Protein AF-A0A2W4Z3E8-F1 (afdb_monomer_lite)

Structure (mmCIF, N/CA/C/O backbone):
data_AF-A0A2W4Z3E8-F1
#
_entry.id   AF-A0A2W4Z3E8-F1
#
loop_
_atom_site.group_PDB
_atom_site.id
_atom_site.type_symbol
_atom_site.label_atom_id
_atom_site.label_alt_id
_atom_site.label_comp_id
_atom_site.label_asym_id
_atom_site.label_entity_id
_atom_site.label_seq_id
_atom_site.pdbx_PDB_ins_code
_atom_site.Cartn_x
_atom_site.Cartn_y
_atom_site.Cartn_z
_atom_site.occupancy
_atom_site.B_iso_or_equiv
_atom_site.auth_seq_id
_atom_site.auth_comp_id
_atom_site.auth_asym_id
_atom_site.auth_atom_id
_atom_site.pdbx_PDB_model_num
ATOM 1 N N . MET A 1 1 ? -18.892 -19.397 -29.619 1.00 31.55 1 MET A N 1
ATOM 2 C CA . MET A 1 1 ? -18.617 -19.716 -28.203 1.00 31.55 1 MET A CA 1
ATOM 3 C C . MET A 1 1 ? -17.484 -20.725 -28.151 1.00 31.55 1 MET A C 1
ATOM 5 O O . MET A 1 1 ? -17.698 -21.831 -28.634 1.00 31.55 1 MET A O 1
ATOM 9 N N . PRO A 1 2 ? -16.292 -20.379 -27.647 1.00 26.22 2 PRO A N 1
ATOM 10 C CA . PRO A 1 2 ? -15.281 -21.369 -27.320 1.00 26.22 2 PRO A CA 1
ATOM 11 C C . PRO A 1 2 ? -15.280 -21.660 -25.816 1.00 26.22 2 PRO A C 1
ATOM 13 O O . PRO A 1 2 ? -15.388 -20.763 -24.984 1.00 26.22 2 PRO A O 1
ATOM 16 N N . ALA A 1 3 ? -15.210 -22.950 -25.513 1.00 26.81 3 ALA A N 1
ATOM 17 C CA . ALA A 1 3 ? -15.246 -23.542 -24.189 1.00 26.81 3 ALA A CA 1
ATOM 18 C C . ALA A 1 3 ? -13.944 -23.281 -23.412 1.00 26.81 3 ALA A C 1
ATOM 20 O O . ALA A 1 3 ? -12.849 -23.462 -23.943 1.00 26.81 3 ALA A O 1
ATOM 21 N N . HIS A 1 4 ? -14.076 -22.896 -22.142 1.00 27.38 4 HIS A N 1
ATOM 22 C CA . HIS A 1 4 ? -12.972 -22.847 -21.187 1.00 27.38 4 HIS A CA 1
ATOM 23 C C . HIS A 1 4 ? -12.456 -24.271 -20.891 1.00 27.38 4 HIS A C 1
ATOM 25 O O . HIS A 1 4 ? -13.270 -25.180 -20.703 1.00 27.38 4 HIS A O 1
ATOM 31 N N . PRO A 1 5 ? -11.133 -24.504 -20.821 1.00 26.98 5 PRO A N 1
ATOM 32 C CA . PRO A 1 5 ? -10.596 -25.795 -20.410 1.00 26.98 5 PRO A CA 1
ATOM 33 C C . PRO A 1 5 ? -10.787 -25.982 -18.897 1.00 26.98 5 PRO A C 1
ATOM 35 O O . PRO A 1 5 ? -10.251 -25.230 -18.086 1.00 26.98 5 PRO A O 1
ATOM 38 N N . HIS A 1 6 ? -11.559 -26.999 -18.515 1.00 26.78 6 HIS A N 1
ATOM 39 C CA . HIS A 1 6 ? -11.711 -27.427 -17.126 1.00 26.78 6 HIS A CA 1
ATOM 40 C C . HIS A 1 6 ? -10.483 -28.234 -16.681 1.00 26.78 6 HIS A C 1
ATOM 42 O O . HIS A 1 6 ? -10.186 -29.285 -17.249 1.00 26.78 6 HIS A O 1
ATOM 48 N N . VAL A 1 7 ? -9.796 -27.768 -15.636 1.00 24.89 7 VAL A N 1
ATOM 49 C CA . VAL A 1 7 ? -8.769 -28.539 -14.920 1.00 24.89 7 VAL A CA 1
ATOM 50 C C . VAL A 1 7 ? -9.472 -29.526 -13.971 1.00 24.89 7 VAL A C 1
ATOM 52 O O . VAL A 1 7 ? -10.264 -29.092 -13.131 1.00 24.89 7 VAL A O 1
ATOM 55 N N . PRO A 1 8 ? -9.238 -30.847 -14.075 1.00 26.66 8 PRO A N 1
ATOM 56 C CA . PRO A 1 8 ? -9.883 -31.831 -13.211 1.00 26.66 8 PRO A CA 1
ATOM 57 C C . PRO A 1 8 ? -9.259 -31.842 -11.805 1.00 26.66 8 PRO A C 1
ATOM 59 O O . PRO A 1 8 ? -8.091 -32.188 -11.628 1.00 26.66 8 PRO A O 1
ATOM 62 N N . LEU A 1 9 ? -10.061 -31.511 -10.789 1.00 25.95 9 LEU A N 1
ATOM 63 C CA . LEU A 1 9 ? -9.700 -31.647 -9.375 1.00 25.95 9 LEU A CA 1
ATOM 64 C C . LEU A 1 9 ? -9.720 -33.131 -8.965 1.00 25.95 9 LEU A C 1
ATOM 66 O O . LEU A 1 9 ? -10.736 -33.818 -9.084 1.00 25.95 9 LEU A O 1
ATOM 70 N N . ARG A 1 10 ? -8.581 -33.632 -8.475 1.00 26.84 10 ARG A N 1
ATOM 71 C CA . ARG A 1 10 ? -8.433 -34.983 -7.901 1.00 26.84 10 ARG A CA 1
ATOM 72 C C . ARG A 1 10 ? -9.223 -35.103 -6.580 1.00 26.84 10 ARG A C 1
ATOM 74 O O . ARG A 1 10 ? -9.276 -34.128 -5.832 1.00 26.84 10 ARG A O 1
ATOM 81 N N . PRO A 1 11 ? -9.779 -36.282 -6.232 1.00 27.80 11 PRO A N 1
ATOM 82 C CA . PRO A 1 11 ? -10.479 -36.466 -4.962 1.00 27.80 11 PRO A CA 1
ATOM 83 C C . PRO A 1 11 ? -9.515 -36.438 -3.755 1.00 27.80 11 PRO A C 1
ATOM 85 O O . PRO A 1 11 ? -8.334 -36.779 -3.898 1.00 27.80 11 PRO A O 1
ATOM 88 N N . PRO A 1 12 ? -10.007 -36.050 -2.562 1.00 25.91 12 PRO A N 1
ATOM 89 C CA . PRO A 1 12 ? -9.186 -35.864 -1.369 1.00 25.91 12 PRO A CA 1
ATOM 90 C C . PRO A 1 12 ? -8.614 -37.193 -0.859 1.00 25.91 12 PRO A C 1
ATOM 92 O O . PRO A 1 12 ? -9.321 -38.195 -0.754 1.00 25.91 12 PRO A O 1
ATOM 95 N N . ARG A 1 13 ? -7.320 -37.193 -0.516 1.00 24.81 13 ARG A N 1
ATOM 96 C CA . ARG A 1 13 ? -6.661 -38.292 0.209 1.00 24.81 13 ARG A CA 1
ATOM 97 C C . ARG A 1 13 ? -6.786 -38.112 1.731 1.00 24.81 13 ARG A C 1
ATOM 99 O O . ARG A 1 13 ? -6.972 -36.981 2.183 1.00 24.81 13 ARG A O 1
ATOM 106 N N . PRO A 1 14 ? -6.674 -39.203 2.515 1.00 25.00 14 PRO A N 1
ATOM 107 C CA . PRO A 1 14 ? -6.881 -39.188 3.962 1.00 25.00 14 PRO A CA 1
ATOM 108 C C . PRO A 1 14 ? -5.835 -38.335 4.686 1.00 25.00 14 PRO A C 1
ATOM 110 O O . PRO A 1 14 ? -4.690 -38.236 4.244 1.00 25.00 14 PRO A O 1
ATOM 113 N N . ALA A 1 15 ? -6.253 -37.728 5.797 1.00 26.83 15 ALA A N 1
ATOM 114 C CA . ALA A 1 15 ? -5.436 -36.860 6.634 1.00 26.83 15 ALA A CA 1
ATOM 115 C C . ALA A 1 15 ? -4.171 -37.579 7.132 1.00 26.83 15 ALA A C 1
ATOM 117 O O . ALA A 1 15 ? -4.258 -38.638 7.746 1.00 26.83 15 ALA A O 1
ATOM 118 N N . ALA A 1 16 ? -3.008 -36.980 6.873 1.00 26.94 16 ALA A N 1
ATOM 119 C CA . ALA A 1 16 ? -1.761 -37.344 7.530 1.00 26.94 16 ALA A CA 1
ATOM 120 C C . ALA A 1 16 ? -1.741 -36.753 8.949 1.00 26.94 16 ALA A C 1
ATOM 122 O O . ALA A 1 16 ? -2.126 -35.595 9.148 1.00 26.94 16 ALA A O 1
ATOM 123 N N . ASP A 1 17 ? -1.302 -37.565 9.909 1.00 25.33 17 ASP A N 1
ATOM 124 C CA . ASP A 1 17 ? -1.194 -37.232 11.327 1.00 25.33 17 ASP A CA 1
ATOM 125 C C . ASP A 1 17 ? -0.385 -35.950 11.563 1.00 25.33 17 ASP A C 1
ATOM 127 O O . ASP A 1 17 ? 0.763 -35.807 11.139 1.00 25.33 17 ASP A O 1
ATOM 131 N N . ARG A 1 18 ? -1.001 -34.999 12.273 1.00 29.00 18 ARG A N 1
ATOM 132 C CA . ARG A 1 18 ? -0.339 -33.791 12.772 1.00 29.00 18 ARG A CA 1
ATOM 133 C C . ARG A 1 18 ? 0.492 -34.169 13.996 1.00 29.00 18 ARG A C 1
ATOM 135 O O . ARG A 1 18 ? -0.078 -34.483 15.039 1.00 29.00 18 ARG A O 1
ATOM 142 N N . MET A 1 19 ? 1.820 -34.094 13.894 1.00 26.73 19 MET A N 1
ATOM 143 C CA . MET A 1 19 ? 2.683 -34.130 15.077 1.00 26.73 19 MET A CA 1
ATOM 144 C C . MET A 1 19 ? 2.352 -32.939 15.986 1.00 26.73 19 MET A C 1
ATOM 146 O O . MET A 1 19 ? 2.397 -31.780 15.574 1.00 26.73 19 MET A O 1
ATOM 150 N N . ALA A 1 20 ? 1.976 -33.257 17.221 1.00 28.52 20 ALA A N 1
ATOM 151 C CA . ALA A 1 20 ? 1.752 -32.320 18.307 1.00 28.52 20 ALA A CA 1
ATOM 152 C C . ALA A 1 20 ? 3.097 -31.821 18.860 1.00 28.52 20 ALA A C 1
ATOM 154 O O . ALA A 1 20 ? 3.977 -32.637 19.124 1.00 28.52 20 ALA A O 1
ATOM 155 N N . GLY A 1 21 ? 3.247 -30.509 19.081 1.00 30.92 21 GLY A N 1
ATOM 156 C CA . GLY A 1 21 ? 4.399 -29.993 19.832 1.00 30.92 21 GLY A CA 1
ATOM 157 C C . GLY A 1 21 ? 4.857 -28.572 19.514 1.00 30.92 21 GLY A C 1
ATOM 158 O O . GLY A 1 21 ? 6.009 -28.390 19.156 1.00 30.92 21 GLY A O 1
ATOM 159 N N . ALA A 1 22 ? 3.974 -27.584 19.659 1.00 30.19 22 ALA A N 1
ATOM 160 C CA . ALA A 1 22 ? 4.292 -26.205 20.058 1.00 30.19 22 ALA A CA 1
ATOM 161 C C . ALA A 1 22 ? 2.942 -25.535 20.341 1.00 30.19 22 ALA A C 1
ATOM 163 O O . ALA A 1 22 ? 2.167 -25.252 19.425 1.00 30.19 22 ALA A O 1
ATOM 164 N N . GLY A 1 23 ? 2.573 -25.429 21.619 1.00 32.12 23 GLY A N 1
ATOM 165 C CA . GLY A 1 23 ? 1.295 -24.841 22.003 1.00 32.12 23 GLY A CA 1
ATOM 166 C C . GLY A 1 23 ? 1.270 -23.378 21.583 1.00 32.12 23 GLY A C 1
ATOM 167 O O . GLY A 1 23 ? 2.134 -22.618 22.005 1.00 32.12 23 GLY A O 1
ATOM 168 N N . ARG A 1 24 ? 0.279 -22.979 20.777 1.00 39.41 24 ARG A N 1
ATOM 169 C CA . ARG A 1 24 ? -0.061 -21.557 20.655 1.00 39.41 24 ARG A CA 1
ATOM 170 C C . ARG A 1 24 ? -0.242 -21.003 22.076 1.00 39.41 24 ARG A C 1
ATOM 172 O O . ARG A 1 24 ? -0.893 -21.698 22.870 1.00 39.41 24 ARG A O 1
ATOM 179 N N . PRO A 1 25 ? 0.309 -19.822 22.408 1.00 52.97 25 PRO A N 1
ATOM 180 C CA . PRO A 1 25 ? 0.061 -19.203 23.703 1.00 52.97 25 PRO A CA 1
ATOM 181 C C . PRO A 1 25 ? -1.449 -19.181 23.958 1.00 52.97 25 PRO A C 1
ATOM 183 O O . PRO A 1 25 ? -2.249 -18.921 23.051 1.00 52.97 25 PRO A O 1
ATOM 186 N N . ARG A 1 26 ? -1.859 -19.591 25.164 1.00 59.88 26 ARG A N 1
ATOM 187 C CA . ARG A 1 26 ? -3.280 -19.583 25.517 1.00 59.88 26 ARG A CA 1
ATOM 188 C C . ARG A 1 26 ? -3.729 -18.123 25.536 1.00 59.88 26 ARG A C 1
ATOM 190 O O . ARG A 1 26 ? -3.054 -17.325 26.176 1.00 59.88 26 ARG A O 1
ATOM 197 N N . PRO A 1 27 ? -4.844 -17.777 24.873 1.00 68.81 27 PRO A N 1
ATOM 198 C CA . PRO A 1 27 ? -5.337 -16.411 24.914 1.00 68.81 27 PRO A CA 1
ATOM 199 C C . PRO A 1 27 ? -5.655 -16.022 26.364 1.00 68.81 27 PRO A C 1
ATOM 201 O O . PRO A 1 27 ? -6.062 -16.903 27.140 1.00 68.81 27 PRO A O 1
ATOM 204 N N . PRO A 1 28 ? -5.543 -14.730 26.719 1.00 79.12 28 PRO A N 1
ATOM 205 C CA . PRO A 1 28 ? -5.908 -14.251 28.040 1.00 79.12 28 PRO A CA 1
ATOM 206 C C . PRO A 1 28 ? -7.319 -14.685 28.458 1.00 79.12 28 PRO A C 1
ATOM 208 O O . PRO A 1 28 ? -8.223 -14.907 27.632 1.00 79.12 28 PRO A O 1
ATOM 211 N N . ALA A 1 29 ? -7.505 -14.828 29.772 1.00 83.19 29 ALA A N 1
ATOM 212 C CA . ALA A 1 29 ? -8.779 -15.245 30.340 1.00 83.19 29 ALA A CA 1
ATOM 213 C C . ALA A 1 29 ? -9.884 -14.220 30.011 1.00 83.19 29 ALA A C 1
ATOM 215 O O . ALA A 1 29 ? -9.674 -13.014 30.179 1.00 83.19 29 ALA A O 1
ATOM 216 N N . PRO A 1 30 ? -11.080 -14.667 29.581 1.00 84.12 30 PRO A N 1
ATOM 217 C CA . PRO A 1 30 ? -12.195 -13.759 29.332 1.00 84.12 30 PRO A CA 1
ATOM 218 C C . PRO A 1 30 ? -12.629 -13.062 30.624 1.00 84.12 30 PRO A C 1
ATOM 220 O O . PRO A 1 30 ? -12.484 -13.616 31.715 1.00 84.12 30 PRO A O 1
ATOM 223 N N . PHE A 1 31 ? -13.204 -11.873 30.500 1.00 86.06 31 PHE A N 1
ATOM 224 C CA . PHE A 1 31 ? -13.900 -11.173 31.573 1.00 86.06 31 PHE A CA 1
ATOM 225 C C . PHE A 1 31 ? -15.184 -11.906 31.972 1.00 86.06 31 PHE A C 1
ATOM 227 O O . PHE A 1 31 ? -15.900 -12.478 31.142 1.00 86.06 31 PHE A O 1
ATOM 234 N N . THR A 1 32 ? -15.469 -11.911 33.269 1.00 84.75 32 THR A N 1
ATOM 235 C CA . THR A 1 32 ? -16.721 -12.429 33.812 1.00 84.75 32 THR A CA 1
ATOM 236 C C . THR A 1 32 ? -17.875 -11.491 33.443 1.00 84.75 32 THR A C 1
ATOM 238 O O . THR A 1 32 ? -17.666 -10.289 33.249 1.00 84.75 32 THR A O 1
ATOM 241 N N . PRO A 1 33 ? -19.117 -12.001 33.354 1.00 81.44 33 PRO A N 1
ATOM 242 C CA . PRO A 1 33 ? -20.276 -11.155 33.085 1.00 81.44 33 PRO A CA 1
ATOM 243 C C . PRO A 1 33 ? -20.436 -10.002 34.083 1.00 81.44 33 PRO A C 1
ATOM 245 O O . PRO A 1 33 ? -20.835 -8.915 33.681 1.00 81.44 33 PRO A O 1
ATOM 248 N N . ASP A 1 34 ? -20.108 -10.212 35.361 1.00 83.06 34 ASP A N 1
ATOM 249 C CA . ASP A 1 34 ? -20.258 -9.183 36.396 1.00 83.06 34 ASP A CA 1
ATOM 250 C C . ASP A 1 34 ? -19.179 -8.093 36.299 1.00 83.06 34 ASP A C 1
ATOM 252 O O . ASP A 1 34 ? -19.514 -6.913 36.400 1.00 83.06 34 ASP A O 1
ATOM 256 N N . GLU A 1 35 ? -17.924 -8.454 35.990 1.00 83.12 35 GLU A N 1
ATOM 257 C CA . GLU A 1 35 ? -16.867 -7.479 35.658 1.00 83.12 35 GLU A CA 1
ATOM 258 C C . GLU A 1 35 ? -17.305 -6.589 34.484 1.00 83.12 35 GLU A C 1
ATOM 260 O O . GLU A 1 35 ? -17.225 -5.363 34.547 1.00 83.12 35 GLU A O 1
ATOM 265 N N . GLN A 1 36 ? -17.830 -7.194 33.421 1.00 83.31 36 GLN A N 1
ATOM 266 C CA . GLN A 1 36 ? -18.236 -6.453 32.228 1.00 83.31 36 GLN A CA 1
ATOM 267 C C . GLN A 1 36 ? -19.486 -5.602 32.422 1.00 83.31 36 GLN A C 1
ATOM 269 O O . GLN A 1 36 ? -19.560 -4.507 31.874 1.00 83.31 36 GLN A O 1
ATOM 274 N N . LYS A 1 37 ? -20.456 -6.053 33.227 1.00 79.00 37 LYS A N 1
ATOM 275 C CA . LYS A 1 37 ? -21.628 -5.242 33.598 1.00 79.00 37 LYS A CA 1
ATOM 276 C C . LYS A 1 37 ? -21.228 -3.918 34.245 1.00 79.00 37 LYS A C 1
ATOM 278 O O . LYS A 1 37 ? -21.928 -2.927 34.048 1.00 79.00 37 LYS A O 1
ATOM 283 N N . ALA A 1 38 ? -20.130 -3.911 35.002 1.00 76.94 38 ALA A N 1
ATOM 284 C CA . ALA A 1 38 ? -19.586 -2.710 35.622 1.00 76.94 38 ALA A CA 1
ATOM 285 C C . ALA A 1 38 ? -18.769 -1.847 34.639 1.00 76.94 38 ALA A C 1
ATOM 287 O O . ALA A 1 38 ? -18.812 -0.622 34.733 1.00 76.94 38 ALA A O 1
ATOM 288 N N . ARG A 1 39 ? -18.049 -2.464 33.689 1.00 74.44 39 ARG A N 1
ATOM 289 C CA . ARG A 1 39 ? -17.132 -1.777 32.754 1.00 74.44 39 ARG A CA 1
ATOM 290 C C . ARG A 1 39 ? -17.812 -1.229 31.500 1.00 74.44 39 ARG A C 1
ATOM 292 O O . ARG A 1 39 ? -17.575 -0.091 31.107 1.00 74.44 39 ARG A O 1
ATOM 299 N N . LEU A 1 40 ? -18.682 -2.013 30.870 1.00 72.88 40 LEU A N 1
ATOM 300 C CA . LEU A 1 40 ? -19.266 -1.725 29.555 1.00 72.88 40 LEU A CA 1
ATOM 301 C C . LEU A 1 40 ? -20.514 -0.836 29.645 1.00 72.88 40 LEU A C 1
ATOM 303 O O . LEU A 1 40 ? -21.526 -1.066 28.980 1.00 72.88 40 LEU A O 1
ATOM 307 N N . THR A 1 41 ? -20.461 0.207 30.467 1.00 68.25 41 THR A N 1
ATOM 308 C CA . THR A 1 41 ? -21.536 1.209 30.568 1.00 68.25 41 THR A CA 1
ATOM 309 C C . THR A 1 41 ? -21.623 2.073 29.303 1.00 68.25 41 THR A C 1
ATOM 311 O O . THR A 1 41 ? -22.705 2.521 28.926 1.00 68.25 41 THR A O 1
ATOM 314 N N . ARG A 1 42 ? -20.503 2.231 28.582 1.00 66.94 42 ARG A N 1
ATOM 315 C CA . ARG A 1 42 ? -20.401 2.992 27.323 1.00 66.94 42 ARG A CA 1
ATOM 316 C C . ARG A 1 42 ? -21.188 2.384 26.158 1.00 66.94 42 ARG A C 1
ATOM 318 O O . ARG A 1 42 ? -21.673 3.126 25.311 1.00 66.94 42 ARG A O 1
ATOM 325 N N . LEU A 1 43 ? -21.386 1.062 26.136 1.00 70.56 43 LEU A N 1
ATOM 326 C CA . LEU A 1 43 ? -22.164 0.378 25.091 1.00 70.56 43 LEU A CA 1
ATOM 327 C C . LEU A 1 43 ? -23.630 0.829 25.072 1.00 70.56 43 LEU A C 1
ATOM 329 O O . LEU A 1 43 ? -24.220 0.972 24.008 1.00 70.56 43 LEU A O 1
ATOM 333 N N . GLU A 1 44 ? -24.211 1.096 26.241 1.00 68.81 44 GLU A N 1
ATOM 334 C CA . GLU A 1 44 ? -25.564 1.652 26.362 1.00 68.81 44 GLU A CA 1
ATOM 335 C C . GLU A 1 44 ? -25.582 3.170 26.112 1.00 68.81 44 GLU A C 1
ATOM 337 O O . GLU A 1 44 ? -26.605 3.703 25.689 1.00 68.81 44 GLU A O 1
ATOM 342 N N . ALA A 1 45 ? -24.453 3.865 26.293 1.00 67.19 45 ALA A N 1
ATOM 343 C CA . ALA A 1 45 ? -24.316 5.285 25.961 1.00 67.19 45 ALA A CA 1
ATOM 344 C C . ALA A 1 45 ? -24.318 5.556 24.441 1.00 67.19 45 ALA A C 1
ATOM 346 O O . ALA A 1 45 ? -24.653 6.667 24.029 1.00 67.19 45 ALA A O 1
ATOM 347 N N . LEU A 1 46 ? -24.045 4.548 23.598 1.00 67.25 46 LEU A N 1
ATOM 348 C CA . LEU A 1 46 ? -24.234 4.653 22.144 1.00 67.25 46 LEU A CA 1
ATOM 349 C C . LEU A 1 46 ? -25.696 4.953 21.762 1.00 67.25 46 LEU A C 1
ATOM 351 O O . LEU A 1 46 ? -25.921 5.716 20.826 1.00 67.25 46 LEU A O 1
ATOM 355 N N . ASP A 1 47 ? -26.687 4.443 22.510 1.00 64.19 47 ASP A N 1
ATOM 356 C CA . ASP A 1 47 ? -28.105 4.797 22.300 1.00 64.19 47 ASP A CA 1
ATOM 357 C C . ASP A 1 47 ? -28.355 6.294 22.560 1.00 64.19 47 ASP A C 1
ATOM 359 O O . ASP A 1 47 ? -29.142 6.928 21.855 1.00 64.19 47 ASP A O 1
ATOM 363 N N . ALA A 1 48 ? -27.674 6.879 23.552 1.00 63.59 48 ALA A N 1
ATOM 364 C CA . ALA A 1 48 ? -27.787 8.302 23.862 1.00 63.59 48 ALA A CA 1
ATOM 365 C C . ALA A 1 48 ? -27.097 9.177 22.802 1.00 63.59 48 ALA A C 1
ATOM 367 O O . ALA A 1 48 ? -27.632 10.225 22.446 1.00 63.59 48 ALA A O 1
ATOM 368 N N . ALA A 1 49 ? -25.966 8.727 22.245 1.00 61.38 49 ALA A N 1
ATOM 369 C CA . ALA A 1 49 ? -25.298 9.395 21.127 1.00 61.38 49 ALA A CA 1
ATOM 370 C C . ALA A 1 49 ? -26.171 9.400 19.855 1.00 61.38 49 ALA A C 1
ATOM 372 O O . ALA A 1 49 ? -26.293 10.436 19.202 1.00 61.38 49 ALA A O 1
ATOM 373 N N . ILE A 1 50 ? -26.864 8.290 19.555 1.00 58.44 50 ILE A N 1
ATOM 374 C CA . ILE A 1 50 ? -27.894 8.241 18.500 1.00 58.44 50 ILE A CA 1
ATOM 375 C C . ILE A 1 50 ? -29.000 9.269 18.781 1.00 58.44 50 ILE A C 1
ATOM 377 O O . ILE A 1 50 ? -29.349 10.068 17.911 1.00 58.44 50 ILE A O 1
ATOM 381 N N . ALA A 1 51 ? -29.557 9.253 19.997 1.00 56.38 51 ALA A N 1
ATOM 382 C CA . ALA A 1 51 ? -30.702 10.083 20.369 1.00 56.38 51 ALA A CA 1
ATOM 383 C C . ALA A 1 51 ? -30.381 11.588 20.410 1.00 56.38 51 ALA A C 1
ATOM 385 O O . ALA A 1 51 ? -31.261 12.408 20.155 1.00 56.38 51 ALA A O 1
ATOM 386 N N . ALA A 1 52 ? -29.127 11.955 20.689 1.00 56.03 52 ALA A N 1
ATOM 387 C CA . ALA A 1 52 ? -28.640 13.333 20.707 1.00 56.03 52 ALA A CA 1
ATOM 388 C C . ALA A 1 52 ? -28.476 13.956 19.307 1.00 56.03 52 ALA A C 1
ATOM 390 O O . ALA A 1 52 ? -28.073 15.111 19.196 1.00 56.03 52 ALA A O 1
ATOM 391 N N . GLY A 1 53 ? -28.764 13.218 18.229 1.00 48.22 53 GLY A N 1
ATOM 392 C CA . GLY A 1 53 ? -28.618 13.728 16.865 1.00 48.22 53 GLY A CA 1
ATOM 393 C C . GLY A 1 53 ? -27.167 13.841 16.395 1.00 48.22 53 GLY A C 1
ATOM 394 O O . GLY A 1 53 ? -26.939 14.314 15.286 1.00 48.22 53 GLY A O 1
ATOM 395 N N . LEU A 1 54 ? -26.202 13.335 17.175 1.00 50.62 54 LEU A N 1
ATOM 396 C CA . LEU A 1 54 ? -24.824 13.122 16.715 1.00 50.62 54 LEU A CA 1
ATOM 397 C C . LEU A 1 54 ? -24.773 12.112 15.556 1.00 50.62 54 LEU A C 1
ATOM 399 O O . LEU A 1 54 ? -23.786 12.061 14.849 1.00 50.62 54 LEU A O 1
ATOM 403 N N . MET A 1 55 ? -25.865 11.369 15.322 1.00 49.50 55 MET A N 1
ATOM 404 C CA . MET A 1 55 ? -26.077 10.484 14.174 1.00 49.50 55 MET A CA 1
ATOM 405 C C . MET A 1 55 ? -27.155 11.006 13.203 1.00 49.50 55 MET A C 1
ATOM 407 O O . MET A 1 55 ? -27.988 10.231 12.727 1.00 49.50 55 MET A O 1
ATOM 411 N N . GLN A 1 56 ? -27.213 12.312 12.913 1.00 43.31 56 GLN A N 1
ATOM 412 C CA . GLN A 1 56 ? -28.151 12.815 11.899 1.00 43.31 56 GLN A CA 1
ATOM 413 C C . GLN A 1 56 ? -27.851 12.266 10.491 1.00 43.31 56 GLN A C 1
ATOM 415 O O . GLN A 1 56 ? -26.744 11.829 10.166 1.00 43.31 56 GLN A O 1
ATOM 420 N N . ALA A 1 57 ? -28.908 12.205 9.679 1.00 41.00 57 ALA A N 1
ATOM 421 C CA . ALA A 1 57 ? -28.986 11.473 8.423 1.00 41.00 57 ALA A CA 1
ATOM 422 C C . ALA A 1 57 ? -28.076 12.056 7.329 1.00 41.00 57 ALA A C 1
ATOM 424 O O . ALA A 1 57 ? -28.510 12.857 6.509 1.00 41.00 57 ALA A O 1
ATOM 425 N N . ASP A 1 58 ? -26.826 11.602 7.287 1.00 46.03 58 ASP A N 1
ATOM 426 C CA . ASP A 1 58 ? -26.046 11.579 6.051 1.00 46.03 58 ASP A CA 1
ATOM 427 C C . ASP A 1 58 ? -26.712 10.579 5.075 1.00 46.03 58 ASP A C 1
ATOM 429 O O . ASP A 1 58 ? -26.793 9.387 5.416 1.00 46.03 58 ASP A O 1
ATOM 433 N N . PRO A 1 59 ? -27.221 11.023 3.906 1.00 43.19 59 PRO A N 1
ATOM 434 C CA . PRO A 1 59 ? -27.850 10.155 2.909 1.00 43.19 59 PRO A CA 1
ATOM 435 C C . PRO A 1 59 ? -26.927 9.040 2.403 1.00 43.19 59 PRO A C 1
ATOM 437 O O . PRO A 1 59 ? -27.423 8.009 1.951 1.00 43.19 59 PRO A O 1
ATOM 440 N N . GLU A 1 60 ? -25.605 9.224 2.502 1.00 48.69 60 GLU A N 1
ATOM 441 C CA . GLU A 1 60 ? -24.604 8.243 2.065 1.00 48.69 60 GLU A CA 1
ATOM 442 C C . GLU A 1 60 ? -24.216 7.246 3.173 1.00 48.69 60 GLU A C 1
ATOM 444 O O . GLU A 1 60 ? -23.588 6.228 2.902 1.00 48.69 60 GLU A O 1
ATOM 449 N N . GLY A 1 61 ? -24.642 7.458 4.426 1.00 44.91 61 GLY A N 1
ATOM 450 C CA . GLY A 1 61 ? -24.526 6.441 5.478 1.00 44.91 61 GLY A 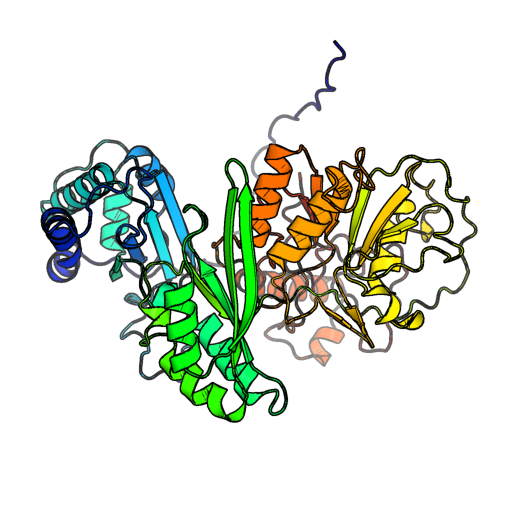CA 1
ATOM 451 C C . GLY A 1 61 ? -23.150 6.301 6.155 1.00 44.91 61 GLY A C 1
ATOM 452 O O . GLY A 1 61 ? -23.055 5.570 7.142 1.00 44.91 61 GLY A O 1
ATOM 453 N N . LEU A 1 62 ? -22.118 7.009 5.688 1.00 51.09 62 LEU A N 1
ATOM 454 C CA . LEU A 1 62 ? -20.698 6.708 5.934 1.00 51.09 62 LEU A CA 1
ATOM 455 C C . LEU A 1 62 ? -20.003 7.777 6.791 1.00 51.09 62 LEU A C 1
ATOM 457 O O . LEU A 1 62 ? -18.961 8.312 6.417 1.00 51.09 62 LEU A O 1
ATOM 461 N N . ALA A 1 63 ? -20.611 8.128 7.926 1.00 50.59 63 ALA A N 1
ATOM 462 C CA . ALA A 1 63 ? -20.095 9.167 8.810 1.00 50.59 63 ALA A CA 1
ATOM 463 C C . ALA A 1 63 ? -19.061 8.621 9.836 1.00 50.59 63 ALA A C 1
ATOM 465 O O . ALA A 1 63 ? -19.309 7.562 10.413 1.00 50.59 63 ALA A O 1
ATOM 466 N N . PRO A 1 64 ? -17.892 9.267 10.036 1.00 50.75 64 PRO A N 1
ATOM 467 C CA . PRO A 1 64 ? -16.783 8.796 10.889 1.00 50.75 64 PRO A CA 1
ATOM 468 C C . PRO A 1 64 ? -17.159 8.601 12.363 1.00 50.75 64 PRO A C 1
ATOM 470 O O . PRO A 1 64 ? -16.691 7.671 13.015 1.00 50.75 64 PRO A O 1
ATOM 473 N N . ASP A 1 65 ? -18.078 9.430 12.851 1.00 50.69 65 ASP A N 1
ATOM 474 C CA . ASP A 1 65 ? -18.785 9.363 14.135 1.00 50.69 65 ASP A CA 1
ATOM 475 C C . ASP A 1 65 ? -19.605 8.073 14.328 1.00 50.69 65 ASP A C 1
ATOM 477 O O . ASP A 1 65 ? -20.058 7.779 15.435 1.00 50.69 65 ASP A O 1
ATOM 481 N N . ARG A 1 66 ? -19.783 7.266 13.274 1.00 59.59 66 ARG A N 1
ATOM 482 C CA . ARG A 1 66 ? -20.503 5.986 13.329 1.00 59.59 66 ARG A CA 1
ATOM 483 C C . ARG A 1 66 ? -19.586 4.792 13.506 1.00 59.59 66 ARG A C 1
ATOM 485 O O . ARG A 1 66 ? -20.091 3.703 13.762 1.00 59.59 66 ARG A O 1
ATOM 492 N N . ILE A 1 67 ? -18.274 4.950 13.346 1.00 70.44 67 ILE A N 1
ATOM 493 C CA . ILE A 1 67 ? -17.356 3.817 13.408 1.00 70.44 67 ILE A CA 1
ATOM 494 C C . ILE A 1 67 ? -17.119 3.444 14.860 1.00 70.44 67 ILE A C 1
ATOM 496 O O . ILE A 1 67 ? -16.597 4.235 15.642 1.00 70.44 67 ILE A O 1
ATOM 500 N N . VAL A 1 68 ? -17.504 2.218 15.201 1.00 74.75 68 VAL A N 1
ATOM 501 C CA . VAL A 1 68 ? -17.334 1.669 16.544 1.00 74.75 68 VAL A CA 1
ATOM 502 C C . VAL A 1 68 ? -16.124 0.754 16.544 1.00 74.75 68 VAL A C 1
ATOM 504 O O . VAL A 1 68 ? -16.067 -0.205 15.768 1.00 74.75 68 VAL A O 1
ATOM 507 N N . VAL A 1 69 ? -15.189 1.057 17.436 1.00 79.50 69 VAL A N 1
ATOM 508 C CA . VAL A 1 69 ? -14.002 0.260 17.722 1.00 79.50 69 VAL A CA 1
ATOM 509 C C . VAL A 1 69 ? -14.280 -0.576 18.968 1.00 79.50 69 VAL A C 1
ATOM 511 O O . VAL A 1 69 ? -14.655 -0.046 20.016 1.00 79.50 69 VAL A O 1
ATOM 514 N N . PHE A 1 70 ? -14.121 -1.890 18.840 1.00 83.88 70 PHE A N 1
ATOM 515 C CA . PHE A 1 70 ? -14.179 -2.846 19.942 1.00 83.88 70 PHE A CA 1
ATOM 516 C C . PHE A 1 70 ? -12.767 -3.334 20.229 1.00 83.88 70 PHE A C 1
ATOM 518 O O . PHE A 1 70 ? -12.191 -4.061 19.419 1.00 83.88 70 PHE A O 1
ATOM 525 N N . GLU A 1 71 ? -12.226 -2.969 21.381 1.00 85.56 71 GLU A N 1
ATOM 526 C CA . GLU A 1 71 ? -10.900 -3.415 21.799 1.00 85.56 71 GLU A CA 1
ATOM 527 C C . GLU A 1 71 ? -11.041 -4.724 22.559 1.00 85.56 71 GLU A C 1
ATOM 529 O O . GLU A 1 71 ? -11.824 -4.807 23.503 1.00 85.56 71 GLU A O 1
ATOM 534 N N . THR A 1 72 ? -10.334 -5.774 22.150 1.00 84.69 72 THR A N 1
ATOM 535 C CA . THR A 1 72 ? -10.477 -7.099 22.762 1.00 84.69 72 THR A CA 1
ATOM 536 C C . THR A 1 72 ? -9.141 -7.684 23.171 1.00 84.69 72 THR A C 1
ATOM 538 O O . THR A 1 72 ? -8.133 -7.492 22.497 1.00 84.69 72 THR A O 1
ATOM 541 N N . ASN A 1 73 ? -9.153 -8.455 24.258 1.00 83.12 73 ASN A N 1
ATOM 542 C CA . ASN A 1 73 ? -7.956 -9.135 24.748 1.00 83.12 73 ASN A CA 1
ATOM 543 C C . ASN A 1 73 ? -7.603 -10.419 23.982 1.00 83.12 73 ASN A C 1
ATOM 545 O O . ASN A 1 73 ? -6.562 -11.022 24.240 1.00 83.12 73 ASN A O 1
ATOM 549 N N . ALA A 1 74 ? -8.463 -10.856 23.056 1.00 80.69 74 ALA A N 1
ATOM 550 C CA . ALA A 1 74 ? -8.179 -11.903 22.078 1.00 80.69 74 ALA A CA 1
ATOM 551 C C . ALA A 1 74 ? -9.200 -11.880 20.936 1.00 80.69 74 ALA A C 1
ATOM 553 O O . ALA A 1 74 ? -10.375 -11.566 21.152 1.00 80.69 74 ALA A O 1
ATOM 554 N N . SER A 1 75 ? -8.787 -12.373 19.767 1.00 81.31 75 SER A N 1
ATOM 555 C CA . SER A 1 75 ? -9.673 -12.605 18.627 1.00 81.31 75 SER A CA 1
ATOM 556 C C . SER A 1 75 ? -10.879 -13.495 18.974 1.00 81.31 75 SER A C 1
ATOM 558 O O . SER A 1 75 ? -10.790 -14.499 19.693 1.00 81.31 75 SER A O 1
ATOM 560 N N . VAL A 1 76 ? -12.032 -13.167 18.393 1.00 82.19 76 VAL A N 1
ATOM 561 C CA . VAL A 1 76 ? -13.320 -13.835 18.592 1.00 82.19 76 VAL A CA 1
ATOM 562 C C . VAL A 1 76 ? -13.665 -14.677 17.368 1.00 82.19 76 VAL A C 1
ATOM 564 O O . VAL A 1 76 ? -13.883 -14.192 16.257 1.00 82.19 76 VAL A O 1
ATOM 567 N N . THR A 1 77 ? -13.789 -15.986 17.566 1.00 83.25 77 THR A N 1
ATOM 568 C CA . THR A 1 77 ? -14.099 -16.904 16.464 1.00 83.25 77 THR A CA 1
ATOM 569 C C . THR A 1 77 ? -15.503 -16.649 15.896 1.00 83.25 77 THR A C 1
ATOM 571 O O . THR A 1 77 ? -16.478 -16.540 16.632 1.00 83.25 77 THR A O 1
ATOM 574 N N . ASN A 1 78 ? -15.626 -16.631 14.564 1.00 83.31 78 ASN A N 1
ATOM 575 C CA . ASN A 1 78 ? -16.880 -16.430 13.816 1.00 83.31 78 ASN A CA 1
ATOM 576 C C . ASN A 1 78 ? -17.577 -15.066 14.004 1.00 83.31 78 ASN A C 1
ATOM 578 O O . ASN A 1 78 ? -18.686 -14.902 13.484 1.00 83.31 78 ASN A O 1
ATOM 582 N N . ILE A 1 79 ? -16.957 -14.078 14.660 1.00 86.69 79 ILE A N 1
ATOM 583 C CA . ILE A 1 79 ? -17.597 -12.772 14.879 1.00 86.69 79 ILE A CA 1
ATOM 584 C C . ILE A 1 79 ? -17.900 -12.036 13.570 1.00 86.69 79 ILE A C 1
ATOM 586 O O . ILE A 1 79 ? -19.011 -11.545 13.409 1.00 86.69 79 ILE A O 1
ATOM 590 N N . LEU A 1 80 ? -17.000 -12.072 12.580 1.00 82.69 80 LEU A N 1
ATOM 591 C CA . LEU A 1 80 ? -17.216 -11.423 11.276 1.00 82.69 80 LEU A CA 1
ATOM 592 C C . LEU A 1 80 ? -18.474 -11.961 10.566 1.00 82.69 80 LEU A C 1
ATOM 594 O O . LEU A 1 80 ? -19.275 -11.212 10.007 1.00 82.69 80 LEU A O 1
ATOM 598 N N . LYS A 1 81 ? -18.702 -13.282 10.642 1.00 83.75 81 LYS A N 1
ATOM 599 C CA . LYS A 1 81 ? -19.908 -13.924 10.089 1.00 83.75 81 LYS A CA 1
ATOM 600 C C . LYS A 1 81 ? -21.164 -13.501 10.851 1.00 83.75 81 LYS A C 1
ATOM 602 O O . LYS A 1 81 ? -22.200 -13.275 10.227 1.00 83.75 81 LYS A O 1
ATOM 607 N N . ALA A 1 82 ? -21.083 -13.402 12.178 1.00 84.81 82 ALA A N 1
ATOM 608 C CA . ALA A 1 82 ? -22.192 -12.950 13.013 1.00 84.81 82 ALA A CA 1
ATOM 609 C C . ALA A 1 82 ? -22.530 -11.472 12.760 1.00 84.81 82 ALA A C 1
ATOM 611 O O . ALA A 1 82 ? -23.705 -11.141 12.623 1.00 84.81 82 ALA A O 1
ATOM 612 N N . ALA A 1 83 ? -21.525 -10.608 12.605 1.00 82.56 83 ALA A N 1
ATOM 613 C CA . ALA A 1 83 ? -21.701 -9.199 12.268 1.00 82.56 83 ALA A CA 1
ATOM 614 C C . ALA A 1 83 ? -22.381 -9.023 10.901 1.00 82.56 83 ALA A C 1
ATOM 616 O O . ALA A 1 83 ? -23.376 -8.303 10.793 1.00 82.56 83 ALA A O 1
ATOM 617 N N . LYS A 1 84 ? -21.956 -9.779 9.879 1.00 81.88 84 LYS A N 1
ATOM 618 C CA . LYS A 1 84 ? -22.633 -9.786 8.571 1.00 81.88 84 LYS A CA 1
ATOM 619 C C . LYS A 1 84 ? -24.108 -10.195 8.682 1.00 81.88 84 LYS A C 1
ATOM 621 O O . LYS A 1 84 ? -24.969 -9.558 8.084 1.00 81.88 84 LYS A O 1
ATOM 626 N N . LEU A 1 85 ? -24.425 -11.222 9.478 1.00 84.31 85 LEU A N 1
ATOM 627 C CA . LEU A 1 85 ? -25.813 -11.649 9.728 1.00 84.31 85 LEU A CA 1
ATOM 628 C C . LEU A 1 85 ? -26.628 -10.614 10.518 1.00 84.31 85 LEU A C 1
ATOM 630 O O . LEU A 1 85 ? -27.830 -10.479 10.297 1.00 84.31 85 LEU A O 1
ATOM 634 N N . ALA A 1 86 ? -25.986 -9.878 11.424 1.00 77.38 86 ALA A N 1
ATOM 635 C CA . ALA A 1 86 ? -26.605 -8.789 12.170 1.00 77.38 86 ALA A CA 1
ATOM 636 C C . ALA A 1 86 ? -26.872 -7.542 11.299 1.00 77.38 86 ALA A C 1
ATOM 638 O O . ALA A 1 86 ? -27.672 -6.685 11.686 1.00 77.38 86 ALA A O 1
ATOM 639 N N . GLY A 1 87 ? -26.303 -7.481 10.091 1.00 74.94 87 GLY A N 1
ATOM 640 C CA . GLY A 1 87 ? -26.497 -6.389 9.137 1.00 74.94 87 GLY A CA 1
ATOM 641 C C . GLY A 1 87 ? -25.464 -5.270 9.260 1.00 74.94 87 GLY A C 1
ATOM 642 O O . GLY A 1 87 ? -25.733 -4.160 8.806 1.00 74.94 87 GLY A O 1
ATOM 643 N N . PHE A 1 88 ? -24.303 -5.544 9.863 1.00 73.00 88 PHE A N 1
ATOM 644 C CA . PHE A 1 88 ? -23.147 -4.655 9.753 1.00 73.00 88 PHE A CA 1
ATOM 645 C C . PHE A 1 88 ? -22.658 -4.683 8.303 1.00 73.00 88 PHE A C 1
ATOM 647 O O . PHE A 1 88 ? -22.358 -5.757 7.777 1.00 73.00 88 PHE A O 1
ATOM 654 N N . GLN A 1 89 ? -22.619 -3.517 7.652 1.00 64.00 89 GLN A N 1
ATOM 655 C CA . GLN A 1 89 ? -22.194 -3.412 6.251 1.00 64.00 89 GLN A CA 1
ATOM 656 C C . GLN A 1 89 ? -20.693 -3.666 6.113 1.00 64.00 89 GLN A C 1
ATOM 658 O O . GLN A 1 89 ? -20.275 -4.373 5.201 1.00 64.00 89 GLN A O 1
ATOM 663 N N . HIS A 1 90 ? -19.912 -3.166 7.073 1.00 68.12 90 HIS A N 1
ATOM 664 C CA . HIS A 1 90 ? -18.493 -3.463 7.207 1.00 68.12 90 HIS A CA 1
ATOM 665 C C . HIS A 1 90 ? -18.205 -3.834 8.658 1.00 68.12 90 HIS A C 1
ATOM 667 O O . HIS A 1 90 ? -18.669 -3.163 9.584 1.00 68.12 90 HIS A O 1
ATOM 673 N N . PHE A 1 91 ? -17.479 -4.932 8.838 1.00 71.12 91 PHE A N 1
ATOM 674 C CA . PHE A 1 91 ? -16.983 -5.379 10.129 1.00 71.12 91 PHE A CA 1
ATOM 675 C C . PHE A 1 91 ? -15.663 -6.114 9.897 1.00 71.12 91 PHE A C 1
ATOM 677 O O . PHE A 1 91 ? -15.659 -7.149 9.226 1.00 71.12 91 PHE A O 1
ATOM 684 N N . GLN A 1 92 ? -14.563 -5.563 10.398 1.00 73.44 92 GLN A N 1
ATOM 685 C CA . GLN A 1 92 ? -13.209 -6.061 10.157 1.00 73.44 92 GLN A CA 1
ATOM 686 C C . GLN A 1 92 ? -12.464 -6.232 11.477 1.00 73.44 92 GLN A C 1
ATOM 688 O O . GLN A 1 92 ? -12.701 -5.487 12.421 1.00 73.44 92 GLN A O 1
ATOM 693 N N . GLU A 1 93 ? -11.589 -7.232 11.533 1.00 78.38 93 GLU A N 1
ATOM 694 C CA . GLU A 1 93 ? -10.613 -7.407 12.608 1.00 78.38 93 GLU A CA 1
ATOM 695 C C . GLU A 1 93 ? -9.310 -6.734 12.179 1.00 78.38 93 GLU A C 1
ATOM 697 O O . GLU A 1 93 ? -8.819 -7.042 11.096 1.00 78.38 93 GLU A O 1
ATOM 702 N N . LEU A 1 94 ? -8.779 -5.832 12.998 1.00 70.25 94 LEU A N 1
ATOM 703 C CA . LEU A 1 94 ? -7.420 -5.315 12.907 1.00 70.25 94 LEU A CA 1
ATOM 704 C C . LEU A 1 94 ? -6.552 -5.943 14.003 1.00 70.25 94 LEU A C 1
ATOM 706 O O . LEU A 1 94 ? -7.066 -6.346 15.053 1.00 70.25 94 LEU A O 1
ATOM 710 N N . ALA A 1 95 ? -5.241 -6.006 13.765 1.00 66.06 95 ALA A N 1
ATOM 711 C CA . ALA A 1 95 ? -4.303 -6.217 14.863 1.00 66.06 95 ALA A CA 1
ATOM 712 C C . ALA A 1 95 ? -4.347 -4.995 15.799 1.00 66.06 95 ALA A C 1
ATOM 714 O O . ALA A 1 95 ? -4.595 -3.881 15.337 1.00 66.06 95 ALA A O 1
ATOM 715 N N . ALA A 1 96 ? -4.178 -5.217 17.101 1.00 60.56 96 ALA A N 1
ATOM 716 C CA . ALA A 1 96 ? -3.875 -4.127 18.023 1.00 60.56 96 ALA A CA 1
ATOM 717 C C . ALA A 1 96 ? -2.358 -3.895 18.031 1.00 60.56 96 ALA A C 1
ATOM 719 O O . ALA A 1 96 ? -1.615 -4.859 17.836 1.00 60.56 96 ALA A O 1
ATOM 720 N N . ASP A 1 97 ? -1.932 -2.655 18.262 1.00 57.06 97 ASP A N 1
ATOM 721 C CA . ASP A 1 97 ? -0.516 -2.303 18.405 1.00 57.06 97 ASP A CA 1
ATOM 722 C C . ASP A 1 97 ? 0.089 -3.119 19.572 1.00 57.06 97 ASP A C 1
ATOM 724 O O . ASP A 1 97 ? -0.504 -3.212 20.656 1.00 57.06 97 ASP A O 1
ATOM 728 N N . GLU A 1 98 ? 1.235 -3.771 19.344 1.00 50.88 98 GLU A N 1
ATOM 729 C CA . GLU A 1 98 ? 1.991 -4.444 20.407 1.00 50.88 98 GLU A CA 1
ATOM 730 C C . GLU A 1 98 ? 2.722 -3.355 21.202 1.00 50.88 98 GLU A C 1
ATOM 732 O O . GLU A 1 98 ? 3.733 -2.837 20.747 1.00 50.88 98 GLU A O 1
ATOM 737 N N . ALA A 1 99 ? 2.204 -2.970 22.372 1.00 42.00 99 ALA A N 1
ATOM 738 C CA . ALA A 1 99 ? 2.964 -2.114 23.281 1.00 42.00 99 ALA A CA 1
ATOM 739 C C . ALA A 1 99 ? 4.224 -2.874 23.730 1.00 42.00 99 ALA A C 1
ATOM 741 O O . ALA A 1 99 ? 4.105 -3.946 24.335 1.00 42.00 99 ALA A O 1
ATOM 742 N N . ASP A 1 100 ? 5.407 -2.345 23.409 1.00 38.97 100 ASP A N 1
ATOM 743 C CA . ASP A 1 100 ? 6.676 -2.918 23.852 1.00 38.97 100 ASP A CA 1
ATOM 744 C C . ASP A 1 100 ? 6.780 -2.797 25.381 1.00 38.97 100 ASP A C 1
ATOM 746 O O . ASP A 1 100 ? 6.671 -1.723 25.971 1.00 38.97 100 ASP A O 1
ATOM 750 N N . ASP A 1 101 ? 6.981 -3.940 26.033 1.00 42.38 101 ASP A N 1
ATOM 751 C CA . ASP A 1 101 ? 6.893 -4.103 27.489 1.00 42.38 101 ASP A CA 1
ATOM 752 C C . ASP A 1 101 ? 8.030 -3.473 28.288 1.00 42.38 101 ASP A C 1
ATOM 754 O O . ASP A 1 101 ? 8.019 -3.536 29.520 1.00 42.38 101 ASP A O 1
ATOM 758 N N . GLU A 1 102 ? 9.050 -2.951 27.614 1.00 41.34 102 GLU A N 1
ATOM 759 C CA . GLU A 1 102 ? 10.332 -2.747 28.274 1.00 41.34 102 GLU A CA 1
ATOM 760 C C . GLU A 1 102 ? 10.480 -1.382 28.957 1.00 41.34 102 GLU A C 1
ATOM 762 O O . GLU A 1 102 ? 11.283 -1.325 29.879 1.00 41.34 102 GLU A O 1
ATOM 767 N N . ASP A 1 103 ? 9.686 -0.342 28.642 1.00 41.50 103 ASP A N 1
ATOM 768 C CA . ASP A 1 103 ? 9.884 0.997 29.249 1.00 41.50 103 ASP A CA 1
ATOM 769 C C . ASP A 1 103 ? 8.656 1.957 29.258 1.00 41.50 103 ASP A C 1
ATOM 771 O O . ASP A 1 103 ? 8.837 3.169 29.393 1.00 41.50 103 ASP A O 1
ATOM 775 N N . ASP A 1 104 ? 7.406 1.479 29.137 1.00 42.41 104 ASP A N 1
ATOM 776 C CA . ASP A 1 104 ? 6.232 2.377 29.056 1.00 42.41 104 ASP A CA 1
ATOM 777 C C . ASP A 1 104 ? 5.507 2.602 30.406 1.00 42.41 104 ASP A C 1
ATOM 779 O O . ASP A 1 104 ? 5.049 1.657 31.056 1.00 42.41 104 ASP A O 1
ATOM 783 N N . ASP A 1 105 ? 5.348 3.869 30.813 1.00 46.59 105 ASP A N 1
ATOM 784 C CA . ASP A 1 105 ? 4.583 4.282 32.008 1.00 46.59 105 ASP A CA 1
ATOM 785 C C . ASP A 1 105 ? 3.060 4.050 31.834 1.00 46.59 105 ASP A C 1
ATOM 787 O O . ASP A 1 105 ? 2.321 4.026 32.824 1.00 46.59 105 ASP A O 1
ATOM 791 N N . ASP A 1 106 ? 2.596 3.830 30.595 1.00 47.81 106 ASP A N 1
ATOM 792 C CA . ASP A 1 106 ? 1.208 3.493 30.234 1.00 47.81 106 ASP A CA 1
ATOM 793 C C . ASP A 1 106 ? 0.975 1.980 30.000 1.00 47.81 106 ASP A C 1
ATOM 795 O O . ASP A 1 106 ? -0.095 1.570 29.529 1.00 47.81 106 ASP A O 1
ATOM 799 N N . ALA A 1 107 ? 1.935 1.119 30.372 1.00 47.97 107 ALA A N 1
ATOM 800 C CA . ALA A 1 107 ? 1.792 -0.328 30.232 1.00 47.97 107 ALA A CA 1
ATOM 801 C C . ALA A 1 107 ? 0.494 -0.839 30.906 1.00 47.97 107 ALA A C 1
ATOM 803 O O . ALA A 1 107 ? 0.206 -0.518 32.067 1.00 47.97 107 ALA A O 1
ATOM 804 N N . PRO A 1 108 ? -0.314 -1.670 30.219 1.00 52.50 108 PRO A N 1
ATOM 805 C CA . PRO A 1 108 ? -1.589 -2.131 30.752 1.00 52.50 108 PRO A CA 1
ATOM 806 C C . PRO A 1 108 ? -1.390 -2.880 32.069 1.00 52.50 108 PRO A C 1
ATOM 808 O O . PRO A 1 108 ? -0.541 -3.767 32.179 1.00 52.50 108 PRO A O 1
ATOM 811 N N . ALA A 1 109 ? -2.240 -2.566 33.053 1.00 54.03 109 ALA A N 1
ATOM 812 C CA . ALA A 1 109 ? -2.132 -3.032 34.439 1.00 54.03 109 ALA A CA 1
ATOM 813 C C . ALA A 1 109 ? -2.084 -4.567 34.596 1.00 54.03 109 ALA A C 1
ATOM 815 O O . ALA A 1 109 ? -1.713 -5.077 35.655 1.00 54.03 109 ALA A O 1
ATOM 816 N N . SER A 1 110 ? -2.475 -5.322 33.561 1.00 67.88 110 SER A N 1
ATOM 817 C CA . SER A 1 110 ? -2.253 -6.764 33.472 1.00 67.88 110 SER A CA 1
ATOM 818 C C . SER A 1 110 ? -2.262 -7.267 32.024 1.00 67.88 110 SER A C 1
ATOM 820 O O . SER A 1 110 ? -2.924 -6.698 31.157 1.00 67.88 110 SER A O 1
ATOM 822 N N . GLU A 1 111 ? -1.643 -8.429 31.790 1.00 66.31 111 GLU A N 1
ATOM 823 C CA . GLU A 1 111 ? -1.682 -9.180 30.519 1.00 66.31 111 GLU A CA 1
ATOM 824 C C . GLU A 1 111 ? -3.122 -9.455 30.020 1.00 66.31 111 GLU A C 1
ATOM 826 O O . GLU A 1 111 ? -3.365 -9.626 28.829 1.00 66.31 111 GLU A O 1
ATOM 831 N N . ARG A 1 112 ? -4.118 -9.452 30.923 1.00 75.94 112 ARG A N 1
ATOM 832 C CA . ARG A 1 112 ? -5.544 -9.657 30.602 1.00 75.94 112 ARG A CA 1
ATOM 833 C C . ARG A 1 112 ? -6.213 -8.434 29.972 1.00 75.94 112 ARG A C 1
ATOM 835 O O . ARG A 1 112 ? -7.242 -8.597 29.313 1.00 75.94 112 ARG A O 1
ATOM 842 N N . GLU A 1 113 ? -5.661 -7.245 30.194 1.00 71.69 113 GLU A N 1
ATOM 843 C CA . GLU A 1 113 ? -6.173 -5.963 29.690 1.00 71.69 113 GLU A CA 1
ATOM 844 C C . GLU A 1 113 ? -5.392 -5.444 28.482 1.00 71.69 113 GLU A C 1
ATOM 846 O O . GLU A 1 113 ? -5.670 -4.351 28.002 1.00 71.69 113 GLU A O 1
ATOM 851 N N . ARG A 1 114 ? -4.459 -6.243 27.957 1.00 72.12 114 ARG A N 1
ATOM 852 C CA . ARG A 1 114 ? -3.763 -5.946 26.708 1.00 72.12 114 ARG A CA 1
ATOM 853 C C . ARG A 1 114 ? -4.691 -6.133 25.516 1.00 72.12 114 ARG A C 1
ATOM 855 O O . ARG A 1 114 ? -5.195 -7.249 25.333 1.00 72.12 114 ARG A O 1
ATOM 862 N N . PRO A 1 115 ? -4.932 -5.092 24.706 1.00 72.12 115 PRO A N 1
ATOM 863 C CA . PRO A 1 115 ? -5.631 -5.266 23.449 1.00 72.12 115 PRO A CA 1
ATOM 864 C C . PRO A 1 115 ? -4.755 -6.098 22.512 1.00 72.12 115 PRO A C 1
ATOM 866 O O . PRO A 1 115 ? -3.570 -5.842 22.356 1.00 72.12 115 PRO A O 1
ATOM 869 N N . THR A 1 116 ? -5.339 -7.129 21.912 1.00 68.00 116 THR A N 1
ATOM 870 C CA . THR A 1 116 ? -4.662 -7.978 20.914 1.00 68.00 116 THR A CA 1
ATOM 871 C C . THR A 1 116 ? -5.427 -8.036 19.595 1.00 68.00 116 THR A C 1
ATOM 873 O O . THR A 1 116 ? -4.875 -8.431 18.572 1.00 68.00 116 THR A O 1
ATOM 876 N N . ALA A 1 117 ? -6.698 -7.624 19.596 1.00 65.50 117 ALA A N 1
ATOM 877 C CA . ALA A 1 117 ? -7.497 -7.465 18.390 1.00 65.50 117 ALA A CA 1
ATOM 878 C C . ALA A 1 117 ? -8.457 -6.282 18.531 1.00 65.50 117 ALA A C 1
ATOM 880 O O . ALA A 1 117 ? -9.135 -6.132 19.556 1.00 65.50 117 ALA A O 1
ATOM 881 N N . LEU A 1 118 ? -8.552 -5.485 17.469 1.00 74.44 118 LEU A N 1
ATOM 882 C CA . LEU A 1 118 ? -9.516 -4.399 17.331 1.00 74.44 118 LEU A CA 1
ATOM 883 C C . LEU A 1 118 ? -10.581 -4.823 16.323 1.00 74.44 118 LEU A C 1
ATOM 885 O O . LEU A 1 118 ? -10.252 -5.238 15.217 1.00 74.44 118 LEU A O 1
ATOM 889 N N . TYR A 1 119 ? -11.862 -4.704 16.654 1.00 72.44 119 TYR A N 1
ATOM 890 C CA . TYR A 1 119 ? -12.920 -4.848 15.653 1.00 72.44 119 TYR A CA 1
ATOM 891 C C . TYR A 1 119 ? -13.473 -3.488 15.272 1.00 72.44 119 TYR A C 1
ATOM 893 O O . TYR A 1 119 ? -13.866 -2.717 16.141 1.00 72.44 119 TYR A O 1
ATOM 901 N N . ILE A 1 120 ? -13.553 -3.219 13.974 1.00 68.88 120 ILE A N 1
ATOM 902 C CA . ILE A 1 120 ? -14.109 -1.981 13.433 1.00 68.88 120 ILE A CA 1
ATOM 903 C C . ILE A 1 120 ? -15.419 -2.312 12.750 1.00 68.88 120 ILE A C 1
ATOM 905 O O . ILE A 1 120 ? -15.439 -3.067 11.777 1.00 68.88 120 ILE A O 1
ATOM 909 N N . GLY A 1 121 ? -16.511 -1.734 13.240 1.00 66.94 121 GLY A N 1
ATOM 910 C CA . GLY A 1 121 ? -17.807 -1.781 12.577 1.00 66.94 121 GLY A CA 1
ATOM 911 C C . GLY A 1 121 ? -18.177 -0.431 11.974 1.00 66.94 121 GLY A C 1
ATOM 912 O O . GLY A 1 121 ? -18.043 0.584 12.649 1.00 66.94 121 GLY A O 1
ATOM 913 N N . LEU A 1 122 ? -18.739 -0.436 10.759 1.00 62.94 122 LEU A N 1
ATOM 914 C CA . LEU A 1 122 ? -19.571 0.653 10.221 1.00 62.94 122 LEU A CA 1
ATOM 915 C C . LEU A 1 122 ? -21.050 0.279 10.416 1.00 62.94 122 LEU A C 1
ATOM 917 O O . LEU A 1 122 ? -21.685 -0.272 9.505 1.00 62.94 122 LEU A O 1
ATOM 921 N N . PRO A 1 123 ? -21.614 0.460 11.618 1.00 60.09 123 PRO A N 1
ATOM 922 C CA . PRO A 1 123 ? -23.026 0.251 11.831 1.00 60.09 123 PRO A CA 1
ATOM 923 C C . PRO A 1 123 ? -23.837 1.402 11.217 1.00 60.09 123 PRO A C 1
ATOM 925 O O . PRO A 1 123 ? -23.563 2.579 11.426 1.00 60.09 123 PRO A O 1
ATOM 928 N N . ASN A 1 124 ? -24.903 1.059 10.495 1.00 61.66 124 ASN A N 1
ATOM 929 C CA . ASN A 1 124 ? -26.021 1.988 10.338 1.00 61.66 124 ASN A CA 1
ATOM 930 C C . ASN A 1 124 ? -26.828 2.046 11.652 1.00 61.66 124 ASN A C 1
ATOM 932 O O . ASN A 1 124 ? -26.632 1.221 12.548 1.00 61.66 124 ASN A O 1
ATOM 936 N N . GLU A 1 125 ? -27.778 2.977 11.763 1.00 65.31 125 GLU A N 1
ATOM 937 C CA . GLU A 1 125 ? -28.604 3.139 12.972 1.00 65.31 125 GLU A CA 1
ATOM 938 C C . GLU A 1 125 ? -29.266 1.815 13.418 1.00 65.31 125 GLU A C 1
ATOM 940 O O . GLU A 1 125 ? -29.336 1.499 14.607 1.00 65.31 125 GLU A O 1
ATOM 945 N N . ALA A 1 126 ? -29.697 0.983 12.463 1.00 71.75 126 ALA A N 1
ATOM 946 C CA . ALA A 1 126 ? -30.285 -0.323 12.749 1.00 71.75 126 ALA A CA 1
ATOM 947 C C . ALA A 1 126 ? -29.267 -1.329 13.321 1.00 71.75 126 ALA A C 1
ATOM 949 O O . ALA A 1 126 ? -29.623 -2.133 14.184 1.00 71.75 126 ALA A O 1
ATOM 950 N N . ALA A 1 127 ? -28.015 -1.303 12.862 1.00 72.88 127 ALA A N 1
ATOM 951 C CA . ALA A 1 127 ? -26.942 -2.158 13.358 1.00 72.88 127 ALA A CA 1
ATOM 952 C C . ALA A 1 127 ? -26.490 -1.751 14.769 1.00 72.88 127 ALA A C 1
ATOM 954 O O . ALA A 1 127 ? -26.290 -2.637 15.599 1.00 72.88 127 ALA A O 1
ATOM 955 N N . VAL A 1 128 ? -26.428 -0.448 15.086 1.00 72.12 128 VAL A N 1
ATOM 956 C CA . VAL A 1 128 ? -26.153 0.012 16.462 1.00 72.12 128 VAL A CA 1
ATOM 957 C C . VAL A 1 128 ? -27.276 -0.419 17.408 1.00 72.12 128 VAL A C 1
ATOM 959 O O . VAL A 1 128 ? -27.004 -1.047 18.427 1.00 72.12 128 VAL A O 1
ATOM 962 N N . LYS A 1 129 ? -28.550 -0.194 17.049 1.00 75.44 129 LYS A N 1
ATOM 963 C CA . LYS A 1 129 ? -2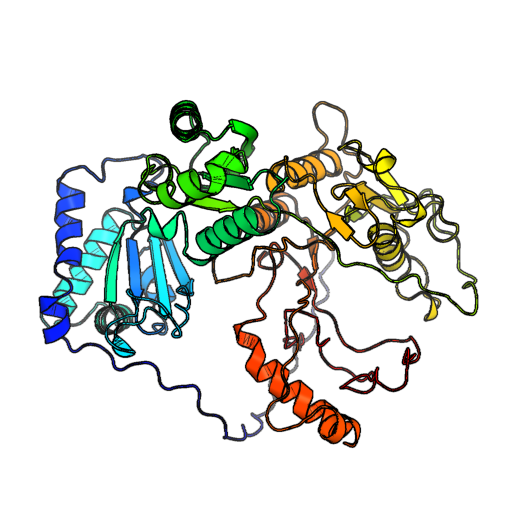9.693 -0.632 17.877 1.00 75.44 129 LYS A CA 1
ATOM 964 C C . LYS A 1 129 ? -29.661 -2.137 18.156 1.00 75.44 129 LYS A C 1
ATOM 966 O O . LYS A 1 129 ? -29.924 -2.573 19.276 1.00 75.44 129 LYS A O 1
ATOM 971 N N . LYS A 1 130 ? -29.307 -2.942 17.149 1.00 81.31 130 LYS A N 1
ATOM 972 C CA . LYS A 1 130 ? -29.117 -4.391 17.303 1.00 81.31 130 LYS A CA 1
ATOM 973 C C . LYS A 1 130 ? -27.940 -4.727 18.214 1.00 81.31 130 LYS A C 1
ATOM 975 O O . LYS A 1 130 ? -28.090 -5.594 19.064 1.00 81.31 130 LYS A O 1
ATOM 980 N N . LEU A 1 131 ? -26.803 -4.046 18.076 1.00 81.25 131 LEU A N 1
ATOM 981 C CA . LEU A 1 131 ? -25.643 -4.231 18.950 1.00 81.25 131 LEU A CA 1
ATOM 982 C C . LEU A 1 131 ? -26.005 -3.983 20.417 1.00 81.25 131 LEU A C 1
ATOM 984 O O . LEU A 1 131 ? -25.716 -4.825 21.266 1.00 81.25 131 LEU A O 1
ATOM 988 N N . VAL A 1 132 ? -26.688 -2.870 20.699 1.00 80.31 132 VAL A N 1
ATOM 989 C CA . VAL A 1 132 ? -27.147 -2.540 22.053 1.00 80.31 132 VAL A CA 1
ATOM 990 C C . VAL A 1 132 ? -28.154 -3.578 22.548 1.00 80.31 132 VAL A C 1
ATOM 992 O O . VAL A 1 132 ? -28.077 -4.017 23.694 1.00 80.31 132 VAL A O 1
ATOM 995 N N . GLN A 1 133 ? -29.061 -4.049 21.687 1.00 85.06 133 GLN A N 1
ATOM 996 C CA . GLN A 1 133 ? -29.970 -5.145 22.026 1.00 85.06 133 GLN A CA 1
ATOM 997 C C . GLN A 1 133 ? -29.214 -6.435 22.377 1.00 85.06 133 GLN A C 1
ATOM 999 O O . GLN A 1 133 ? -29.553 -7.083 23.367 1.00 85.06 133 GLN A O 1
ATOM 1004 N N . TYR A 1 134 ? -28.193 -6.813 21.603 1.00 87.94 134 TYR A N 1
ATOM 1005 C CA . TYR A 1 134 ? -27.374 -7.991 21.889 1.00 87.94 134 TYR A CA 1
ATOM 1006 C C . TYR A 1 134 ? -26.633 -7.830 23.210 1.00 87.94 134 TYR A C 1
ATOM 1008 O O . TYR A 1 134 ? -26.635 -8.759 24.016 1.00 87.94 134 TYR A O 1
ATOM 1016 N N . TYR A 1 135 ? -26.076 -6.650 23.474 1.00 86.25 135 TYR A N 1
ATOM 1017 C CA . TYR A 1 135 ? -25.431 -6.361 24.745 1.00 86.25 135 TYR A CA 1
ATOM 1018 C C . TYR A 1 135 ? -26.414 -6.473 25.921 1.00 86.25 135 TYR A C 1
ATOM 1020 O O . TYR A 1 135 ? -26.123 -7.178 26.884 1.00 86.25 135 TYR A O 1
ATOM 1028 N N . ARG A 1 136 ? -27.625 -5.904 25.815 1.00 86.00 136 ARG A N 1
ATOM 1029 C CA . ARG A 1 136 ? -28.684 -6.045 26.837 1.00 86.00 136 ARG A CA 1
ATOM 1030 C C . ARG A 1 136 ? -29.099 -7.497 27.052 1.00 86.00 136 ARG A C 1
ATOM 1032 O O . ARG A 1 136 ? -29.209 -7.939 28.187 1.00 86.00 136 ARG A O 1
ATOM 1039 N N . ASN A 1 137 ? -29.303 -8.266 25.982 1.00 88.56 137 ASN A N 1
ATOM 1040 C CA . ASN A 1 137 ? -29.632 -9.689 26.099 1.00 88.56 137 ASN A CA 1
ATOM 1041 C C . ASN A 1 137 ? -28.555 -10.442 26.876 1.00 88.56 137 ASN A C 1
ATOM 1043 O O . ASN A 1 137 ? -28.871 -11.172 27.808 1.00 88.56 137 ASN A O 1
ATOM 1047 N N . TRP A 1 138 ? -27.292 -10.205 26.536 1.00 89.38 138 TRP A N 1
ATOM 1048 C CA . TRP A 1 138 ? -26.164 -10.810 27.224 1.00 89.38 138 TRP A CA 1
ATOM 1049 C C . TRP A 1 138 ? -26.076 -10.382 28.699 1.00 89.38 138 TRP A C 1
ATOM 1051 O O . TRP A 1 138 ? -25.913 -11.233 29.574 1.00 89.38 138 TRP A O 1
ATOM 1061 N N . LYS A 1 139 ? -26.271 -9.087 28.983 1.00 85.12 139 LYS A N 1
ATOM 1062 C CA . LYS A 1 139 ? -26.307 -8.503 30.335 1.00 85.12 139 LYS A CA 1
ATOM 1063 C C . LYS A 1 139 ? -27.391 -9.150 31.206 1.00 85.12 139 LYS A C 1
ATOM 1065 O O . LYS A 1 139 ? -27.136 -9.487 32.362 1.00 85.12 139 LYS A O 1
ATOM 1070 N N . ASP A 1 140 ? -28.566 -9.382 30.629 1.00 87.94 140 ASP A N 1
ATOM 1071 C CA . ASP A 1 140 ? -29.732 -9.966 31.302 1.00 87.94 140 ASP A CA 1
ATOM 1072 C C . ASP A 1 140 ? -29.695 -11.506 31.362 1.00 87.94 140 ASP A C 1
ATOM 1074 O O . ASP A 1 140 ? -30.623 -12.124 31.881 1.00 87.94 140 ASP A O 1
ATOM 1078 N N . GLY A 1 141 ? -28.665 -12.152 30.800 1.00 85.88 141 GLY A N 1
ATOM 1079 C CA . GLY A 1 141 ? -28.582 -13.615 30.712 1.00 85.88 141 GLY A CA 1
ATOM 1080 C C . GLY A 1 141 ? -29.591 -14.245 29.743 1.00 85.88 141 GLY A C 1
ATOM 1081 O O . GLY A 1 141 ? -29.910 -15.425 29.869 1.00 85.88 141 GLY A O 1
ATOM 1082 N N . ARG A 1 142 ? -30.112 -13.469 28.786 1.00 88.69 142 ARG A N 1
ATOM 1083 C CA . ARG A 1 142 ? -31.025 -13.928 27.732 1.00 88.69 142 ARG A CA 1
ATOM 1084 C C . ARG A 1 142 ? -30.256 -14.492 26.541 1.00 88.69 142 ARG A C 1
ATOM 1086 O O . ARG A 1 142 ? -29.163 -14.035 26.201 1.00 88.69 142 ARG A O 1
ATOM 1093 N N . ASP A 1 143 ? -30.876 -15.449 25.859 1.00 87.31 143 ASP A N 1
ATOM 1094 C CA . ASP A 1 143 ? -30.315 -16.039 24.648 1.00 87.31 143 ASP A CA 1
ATOM 1095 C C . ASP A 1 143 ? -30.234 -15.028 23.498 1.00 87.31 143 ASP A C 1
ATOM 1097 O O . ASP A 1 143 ? -31.113 -14.183 23.301 1.00 87.31 143 ASP A O 1
ATOM 1101 N N . GLN A 1 144 ? -29.177 -15.152 22.692 1.00 89.44 144 GLN A N 1
ATOM 1102 C CA . GLN A 1 144 ? -29.065 -14.398 21.448 1.00 89.44 144 GLN A CA 1
ATOM 1103 C C . GLN A 1 144 ? -29.906 -15.032 20.339 1.00 89.44 144 GLN A C 1
ATOM 1105 O O . GLN A 1 144 ? -30.114 -16.251 20.330 1.00 89.44 144 GLN A O 1
ATOM 1110 N N . PRO A 1 145 ? -30.313 -14.247 19.325 1.00 86.94 145 PRO A N 1
ATOM 1111 C CA . PRO A 1 145 ? -30.868 -14.812 18.107 1.00 86.94 145 PRO A CA 1
ATOM 1112 C C . PRO A 1 145 ? -29.923 -15.846 17.477 1.00 86.94 145 PRO A C 1
ATOM 1114 O O . PRO A 1 145 ? -28.696 -15.806 17.632 1.00 86.94 145 PRO A O 1
ATOM 1117 N N . ARG A 1 146 ? -30.501 -16.795 16.736 1.00 84.56 146 ARG A N 1
ATOM 1118 C CA . ARG A 1 146 ? -29.766 -17.925 16.155 1.00 84.56 146 ARG A CA 1
ATOM 1119 C C . ARG A 1 146 ? -28.541 -17.444 15.359 1.00 84.56 146 ARG A C 1
ATOM 1121 O O . ARG A 1 146 ? -28.663 -16.575 14.504 1.00 84.56 146 ARG A O 1
ATOM 1128 N N . LYS A 1 147 ? -27.383 -18.078 15.594 1.00 85.56 147 LYS A N 1
ATOM 1129 C CA . LYS A 1 147 ? -26.062 -17.761 14.997 1.00 85.56 147 LYS A CA 1
ATOM 1130 C C . LYS A 1 147 ? -25.418 -16.438 15.451 1.00 85.56 147 LYS A C 1
ATOM 1132 O O . LYS A 1 147 ? -24.347 -16.116 14.949 1.00 85.56 147 LYS A O 1
ATOM 1137 N N . LEU A 1 148 ? -25.998 -15.723 16.418 1.00 86.81 148 LEU A N 1
ATOM 1138 C CA . LEU A 1 148 ? -25.415 -14.497 16.986 1.00 86.81 148 LEU A CA 1
ATOM 1139 C C . LEU A 1 148 ? -24.732 -14.708 18.346 1.00 86.81 148 LEU A C 1
ATOM 1141 O O . LEU A 1 148 ? -24.261 -13.755 18.955 1.00 86.81 148 LEU A O 1
ATOM 1145 N N . GLY A 1 149 ? -24.592 -15.965 18.783 1.00 86.94 149 GLY A N 1
ATOM 1146 C CA . GLY A 1 149 ? -23.791 -16.344 19.951 1.00 86.94 149 GLY A CA 1
ATOM 1147 C C . GLY A 1 149 ? -22.360 -15.772 19.987 1.00 86.94 149 GLY A C 1
ATOM 1148 O O . GLY A 1 149 ? -21.936 -15.412 21.081 1.00 86.94 149 GLY A O 1
ATOM 1149 N N . PRO A 1 150 ? -21.640 -15.590 18.853 1.00 91.06 150 PRO A N 1
ATOM 1150 C CA . PRO A 1 150 ? -20.312 -14.969 18.869 1.00 91.06 150 PRO A CA 1
ATOM 1151 C C . PRO A 1 150 ? -20.254 -13.566 19.494 1.00 91.06 150 PRO A C 1
ATOM 1153 O O . PRO A 1 150 ? -19.219 -13.205 20.042 1.00 91.06 150 PRO A O 1
ATOM 1156 N N . PHE A 1 151 ? -21.347 -12.790 19.491 1.00 88.62 151 PHE A N 1
ATOM 1157 C CA . PHE A 1 151 ? -21.380 -11.498 20.192 1.00 88.62 151 PHE A CA 1
ATOM 1158 C C . PHE A 1 151 ? -21.239 -11.655 21.712 1.00 88.62 151 PHE A C 1
ATOM 1160 O O . PHE A 1 151 ? -20.600 -10.827 22.349 1.00 88.62 151 PHE A O 1
ATOM 1167 N N . ASN A 1 152 ? -21.749 -12.742 22.299 1.00 90.19 152 ASN A N 1
ATOM 1168 C CA . ASN A 1 152 ? -21.549 -13.015 23.724 1.00 90.19 152 ASN A CA 1
ATOM 1169 C C . ASN A 1 152 ? -20.069 -13.235 24.049 1.00 90.19 152 ASN A C 1
ATOM 1171 O O . ASN A 1 152 ? -19.609 -12.839 25.116 1.00 90.19 152 ASN A O 1
ATOM 1175 N N . ASP A 1 153 ? -19.332 -13.881 23.147 1.00 88.19 153 ASP A N 1
ATOM 1176 C CA . ASP A 1 153 ? -17.899 -14.109 23.321 1.00 88.19 153 ASP A CA 1
ATOM 1177 C C . ASP A 1 153 ? -17.091 -12.833 23.060 1.00 88.19 153 ASP A C 1
ATOM 1179 O O . ASP A 1 153 ? -16.118 -12.597 23.770 1.00 88.19 153 ASP A O 1
ATOM 1183 N N . LEU A 1 154 ? -17.543 -11.970 22.140 1.00 88.50 154 LEU A N 1
ATOM 1184 C CA . LEU A 1 154 ? -17.018 -10.611 21.985 1.00 88.50 154 LEU A CA 1
ATOM 1185 C C . LEU A 1 154 ? -17.157 -9.816 23.287 1.00 88.50 154 LEU A C 1
ATOM 1187 O O . LEU A 1 154 ? -16.156 -9.335 23.805 1.00 88.50 154 LEU A O 1
ATOM 1191 N N . PHE A 1 155 ? -18.359 -9.747 23.869 1.00 89.06 155 PHE A N 1
ATOM 1192 C CA . PHE A 1 155 ? -18.589 -9.006 25.115 1.00 89.06 155 PHE A CA 1
ATOM 1193 C C . PHE A 1 155 ? -17.762 -9.545 26.285 1.00 89.06 155 PHE A C 1
ATOM 1195 O O . PHE A 1 155 ? -17.287 -8.773 27.105 1.00 89.06 155 PHE A O 1
ATOM 1202 N N . LYS A 1 156 ? -17.513 -10.857 26.350 1.00 89.31 156 LYS A N 1
ATOM 1203 C CA . LYS A 1 156 ? -16.620 -11.445 27.361 1.00 89.31 156 LYS A CA 1
ATOM 1204 C C . LYS A 1 156 ? -15.148 -11.076 27.169 1.00 89.31 156 LYS A C 1
ATOM 1206 O O . LYS A 1 156 ? -14.390 -11.188 28.121 1.00 89.31 156 LYS A O 1
ATOM 1211 N N . ARG A 1 157 ? -14.713 -10.685 25.973 1.00 88.94 157 ARG A N 1
ATOM 1212 C CA . ARG A 1 157 ? -13.306 -10.349 25.673 1.00 88.94 157 ARG A CA 1
ATOM 1213 C C . ARG A 1 157 ? -13.042 -8.852 25.567 1.00 88.94 157 ARG A C 1
ATOM 1215 O O . ARG A 1 157 ? -11.898 -8.454 25.381 1.00 88.94 157 ARG A O 1
ATOM 1222 N N . LEU A 1 158 ? -14.093 -8.051 25.677 1.00 87.31 158 LEU A N 1
ATOM 1223 C CA . LEU A 1 158 ? -14.081 -6.622 25.419 1.00 87.31 158 LEU A CA 1
ATOM 1224 C C . LEU A 1 158 ? -13.355 -5.855 26.526 1.00 87.31 158 LEU A C 1
ATOM 1226 O O . LEU A 1 158 ? -13.722 -5.951 27.691 1.00 87.31 158 LEU A O 1
ATOM 1230 N N . ILE A 1 159 ? -12.330 -5.102 26.167 1.00 85.31 159 ILE A N 1
ATOM 1231 C CA . ILE A 1 159 ? -11.603 -4.201 27.059 1.00 85.31 159 ILE A CA 1
ATOM 1232 C C . ILE A 1 159 ? -12.303 -2.840 27.070 1.00 85.31 159 ILE A C 1
ATOM 1234 O O . ILE A 1 159 ? -12.644 -2.346 28.146 1.00 85.31 159 ILE A O 1
ATOM 1238 N N . ASP A 1 160 ? -12.578 -2.289 25.882 1.00 80.44 160 ASP A N 1
ATOM 1239 C CA . ASP A 1 160 ? -13.262 -1.007 25.689 1.00 80.44 160 ASP A CA 1
ATOM 1240 C C . ASP A 1 160 ? -14.136 -1.011 24.420 1.00 80.44 160 ASP A C 1
ATOM 1242 O O . ASP A 1 160 ? -13.972 -1.832 23.510 1.00 80.44 160 ASP A O 1
ATOM 1246 N N . VAL A 1 161 ? -15.086 -0.073 24.376 1.00 79.00 161 VAL A N 1
ATOM 1247 C CA . VAL A 1 161 ? -15.875 0.276 23.190 1.00 79.00 161 VAL A CA 1
ATOM 1248 C C . VAL A 1 161 ? -15.900 1.784 23.048 1.00 79.00 161 VAL A C 1
ATOM 1250 O O . VAL A 1 161 ? -16.381 2.491 23.938 1.00 79.00 161 VAL A O 1
ATOM 1253 N N . ARG A 1 162 ? -15.448 2.270 21.894 1.00 77.44 162 ARG A N 1
ATOM 1254 C CA . ARG A 1 162 ? -15.344 3.702 21.611 1.00 77.44 162 ARG A CA 1
ATOM 1255 C C . ARG A 1 162 ? -15.600 4.011 20.143 1.00 77.44 162 ARG A C 1
ATOM 1257 O O . ARG A 1 162 ? -15.687 3.112 19.309 1.00 77.44 162 ARG A O 1
ATOM 1264 N N . LEU A 1 163 ? -15.753 5.295 19.848 1.00 75.56 163 LEU A N 1
ATOM 1265 C CA . LEU A 1 163 ? -15.805 5.781 18.474 1.00 75.56 163 LEU A CA 1
ATOM 1266 C C . LEU A 1 163 ? -14.391 5.913 17.903 1.00 75.56 163 LEU A C 1
ATOM 1268 O O . LEU A 1 163 ? -13.428 6.078 18.659 1.00 75.56 163 LEU A O 1
ATOM 1272 N N . TRP A 1 164 ? -14.292 5.857 16.575 1.00 77.31 164 TRP A N 1
ATOM 1273 C CA . TRP A 1 164 ? -13.057 6.157 15.854 1.00 77.31 164 TRP A CA 1
ATOM 1274 C C . TRP A 1 164 ? -12.571 7.570 16.184 1.00 77.31 164 TRP A C 1
ATOM 1276 O O . TRP A 1 164 ? -13.281 8.562 15.987 1.00 77.31 164 TRP A O 1
ATOM 1286 N N . GLY A 1 165 ? -11.354 7.660 16.698 1.00 81.94 165 GLY A N 1
ATOM 1287 C CA . GLY A 1 165 ? -10.815 8.860 17.311 1.00 81.94 165 GLY A CA 1
ATOM 1288 C C . GLY A 1 165 ? -9.342 9.090 16.984 1.00 81.94 165 GLY A C 1
ATOM 1289 O O . GLY A 1 165 ? -8.767 8.415 16.130 1.00 81.94 165 GLY A O 1
ATOM 1290 N N . PRO A 1 166 ? -8.707 10.043 17.684 1.00 86.50 166 PRO A N 1
ATOM 1291 C CA . PRO A 1 166 ? -7.311 10.401 17.459 1.00 86.50 166 PRO A CA 1
ATOM 1292 C C . PRO A 1 166 ? -6.325 9.228 17.465 1.00 86.50 166 PRO A C 1
ATOM 1294 O O . PRO A 1 166 ? -5.448 9.174 16.609 1.00 86.50 166 PRO A O 1
ATOM 1297 N N . ARG A 1 167 ? -6.499 8.272 18.389 1.00 84.38 167 ARG A N 1
ATOM 1298 C CA . ARG A 1 167 ? -5.632 7.086 18.523 1.00 84.38 167 ARG A CA 1
ATOM 1299 C C . ARG A 1 167 ? -5.703 6.144 17.319 1.00 84.38 167 ARG A C 1
ATOM 1301 O O . ARG A 1 167 ? -4.726 5.485 17.013 1.00 84.38 167 ARG A O 1
ATOM 1308 N N . ASP A 1 168 ? -6.836 6.095 16.619 1.00 82.44 168 ASP A N 1
ATOM 1309 C CA . ASP A 1 168 ? -6.975 5.244 15.428 1.00 82.44 168 ASP A CA 1
ATOM 1310 C C . ASP A 1 168 ? -6.546 5.955 14.139 1.00 82.44 168 ASP A C 1
ATOM 1312 O O . ASP A 1 168 ? -6.157 5.321 13.153 1.00 82.44 168 ASP A O 1
ATOM 1316 N N . ARG A 1 169 ? -6.663 7.291 14.128 1.00 87.69 169 ARG A N 1
ATOM 1317 C CA . ARG A 1 169 ? -6.183 8.129 13.026 1.00 87.69 169 ARG A CA 1
ATOM 1318 C C . ARG A 1 169 ? -4.662 8.161 13.002 1.00 87.69 169 ARG A C 1
ATOM 1320 O O . ARG A 1 169 ? -4.108 8.081 11.918 1.00 87.69 169 ARG A O 1
ATOM 1327 N N . LEU A 1 170 ? -4.023 8.269 14.165 1.00 90.25 170 LEU A N 1
ATOM 1328 C CA . LEU A 1 170 ? -2.573 8.259 14.339 1.00 90.25 170 LEU A CA 1
ATOM 1329 C C . LEU A 1 170 ? -2.207 7.179 15.362 1.00 90.25 170 LEU A C 1
ATOM 1331 O O . LEU A 1 170 ? -2.282 7.436 16.570 1.00 90.25 170 LEU A O 1
ATOM 1335 N N . THR A 1 171 ? -1.846 5.995 14.863 1.00 86.19 171 THR A N 1
ATOM 1336 C CA . THR A 1 171 ? -1.438 4.837 15.679 1.00 86.19 171 THR A CA 1
ATOM 1337 C C . THR A 1 171 ? -0.131 5.117 16.420 1.00 86.19 171 THR A C 1
ATOM 1339 O O . THR A 1 171 ? 0.527 6.129 16.147 1.00 86.19 171 THR A O 1
ATOM 1342 N N . GLU A 1 172 ? 0.242 4.266 17.379 1.00 85.00 172 GLU A N 1
ATOM 1343 C CA . GLU A 1 172 ? 1.535 4.425 18.057 1.00 85.00 172 GLU A CA 1
ATOM 1344 C C . GLU A 1 172 ? 2.698 4.172 17.099 1.00 85.00 172 GLU A C 1
ATOM 1346 O O . GLU A 1 172 ? 3.574 5.026 16.995 1.00 85.00 172 GLU A O 1
ATOM 1351 N N . ASP A 1 173 ? 2.635 3.114 16.288 1.00 84.31 173 ASP A N 1
ATOM 1352 C CA . ASP A 1 173 ? 3.657 2.800 15.279 1.00 84.31 173 ASP A CA 1
ATOM 1353 C C . ASP A 1 173 ? 3.939 3.980 14.328 1.00 84.31 173 ASP A C 1
ATOM 1355 O O . ASP A 1 173 ? 5.091 4.332 14.051 1.00 84.31 173 ASP A O 1
ATOM 1359 N N . ASP A 1 174 ? 2.883 4.633 13.823 1.00 90.38 174 ASP A N 1
ATOM 1360 C CA . ASP A 1 174 ? 3.025 5.783 12.925 1.00 90.38 174 ASP A CA 1
ATOM 1361 C C . ASP A 1 174 ? 3.616 6.994 13.672 1.00 90.38 174 ASP A C 1
ATOM 1363 O O . ASP A 1 174 ? 4.443 7.723 13.114 1.00 90.38 174 ASP A O 1
ATOM 1367 N N . LEU A 1 175 ? 3.240 7.201 14.938 1.00 91.31 175 LEU A N 1
ATOM 1368 C CA . LEU A 1 175 ? 3.775 8.273 15.777 1.00 91.31 175 LEU A CA 1
ATOM 1369 C C . LEU A 1 175 ? 5.259 8.051 16.111 1.00 91.31 175 LEU A C 1
ATOM 1371 O O . LEU A 1 175 ? 6.063 8.981 16.006 1.00 91.31 175 LEU A O 1
ATOM 1375 N N . GLU A 1 176 ? 5.648 6.830 16.464 1.00 90.88 176 GLU A N 1
ATOM 1376 C CA . GLU A 1 176 ? 7.036 6.440 16.707 1.00 90.88 176 GLU A CA 1
ATOM 1377 C C . GLU A 1 176 ? 7.899 6.594 15.463 1.00 90.88 176 GLU A C 1
ATOM 1379 O O . GLU A 1 176 ? 9.005 7.135 15.534 1.00 90.88 176 GLU A O 1
ATOM 1384 N N . MET A 1 177 ? 7.377 6.213 14.299 1.00 89.69 177 MET A N 1
ATOM 1385 C CA . MET A 1 177 ? 8.072 6.409 13.037 1.00 89.69 177 MET A CA 1
ATOM 1386 C C . MET A 1 177 ? 8.277 7.897 12.719 1.00 89.69 177 MET A C 1
ATOM 1388 O O . MET A 1 177 ? 9.375 8.281 12.308 1.00 89.69 177 MET A O 1
ATOM 1392 N N . LEU A 1 178 ? 7.277 8.757 12.955 1.00 92.44 178 LEU A N 1
ATOM 1393 C CA . LEU A 1 178 ? 7.438 10.214 12.833 1.00 92.44 178 LEU A CA 1
ATOM 1394 C C . LEU A 1 178 ? 8.515 10.738 13.798 1.00 92.44 178 LEU A C 1
ATOM 1396 O O . LEU A 1 178 ? 9.392 11.506 13.393 1.00 92.44 178 LEU A O 1
ATOM 1400 N N . ARG A 1 179 ? 8.491 10.297 15.064 1.00 92.56 179 ARG A N 1
ATOM 1401 C CA . ARG A 1 179 ? 9.500 10.656 16.078 1.00 92.56 179 ARG A CA 1
ATOM 1402 C C . ARG A 1 179 ? 10.901 10.210 15.657 1.00 92.56 179 ARG A C 1
ATOM 1404 O O . ARG A 1 179 ? 11.860 10.967 15.817 1.00 92.56 179 ARG A O 1
ATOM 1411 N N . ALA A 1 180 ? 11.034 9.005 15.110 1.00 90.81 180 ALA A N 1
ATOM 1412 C CA . ALA A 1 180 ? 12.298 8.466 14.622 1.00 90.81 180 ALA A CA 1
ATOM 1413 C C . ALA A 1 180 ? 12.827 9.265 13.423 1.00 90.81 180 ALA A C 1
ATOM 1415 O O . ALA A 1 180 ? 14.010 9.601 13.395 1.00 90.81 180 ALA A O 1
ATOM 1416 N N . GLN A 1 181 ? 11.961 9.643 12.476 1.00 89.31 181 GLN A N 1
ATOM 1417 C CA . GLN A 1 181 ? 12.326 10.498 11.341 1.00 89.31 181 GLN A CA 1
ATOM 1418 C C . GLN A 1 181 ? 12.825 11.872 11.801 1.00 89.31 181 GLN A C 1
ATOM 1420 O O . GLN A 1 181 ? 13.891 12.310 11.367 1.00 89.31 181 GLN A O 1
ATOM 1425 N N . ALA A 1 182 ? 12.119 12.505 12.744 1.00 89.31 182 ALA A N 1
ATOM 1426 C CA . ALA A 1 182 ? 12.513 13.797 13.304 1.00 89.31 182 ALA A CA 1
ATOM 1427 C C . ALA A 1 182 ? 13.874 13.759 14.028 1.00 89.31 182 ALA A C 1
ATOM 1429 O O . ALA A 1 182 ? 14.578 14.765 14.079 1.00 89.31 182 ALA A O 1
ATOM 1430 N N . LYS A 1 183 ? 14.265 12.610 14.595 1.00 88.56 183 LYS A N 1
ATOM 1431 C CA . LYS A 1 183 ? 15.561 12.433 15.276 1.00 88.56 183 LYS A CA 1
ATOM 1432 C C . LYS A 1 183 ? 16.685 12.005 14.327 1.00 88.56 183 LYS A C 1
ATOM 1434 O O . LYS A 1 183 ? 17.833 12.394 14.524 1.00 88.56 183 LYS A O 1
ATOM 1439 N N . GLY A 1 184 ? 16.374 11.163 13.342 1.00 81.31 184 GLY A N 1
ATOM 1440 C CA . GLY A 1 184 ? 17.362 10.445 12.533 1.00 81.31 184 GLY A CA 1
ATOM 1441 C C . GLY A 1 184 ? 17.957 11.242 11.371 1.00 81.31 184 GLY A C 1
ATOM 1442 O O . GLY A 1 184 ? 19.073 10.940 10.949 1.00 81.31 184 GLY A O 1
ATOM 1443 N N . ALA A 1 185 ? 17.250 12.255 10.864 1.00 76.69 185 ALA A N 1
ATOM 1444 C CA . ALA A 1 185 ? 17.673 13.044 9.707 1.00 76.69 185 ALA A CA 1
ATOM 1445 C C . ALA A 1 185 ? 17.553 14.555 9.991 1.00 76.69 185 ALA A C 1
ATOM 1447 O O . ALA A 1 185 ? 16.621 15.203 9.523 1.00 76.69 185 ALA A O 1
ATOM 1448 N N . PRO A 1 186 ? 18.500 15.156 10.737 1.00 69.75 186 PRO A N 1
ATOM 1449 C CA . PRO A 1 186 ? 18.372 16.520 11.264 1.00 69.75 186 PRO A CA 1
ATOM 1450 C C . PRO A 1 186 ? 18.348 17.632 10.202 1.00 69.75 186 PRO A C 1
ATOM 1452 O O . PRO A 1 186 ? 18.148 18.787 10.553 1.00 69.75 186 PRO A O 1
ATOM 1455 N N . ASN A 1 187 ? 18.563 17.311 8.924 1.00 78.88 187 ASN A N 1
ATOM 1456 C CA . ASN A 1 187 ? 18.487 18.269 7.817 1.00 78.88 187 ASN A CA 1
ATOM 1457 C C . ASN A 1 187 ? 17.290 18.022 6.889 1.00 78.88 187 ASN A C 1
ATOM 1459 O O . ASN A 1 187 ? 17.020 18.859 6.026 1.00 78.88 187 ASN A O 1
ATOM 1463 N N . ASP A 1 188 ? 16.588 16.899 7.051 1.00 85.31 188 ASP A N 1
ATOM 1464 C CA . ASP A 1 188 ? 15.474 16.534 6.187 1.00 85.31 188 ASP A CA 1
ATOM 1465 C C . ASP A 1 188 ? 14.156 16.884 6.886 1.00 85.31 188 ASP A C 1
ATOM 1467 O O . ASP A 1 188 ? 13.994 16.628 8.081 1.00 85.31 188 ASP A O 1
ATOM 1471 N N . PRO A 1 189 ? 13.193 17.492 6.179 1.00 90.94 189 PRO A N 1
ATOM 1472 C CA . PRO A 1 189 ? 11.887 17.740 6.760 1.00 90.94 189 PRO A CA 1
ATOM 1473 C C . PRO A 1 189 ? 11.123 16.430 6.986 1.00 90.94 189 PRO A C 1
ATOM 1475 O O . PRO A 1 189 ? 11.279 15.460 6.242 1.00 90.94 189 PRO A O 1
ATOM 1478 N N . VAL A 1 190 ? 10.217 16.439 7.963 1.00 93.81 190 VAL A N 1
ATOM 1479 C CA . VAL A 1 190 ? 9.282 15.331 8.185 1.00 93.81 190 VAL A CA 1
ATOM 1480 C C . VAL A 1 190 ? 8.077 15.513 7.268 1.00 93.81 190 VAL A C 1
ATOM 1482 O O . VAL A 1 190 ? 7.483 16.593 7.219 1.00 93.81 190 VAL A O 1
ATOM 1485 N N . LEU A 1 191 ? 7.711 14.459 6.539 1.00 95.25 191 LEU A N 1
ATOM 1486 C CA . LEU A 1 191 ? 6.561 14.467 5.642 1.00 95.25 191 LEU A CA 1
ATOM 1487 C C . LEU A 1 191 ? 5.407 13.676 6.250 1.00 95.25 191 LEU A C 1
ATOM 1489 O O . LEU A 1 191 ? 5.544 12.499 6.583 1.00 95.25 191 LEU A O 1
ATOM 1493 N N . LEU A 1 192 ? 4.267 14.346 6.367 1.00 95.56 192 LEU A N 1
ATOM 1494 C CA . LEU A 1 192 ? 3.054 13.846 6.990 1.00 95.56 192 LEU A CA 1
ATOM 1495 C C . LEU A 1 192 ? 1.966 13.688 5.930 1.00 95.56 192 LEU A C 1
ATOM 1497 O O . LEU A 1 192 ? 1.521 14.667 5.332 1.00 95.56 192 LEU A O 1
ATOM 1501 N N . GLU A 1 193 ? 1.520 12.462 5.714 1.00 96.56 193 GLU A N 1
ATOM 1502 C CA . GLU A 1 193 ? 0.385 12.143 4.860 1.00 96.56 193 GLU A CA 1
ATOM 1503 C C . GLU A 1 193 ? -0.892 12.077 5.704 1.00 96.56 193 GLU A C 1
ATOM 1505 O O . GLU A 1 193 ? -0.947 11.400 6.733 1.00 96.56 193 GLU A O 1
ATOM 1510 N N . VAL A 1 194 ? -1.912 12.811 5.265 1.00 96.50 194 VAL A N 1
ATOM 1511 C CA . VAL A 1 194 ? -3.243 12.865 5.869 1.00 96.50 194 VAL A CA 1
ATOM 1512 C C . VAL A 1 194 ? -4.247 12.355 4.847 1.00 96.50 194 VAL A C 1
ATOM 1514 O O . VAL A 1 194 ? -4.563 13.043 3.875 1.00 96.50 194 VAL A O 1
ATOM 1517 N N . GLU A 1 195 ? -4.752 11.149 5.074 1.00 94.38 195 GLU A N 1
ATOM 1518 C CA . GLU A 1 195 ? -5.755 10.500 4.236 1.00 94.38 195 GLU A CA 1
ATOM 1519 C C . GLU A 1 195 ? -7.159 10.779 4.787 1.00 94.38 195 GLU A C 1
ATOM 1521 O O . GLU A 1 195 ? -7.429 10.586 5.977 1.00 94.38 195 GLU A O 1
ATOM 1526 N N . LEU A 1 196 ? -8.071 11.223 3.921 1.00 91.62 196 LEU A N 1
ATOM 1527 C CA . LEU A 1 196 ? -9.484 11.407 4.248 1.00 91.62 196 LEU A CA 1
ATOM 1528 C C . LEU A 1 196 ? -10.278 10.126 3.957 1.00 91.62 196 LEU A C 1
ATOM 1530 O O . LEU A 1 196 ? -9.804 9.205 3.295 1.00 91.62 196 LEU A O 1
ATOM 1534 N N . TRP A 1 197 ? -11.511 10.055 4.458 1.00 84.31 197 TRP A N 1
ATOM 1535 C CA . TRP A 1 197 ? -12.338 8.854 4.322 1.00 84.31 197 TRP A CA 1
ATOM 1536 C C . TRP A 1 197 ? -12.553 8.410 2.863 1.00 84.31 197 TRP A C 1
ATOM 1538 O O . TRP A 1 197 ? -13.174 9.140 2.092 1.00 84.31 197 TRP A O 1
ATOM 1548 N N . PRO A 1 198 ? -12.156 7.175 2.496 1.00 76.50 198 PRO A N 1
ATOM 1549 C CA . PRO A 1 198 ? -12.217 6.669 1.116 1.00 76.50 198 PRO A CA 1
ATOM 1550 C C . PRO A 1 198 ? -13.641 6.374 0.629 1.00 76.50 198 PRO A C 1
ATOM 1552 O O . PRO A 1 198 ? -13.900 6.242 -0.560 1.00 76.50 198 PRO A O 1
ATOM 1555 N N . MET A 1 199 ? -14.582 6.240 1.563 1.00 70.69 199 MET A N 1
ATOM 1556 C CA . MET A 1 199 ? -15.989 5.964 1.276 1.00 70.69 199 MET A CA 1
ATOM 1557 C C . MET A 1 199 ? -16.818 7.250 1.163 1.00 70.69 199 MET A C 1
ATOM 1559 O O . MET A 1 199 ? -18.031 7.188 1.002 1.00 70.69 199 MET A O 1
ATOM 1563 N N . ARG A 1 200 ? -16.184 8.420 1.277 1.00 73.50 200 ARG A N 1
ATOM 1564 C CA . ARG A 1 200 ? -16.842 9.714 1.132 1.00 73.50 200 ARG A CA 1
ATOM 1565 C C . ARG A 1 200 ? -16.355 10.389 -0.131 1.00 73.50 200 ARG A C 1
ATOM 1567 O O . ARG A 1 200 ? -15.169 10.349 -0.454 1.00 73.50 200 ARG A O 1
ATOM 1574 N N . ARG A 1 201 ? -17.273 11.072 -0.815 1.00 77.75 201 ARG A N 1
ATOM 1575 C CA . ARG A 1 201 ? -16.882 11.965 -1.904 1.00 77.75 201 ARG A CA 1
ATOM 1576 C C . ARG A 1 201 ? -15.896 13.021 -1.393 1.00 77.75 201 ARG A C 1
ATOM 1578 O O . ARG A 1 201 ? -16.061 13.498 -0.265 1.00 77.75 201 ARG A O 1
ATOM 1585 N N . PRO A 1 202 ? -14.927 13.441 -2.222 1.00 79.81 202 PRO A N 1
ATOM 1586 C CA . PRO A 1 202 ? -13.982 14.476 -1.836 1.00 79.81 202 PRO A CA 1
ATOM 1587 C C . PRO A 1 202 ? -14.680 15.774 -1.413 1.00 79.81 202 PRO A C 1
ATOM 1589 O O . PRO A 1 202 ? -15.624 16.228 -2.069 1.00 79.81 202 PRO A O 1
ATOM 1592 N N . ARG A 1 203 ? -14.199 16.388 -0.331 1.00 84.12 203 ARG A N 1
ATOM 1593 C CA . ARG A 1 203 ? -14.764 17.604 0.275 1.00 84.12 203 ARG A CA 1
ATOM 1594 C C . ARG A 1 203 ? -13.757 18.751 0.274 1.00 84.12 203 ARG A C 1
ATOM 1596 O O . ARG A 1 203 ? -12.640 18.618 -0.224 1.00 84.12 203 ARG A O 1
ATOM 1603 N N . ASP A 1 204 ? -14.174 19.899 0.796 1.00 89.69 204 ASP A N 1
ATOM 1604 C CA . ASP A 1 204 ? -13.274 21.032 0.999 1.00 89.69 204 ASP A CA 1
ATOM 1605 C C . ASP A 1 204 ? -12.244 20.716 2.095 1.00 89.69 204 ASP A C 1
ATOM 1607 O O . ASP A 1 204 ? -12.599 20.361 3.218 1.00 89.69 204 ASP A O 1
ATOM 1611 N N . THR A 1 205 ? -10.964 20.842 1.753 1.00 94.44 205 THR A N 1
ATOM 1612 C CA . THR A 1 205 ? -9.825 20.589 2.643 1.00 94.44 205 THR A CA 1
ATOM 1613 C C . THR A 1 205 ? -9.269 21.858 3.275 1.00 94.44 205 THR A C 1
ATOM 1615 O O . THR A 1 205 ? -8.371 21.761 4.112 1.00 94.44 205 THR A O 1
ATOM 1618 N N . ALA A 1 206 ? -9.794 23.042 2.935 1.00 94.69 206 ALA A N 1
ATOM 1619 C CA . ALA A 1 206 ? -9.308 24.312 3.469 1.00 94.69 206 ALA A CA 1
ATOM 1620 C C . ALA A 1 206 ? -9.230 24.347 5.011 1.00 94.69 206 ALA A C 1
ATOM 1622 O O . ALA A 1 206 ? -8.190 24.774 5.520 1.00 94.69 206 ALA A O 1
ATOM 1623 N N . PRO A 1 207 ? -10.219 23.832 5.779 1.00 93.75 207 PRO A N 1
ATOM 1624 C CA . PRO A 1 207 ? -10.124 23.804 7.240 1.00 93.75 207 PRO A CA 1
ATOM 1625 C C . PRO A 1 207 ? -8.946 22.965 7.754 1.00 93.75 207 PRO A C 1
ATOM 1627 O O . PRO A 1 207 ? -8.258 23.380 8.686 1.00 93.75 207 PRO A O 1
ATOM 1630 N N . LEU A 1 208 ? -8.675 21.815 7.123 1.00 94.44 208 LEU A N 1
ATOM 1631 C CA . LEU A 1 208 ? -7.556 20.937 7.486 1.00 94.44 208 LEU A CA 1
ATOM 1632 C C . LEU A 1 208 ? -6.213 21.583 7.147 1.00 94.44 208 LEU A C 1
ATOM 1634 O O . LEU A 1 208 ? -5.274 21.512 7.934 1.00 94.44 208 LEU A O 1
ATOM 1638 N N . VAL A 1 209 ? -6.130 22.259 5.999 1.00 96.69 209 VAL A N 1
ATOM 1639 C CA . VAL A 1 209 ? -4.926 22.994 5.597 1.00 96.69 209 VAL A CA 1
ATOM 1640 C C . VAL A 1 209 ? -4.643 24.137 6.571 1.00 96.69 209 VAL A C 1
ATOM 1642 O O . VAL A 1 209 ? -3.508 24.276 7.019 1.00 96.69 209 VAL A O 1
ATOM 1645 N N . THR A 1 210 ? -5.654 24.921 6.957 1.00 95.69 210 THR A N 1
ATOM 1646 C CA . THR A 1 210 ? -5.496 25.989 7.958 1.00 95.69 210 THR A CA 1
ATOM 1647 C C . THR A 1 210 ? -5.079 25.432 9.319 1.00 95.69 210 THR A C 1
ATOM 1649 O O . THR A 1 210 ? -4.182 25.983 9.956 1.00 95.69 210 THR A O 1
ATOM 1652 N N . ALA A 1 211 ? -5.679 24.322 9.753 1.00 93.38 211 ALA A N 1
ATOM 1653 C CA . ALA A 1 211 ? -5.308 23.641 10.988 1.00 93.38 211 ALA A CA 1
ATOM 1654 C C . ALA A 1 211 ? -3.845 23.164 10.971 1.00 93.38 211 ALA A C 1
ATOM 1656 O O . ALA A 1 211 ? -3.101 23.426 11.913 1.00 93.38 211 ALA A O 1
ATOM 1657 N N . ALA A 1 212 ? -3.412 22.523 9.884 1.00 93.19 212 ALA A N 1
ATOM 1658 C CA . ALA A 1 212 ? -2.036 22.065 9.716 1.00 93.19 212 ALA A CA 1
ATOM 1659 C C . ALA A 1 212 ? -1.035 23.236 9.686 1.00 93.19 212 ALA A C 1
ATOM 1661 O O . ALA A 1 212 ? 0.010 23.177 10.331 1.00 93.19 212 ALA A O 1
ATOM 1662 N N . GLN A 1 213 ? -1.380 24.337 9.012 1.00 92.31 213 GLN A N 1
ATOM 1663 C CA . GLN A 1 213 ? -0.564 25.555 8.974 1.00 92.31 213 GLN A CA 1
ATOM 1664 C C . GLN A 1 213 ? -0.413 26.210 10.347 1.00 92.31 213 GLN A C 1
ATOM 1666 O O . GLN A 1 213 ? 0.672 26.690 10.673 1.00 92.31 213 GLN A O 1
ATOM 1671 N N . ALA A 1 214 ? -1.464 26.201 11.171 1.00 90.69 214 ALA A N 1
ATOM 1672 C CA . ALA A 1 214 ? -1.395 26.691 12.547 1.00 90.69 214 ALA A CA 1
ATOM 1673 C C . ALA A 1 214 ? -0.456 25.844 13.425 1.00 90.69 214 ALA A C 1
ATOM 1675 O O . ALA A 1 214 ? 0.124 26.364 14.376 1.00 90.69 214 ALA A O 1
ATOM 1676 N N . LEU A 1 215 ? -0.263 24.569 13.072 1.00 88.06 215 LEU A N 1
ATOM 1677 C CA . LEU A 1 215 ? 0.735 23.681 13.668 1.00 88.06 215 LEU A CA 1
ATOM 1678 C C . LEU A 1 215 ? 2.122 23.823 13.017 1.00 88.06 215 LEU A C 1
ATOM 1680 O O . LEU A 1 215 ? 3.013 23.051 13.327 1.00 88.06 215 LEU A O 1
ATOM 1684 N N . GLY A 1 216 ? 2.345 24.772 12.104 1.00 88.69 216 GLY A N 1
ATOM 1685 C CA . GLY A 1 216 ? 3.643 24.952 11.444 1.00 88.69 216 GLY A CA 1
ATOM 1686 C C . GLY A 1 216 ? 3.938 23.954 10.319 1.00 88.69 216 GLY A C 1
ATOM 1687 O O . GLY A 1 216 ? 5.067 23.908 9.831 1.00 88.69 216 GLY A O 1
ATOM 1688 N N . ALA A 1 217 ? 2.941 23.183 9.877 1.00 93.38 217 ALA A N 1
ATOM 1689 C CA . ALA A 1 217 ? 3.060 22.288 8.734 1.00 93.38 217 ALA A CA 1
ATOM 1690 C C . ALA A 1 217 ? 2.668 23.001 7.425 1.00 93.38 217 ALA A C 1
ATOM 1692 O O . ALA A 1 217 ? 1.686 23.743 7.352 1.00 93.38 217 ALA A O 1
ATOM 1693 N N . LYS A 1 218 ? 3.421 22.764 6.353 1.00 94.88 218 LYS A N 1
ATOM 1694 C CA . LYS A 1 218 ? 3.203 23.357 5.030 1.00 94.88 218 LYS A CA 1
ATOM 1695 C C . LYS A 1 218 ? 2.632 22.319 4.075 1.00 94.88 218 LYS A C 1
ATOM 1697 O O . LYS A 1 218 ? 3.230 21.271 3.887 1.00 94.88 218 LYS A O 1
ATOM 1702 N N . LEU A 1 219 ? 1.522 22.623 3.408 1.00 97.44 219 LEU A N 1
ATOM 1703 C CA . LEU A 1 219 ? 1.002 21.761 2.343 1.00 97.44 219 LEU A CA 1
ATOM 1704 C C . LEU A 1 219 ? 1.996 21.715 1.168 1.00 97.44 219 LEU A C 1
ATOM 1706 O O . LEU A 1 219 ? 2.397 22.765 0.657 1.00 97.44 219 LEU A O 1
ATOM 1710 N N . VAL A 1 220 ? 2.385 20.512 0.743 1.00 97.50 220 VAL A N 1
ATOM 1711 C CA . VAL A 1 220 ? 3.320 20.291 -0.375 1.00 97.50 220 VAL A CA 1
ATOM 1712 C C . VAL A 1 220 ? 2.692 19.556 -1.550 1.00 97.50 220 VAL A C 1
ATOM 1714 O O . VAL A 1 220 ? 3.106 19.786 -2.685 1.00 97.50 220 VAL A O 1
ATOM 1717 N N . ASP A 1 221 ? 1.686 18.723 -1.298 1.00 98.12 221 ASP A N 1
ATOM 1718 C CA . ASP A 1 221 ? 0.927 18.032 -2.336 1.00 98.12 221 ASP A CA 1
ATOM 1719 C C . ASP A 1 221 ? -0.494 17.753 -1.848 1.00 98.12 221 ASP A C 1
ATOM 1721 O O . ASP A 1 221 ? -0.760 17.687 -0.647 1.00 98.12 221 ASP A O 1
ATOM 1725 N N . GLN A 1 222 ? -1.417 17.598 -2.787 1.00 97.44 222 GLN A N 1
ATOM 1726 C CA . GLN A 1 222 ? -2.788 17.197 -2.504 1.00 97.44 222 GLN A CA 1
ATOM 1727 C C . GLN A 1 222 ? -3.312 16.372 -3.671 1.00 97.44 222 GLN A C 1
ATOM 1729 O O . GLN A 1 222 ? -3.002 16.663 -4.826 1.00 97.44 222 GLN A O 1
ATOM 1734 N N . SER A 1 223 ? -4.140 15.378 -3.376 1.00 96.38 223 SER A N 1
ATOM 1735 C CA . SER A 1 223 ? -4.785 14.559 -4.396 1.00 96.38 223 SER A CA 1
ATOM 1736 C C . SER A 1 223 ? -6.278 14.478 -4.147 1.00 96.38 223 SER A C 1
ATOM 1738 O O . SER A 1 223 ? -6.750 14.462 -3.006 1.00 96.38 223 SER A O 1
ATOM 1740 N N . ARG A 1 224 ? -7.012 14.442 -5.256 1.00 95.44 224 ARG A N 1
ATOM 1741 C CA . ARG A 1 224 ? -8.445 14.210 -5.314 1.00 95.44 224 ARG A CA 1
ATOM 1742 C C . ARG A 1 224 ? -8.724 13.293 -6.496 1.00 95.44 224 ARG A C 1
ATOM 1744 O O . ARG A 1 224 ? -8.577 13.705 -7.643 1.00 95.44 224 ARG A O 1
ATOM 1751 N N . ILE A 1 225 ? -9.195 12.092 -6.199 1.00 95.00 225 ILE A N 1
ATOM 1752 C CA . ILE A 1 225 ? -9.689 11.124 -7.172 1.00 95.00 225 ILE A CA 1
ATOM 1753 C C . ILE A 1 225 ? -11.188 10.968 -6.926 1.00 95.00 225 ILE A C 1
ATOM 1755 O O . ILE A 1 225 ? -11.625 10.693 -5.808 1.00 95.00 225 ILE A O 1
ATOM 1759 N N . ASP A 1 226 ? -11.969 11.208 -7.974 1.00 93.81 226 ASP A N 1
ATOM 1760 C CA . ASP A 1 226 ? -13.433 11.180 -7.955 1.00 93.81 226 ASP A CA 1
ATOM 1761 C C . ASP A 1 226 ? -13.913 10.313 -9.119 1.00 93.81 226 ASP A C 1
ATOM 1763 O O . ASP A 1 226 ? -14.408 10.804 -10.134 1.00 93.81 226 ASP A O 1
ATOM 1767 N N . GLU A 1 227 ? -13.645 9.015 -8.998 1.00 92.94 227 GLU A N 1
ATOM 1768 C CA . GLU A 1 227 ? -14.024 8.017 -9.986 1.00 92.94 227 GLU A CA 1
ATOM 1769 C C . GLU A 1 227 ? -15.358 7.376 -9.621 1.00 92.94 227 GLU A C 1
ATOM 1771 O O . GLU A 1 227 ? -15.829 7.405 -8.480 1.00 92.94 227 GLU A O 1
ATOM 1776 N N . GLN A 1 228 ? -15.985 6.747 -10.610 1.00 90.25 228 GLN A N 1
ATOM 1777 C CA . GLN A 1 228 ? -17.173 5.960 -10.337 1.00 90.25 228 GLN A CA 1
ATOM 1778 C C . GLN A 1 228 ? -16.814 4.776 -9.426 1.00 90.25 228 GLN A C 1
ATOM 1780 O O . GLN A 1 228 ? -16.011 3.919 -9.802 1.00 90.25 228 GLN A O 1
ATOM 1785 N N . ASP A 1 229 ? -17.459 4.724 -8.259 1.00 86.94 229 ASP A N 1
ATOM 1786 C CA . ASP A 1 229 ? -17.293 3.680 -7.241 1.00 86.94 229 ASP A CA 1
ATOM 1787 C C . ASP A 1 229 ? -15.907 3.681 -6.557 1.00 86.94 229 ASP A C 1
ATOM 1789 O O . ASP A 1 229 ? -15.568 2.728 -5.857 1.00 86.94 229 ASP A O 1
ATOM 1793 N N . PHE A 1 230 ? -15.114 4.751 -6.724 1.00 90.81 230 PHE A N 1
ATOM 1794 C CA . PHE A 1 230 ? -13.842 4.938 -6.024 1.00 90.81 230 PHE A CA 1
ATOM 1795 C C . PHE A 1 230 ? -13.551 6.415 -5.749 1.00 90.81 230 PHE A C 1
ATOM 1797 O O . PHE A 1 230 ? -13.397 7.223 -6.666 1.00 90.81 230 PHE A O 1
ATOM 1804 N N . TRP A 1 231 ? -13.405 6.750 -4.468 1.00 91.31 231 TRP A N 1
ATOM 1805 C CA . TRP A 1 231 ? -13.016 8.080 -4.018 1.00 91.31 231 TRP A CA 1
ATOM 1806 C C . TRP A 1 231 ? -11.726 8.018 -3.221 1.00 91.31 231 TRP A C 1
ATOM 1808 O O . TRP A 1 231 ? -11.505 7.121 -2.407 1.00 91.31 231 TRP A O 1
ATOM 1818 N N . TYR A 1 232 ? -10.877 9.012 -3.441 1.00 93.62 232 TYR A N 1
ATOM 1819 C CA . TYR A 1 232 ? -9.687 9.213 -2.637 1.00 93.62 232 TYR A CA 1
ATOM 1820 C C . TYR A 1 232 ? -9.398 10.699 -2.505 1.00 93.62 232 TYR A C 1
ATOM 1822 O O . TYR A 1 232 ? -9.480 11.463 -3.471 1.00 93.62 232 TYR A O 1
ATOM 1830 N N . GLN A 1 233 ? -9.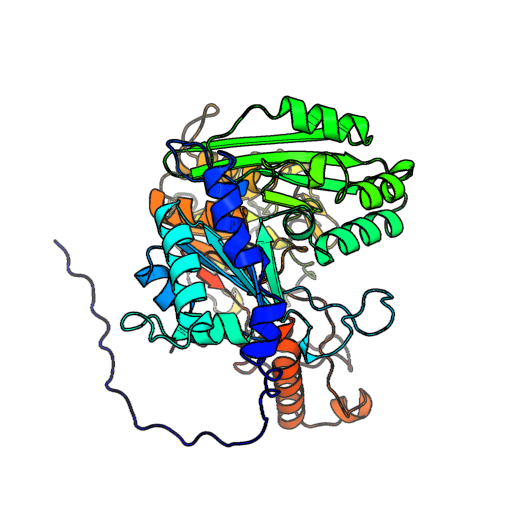047 11.109 -1.294 1.00 95.25 233 GLN A N 1
ATOM 1831 C CA . GLN A 1 233 ? -8.583 12.452 -1.023 1.00 95.25 233 GLN A CA 1
ATOM 1832 C C . GLN A 1 233 ? -7.513 12.393 0.056 1.00 95.25 233 GLN A C 1
ATOM 1834 O O . GLN A 1 233 ? -7.715 11.786 1.106 1.00 95.25 233 GLN A O 1
ATOM 1839 N N . ALA A 1 234 ? -6.381 13.035 -0.205 1.00 96.94 234 ALA A N 1
ATOM 1840 C CA . ALA A 1 234 ? -5.293 13.111 0.753 1.00 96.94 234 ALA A CA 1
ATOM 1841 C C . ALA A 1 234 ? -4.520 14.418 0.609 1.00 96.94 234 ALA A C 1
ATOM 1843 O O . ALA A 1 234 ? -4.506 15.051 -0.453 1.00 96.94 234 ALA A O 1
ATOM 1844 N N . LEU A 1 235 ? -3.873 14.799 1.702 1.00 97.94 235 LEU A N 1
ATOM 1845 C CA . LEU A 1 235 ? -3.022 15.970 1.821 1.00 97.94 235 LEU A CA 1
ATOM 1846 C C . LEU A 1 235 ? -1.643 15.513 2.283 1.00 97.94 235 LEU A C 1
ATOM 1848 O O . LEU A 1 235 ? -1.530 14.691 3.189 1.00 97.94 235 LEU A O 1
ATOM 1852 N N . LEU A 1 236 ? -0.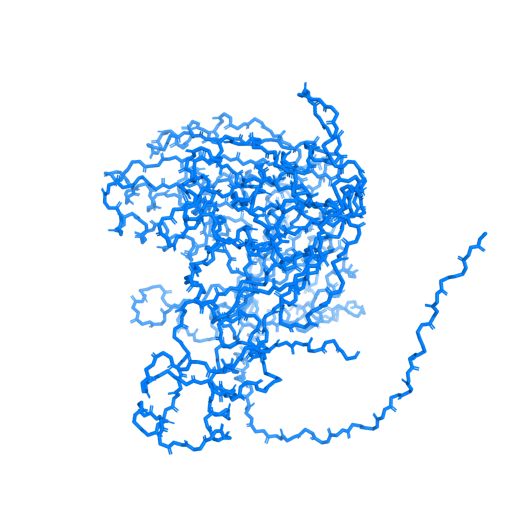602 16.065 1.675 1.00 98.19 236 LEU A N 1
ATOM 1853 C CA . LEU A 1 236 ? 0.775 15.848 2.084 1.00 98.19 236 LEU A CA 1
ATOM 1854 C C . LEU A 1 236 ? 1.317 17.145 2.667 1.00 98.19 236 LEU A C 1
ATOM 1856 O O . LEU A 1 236 ? 1.359 18.176 1.987 1.00 98.19 236 LEU A O 1
ATOM 1860 N N . PHE A 1 237 ? 1.743 17.084 3.919 1.00 97.44 237 PHE A N 1
ATOM 1861 C CA . PHE A 1 237 ? 2.328 18.201 4.635 1.00 97.44 237 PHE A CA 1
ATOM 1862 C C . PHE A 1 237 ? 3.815 17.981 4.886 1.00 97.44 237 PHE A C 1
ATOM 1864 O O . PHE A 1 237 ? 4.287 16.865 5.060 1.00 97.44 237 PHE A O 1
ATOM 1871 N N . GLU A 1 238 ? 4.545 19.081 4.928 1.00 96.12 238 GLU A N 1
ATOM 1872 C CA . GLU A 1 238 ? 5.949 19.170 5.286 1.00 96.12 238 GLU A CA 1
ATOM 1873 C C . GLU A 1 238 ? 6.082 19.916 6.606 1.00 96.12 238 GLU A C 1
ATOM 1875 O O . GLU A 1 238 ? 5.568 21.027 6.750 1.00 96.12 238 GLU A O 1
ATOM 1880 N N . ILE A 1 239 ? 6.804 19.325 7.551 1.00 94.56 239 ILE A N 1
ATOM 1881 C CA . ILE A 1 239 ? 7.136 19.937 8.831 1.00 94.56 239 ILE A CA 1
ATOM 1882 C C . ILE A 1 239 ? 8.647 20.152 8.857 1.00 94.56 239 ILE A C 1
ATOM 1884 O O . ILE A 1 239 ? 9.429 19.212 8.695 1.00 94.56 239 ILE A O 1
ATOM 1888 N N . LEU A 1 240 ? 9.064 21.405 9.044 1.00 91.06 240 LEU A N 1
ATOM 1889 C CA . LEU A 1 240 ? 10.480 21.732 9.188 1.00 91.06 240 LEU A CA 1
ATOM 1890 C C . LEU A 1 240 ? 11.043 21.081 10.452 1.00 91.06 240 LEU A C 1
ATOM 1892 O O . LEU A 1 240 ? 10.401 21.098 11.503 1.00 91.06 240 LEU A O 1
ATOM 1896 N N . ILE A 1 241 ? 12.259 20.552 10.341 1.00 87.69 241 ILE A N 1
ATOM 1897 C CA . ILE A 1 241 ? 12.895 19.734 11.377 1.00 87.69 241 ILE A CA 1
ATOM 1898 C C . ILE A 1 241 ? 12.986 20.440 12.739 1.00 87.69 241 ILE A C 1
ATOM 1900 O O . ILE A 1 241 ? 12.688 19.827 13.761 1.00 87.69 241 ILE A O 1
ATOM 1904 N N . ASP A 1 242 ? 13.249 21.753 12.745 1.00 86.31 242 ASP A N 1
ATOM 1905 C CA . ASP A 1 242 ? 13.337 22.587 13.955 1.00 86.31 242 ASP A CA 1
ATOM 1906 C C . ASP A 1 242 ? 12.045 22.597 14.788 1.00 86.31 242 ASP A C 1
ATOM 1908 O O . ASP A 1 242 ? 12.081 22.793 16.002 1.00 86.31 242 ASP A O 1
ATOM 1912 N N . HIS A 1 243 ? 10.894 22.376 14.146 1.00 86.25 243 HIS A N 1
ATOM 1913 C CA . HIS A 1 243 ? 9.588 22.330 14.804 1.00 86.25 243 HIS A CA 1
ATOM 1914 C C . HIS A 1 243 ? 9.021 20.908 14.893 1.00 86.25 243 HIS A C 1
ATOM 1916 O O . HIS A 1 243 ? 8.050 20.697 15.617 1.00 86.25 243 HIS A O 1
ATOM 1922 N N . ALA A 1 244 ? 9.616 19.929 14.202 1.00 91.00 244 ALA A N 1
ATOM 1923 C CA . ALA A 1 244 ? 9.039 18.601 14.008 1.00 91.00 244 ALA A CA 1
ATOM 1924 C C . ALA A 1 244 ? 8.659 17.919 15.324 1.00 91.00 244 ALA A C 1
ATOM 1926 O O . ALA A 1 244 ? 7.520 17.486 15.463 1.00 91.00 244 ALA A O 1
ATOM 1927 N N . ALA A 1 245 ? 9.555 17.900 16.315 1.00 90.38 245 ALA A N 1
ATOM 1928 C CA . ALA A 1 245 ? 9.271 17.279 17.608 1.00 90.38 245 ALA A CA 1
ATOM 1929 C C . ALA A 1 245 ? 8.034 17.891 18.295 1.00 90.38 245 ALA A C 1
ATOM 1931 O O . ALA A 1 245 ? 7.135 17.165 18.702 1.00 90.38 245 ALA A O 1
ATOM 1932 N N . ALA A 1 246 ? 7.948 19.223 18.366 1.00 89.56 246 ALA A N 1
ATOM 1933 C CA . ALA A 1 246 ? 6.822 19.904 19.009 1.00 89.56 246 ALA A CA 1
ATOM 1934 C C . ALA A 1 246 ? 5.498 19.677 18.263 1.00 89.56 246 ALA A C 1
ATOM 1936 O O . ALA A 1 246 ? 4.454 19.510 18.892 1.00 89.56 246 ALA A O 1
ATOM 1937 N N . VAL A 1 247 ? 5.539 19.658 16.927 1.00 91.06 247 VAL A N 1
ATOM 1938 C CA . VAL A 1 247 ? 4.355 19.395 16.102 1.00 91.06 247 VAL A CA 1
ATOM 1939 C C . VAL A 1 247 ? 3.879 17.963 16.285 1.00 91.06 247 VAL A C 1
ATOM 1941 O O . VAL A 1 247 ? 2.694 17.762 16.529 1.00 91.06 247 VAL A O 1
ATOM 1944 N N . ILE A 1 248 ? 4.792 16.990 16.209 1.00 92.75 248 ILE A N 1
ATOM 1945 C CA . ILE A 1 248 ? 4.493 15.555 16.288 1.00 92.75 248 ILE A CA 1
ATOM 1946 C C . ILE A 1 248 ? 3.804 15.204 17.610 1.00 92.75 248 ILE A C 1
ATOM 1948 O O . ILE A 1 248 ? 2.758 14.560 17.578 1.00 92.75 248 ILE A O 1
ATOM 1952 N N . GLU A 1 249 ? 4.306 15.698 18.747 1.00 90.12 249 GLU A N 1
ATOM 1953 C CA . GLU A 1 249 ? 3.669 15.454 20.053 1.00 90.12 249 GLU A CA 1
ATOM 1954 C C . GLU A 1 249 ? 2.258 16.066 20.151 1.00 90.12 249 GLU A C 1
ATOM 1956 O O . GLU A 1 249 ? 1.399 15.550 20.860 1.00 90.12 249 GLU A O 1
ATOM 1961 N N . GLY A 1 250 ? 1.985 17.145 19.410 1.00 89.62 250 GLY A N 1
ATOM 1962 C CA . GLY A 1 250 ? 0.672 17.788 19.359 1.00 89.62 250 GLY A CA 1
ATOM 1963 C C . GLY A 1 250 ? -0.281 17.242 18.290 1.00 89.62 250 GLY A C 1
ATOM 1964 O O . GLY A 1 250 ? -1.443 17.647 18.270 1.00 89.62 250 GLY A O 1
ATOM 1965 N N . LEU A 1 251 ? 0.164 16.360 17.383 1.00 91.88 251 LEU A N 1
ATOM 1966 C CA . LEU A 1 251 ? -0.647 15.924 16.235 1.00 91.88 251 LEU A CA 1
ATOM 1967 C C . LEU A 1 251 ? -1.908 15.174 16.662 1.00 91.88 251 LEU A C 1
ATOM 1969 O O . LEU A 1 251 ? -2.985 15.431 16.116 1.00 91.88 251 LEU A O 1
ATOM 1973 N N . ARG A 1 252 ? -1.767 14.252 17.624 1.00 90.50 252 ARG A N 1
ATOM 1974 C CA . ARG A 1 252 ? -2.862 13.381 18.060 1.00 90.50 252 ARG A CA 1
ATOM 1975 C C . ARG A 1 252 ? -3.946 14.180 18.782 1.00 90.50 252 ARG A C 1
ATOM 1977 O O . ARG A 1 252 ? -5.109 14.114 18.402 1.00 90.50 252 ARG A O 1
ATOM 1984 N N . ASP A 1 253 ? -3.578 14.985 19.770 1.00 90.12 253 ASP A N 1
ATOM 1985 C CA . ASP A 1 253 ? -4.564 15.736 20.560 1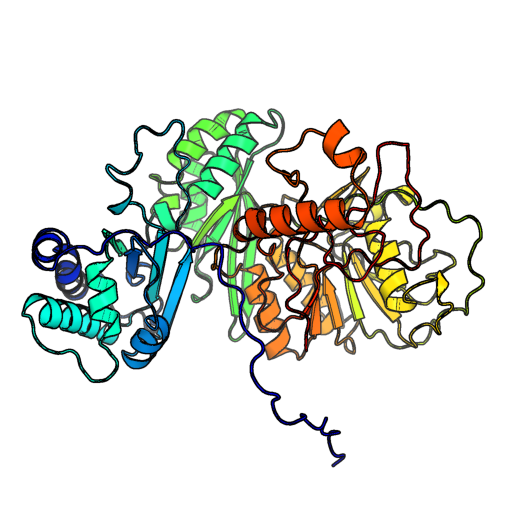.00 90.12 253 ASP A CA 1
ATOM 1986 C C . ASP A 1 253 ? -4.979 17.067 19.917 1.00 90.12 253 ASP A C 1
ATOM 1988 O O . ASP A 1 253 ? -5.967 17.681 20.325 1.00 90.12 253 ASP A O 1
ATOM 1992 N N . GLY A 1 254 ? -4.249 17.507 18.893 1.00 90.00 254 GLY A N 1
ATOM 1993 C CA . GLY A 1 254 ? -4.496 18.746 18.173 1.00 90.00 254 GLY A CA 1
ATOM 1994 C C . GLY A 1 254 ? -5.628 18.675 17.139 1.00 90.00 254 GLY A C 1
ATOM 1995 O O . GLY A 1 254 ? -6.278 17.645 16.947 1.00 90.00 254 GLY A O 1
ATOM 1996 N N . PRO A 1 255 ? -5.856 19.783 16.409 1.00 91.00 255 PRO A N 1
ATOM 1997 C CA . PRO A 1 255 ? -6.964 19.904 15.462 1.00 91.00 255 PRO A CA 1
ATOM 1998 C C . PRO A 1 255 ? -7.001 18.829 14.367 1.00 91.00 255 PRO A C 1
ATOM 2000 O O . PRO A 1 255 ? -8.086 18.477 13.918 1.00 91.00 255 PRO A O 1
ATOM 2003 N N . LEU A 1 256 ? -5.843 18.308 13.938 1.00 92.06 256 LEU A N 1
ATOM 2004 C CA . LEU A 1 256 ? -5.781 17.249 12.926 1.00 92.06 256 LEU A CA 1
ATOM 2005 C C . LEU A 1 256 ? -6.220 15.894 13.495 1.00 92.06 256 LEU A C 1
ATOM 2007 O O . LEU A 1 256 ? -7.115 15.273 12.932 1.00 92.06 256 LEU A O 1
ATOM 2011 N N . GLY A 1 257 ? -5.675 15.439 14.627 1.00 89.62 257 GLY A N 1
ATOM 2012 C CA . GLY A 1 257 ? -6.105 14.168 15.224 1.00 89.62 257 GLY A CA 1
ATOM 2013 C C . GLY A 1 257 ? -7.577 14.163 15.663 1.00 89.62 257 GLY A C 1
ATOM 2014 O O . GLY A 1 257 ? -8.243 13.124 15.610 1.00 89.62 257 GLY A O 1
ATOM 2015 N N . GLN A 1 258 ? -8.127 15.332 16.006 1.00 88.44 258 GLN A N 1
ATOM 2016 C CA . GLN A 1 258 ? -9.546 15.502 16.337 1.00 88.44 258 GLN A CA 1
ATOM 2017 C C . GLN A 1 258 ? -10.461 15.673 15.110 1.00 88.44 258 GLN A C 1
ATOM 2019 O O . GLN A 1 258 ? -11.679 15.573 15.250 1.00 88.44 258 GLN A O 1
ATOM 2024 N N . ALA A 1 259 ? -9.922 15.920 13.911 1.00 87.38 259 ALA A N 1
ATOM 2025 C CA . ALA A 1 259 ? -10.746 16.153 12.730 1.00 87.38 259 ALA A CA 1
ATOM 2026 C C . ALA A 1 259 ? -11.432 14.862 12.263 1.00 87.38 259 ALA A C 1
ATOM 2028 O O . ALA A 1 259 ? -10.793 13.897 11.843 1.00 87.38 259 ALA A O 1
ATOM 2029 N N . GLU A 1 260 ? -12.763 14.867 12.281 1.00 79.62 260 GLU A N 1
ATOM 2030 C CA . GLU A 1 260 ? -13.574 13.690 11.962 1.00 79.62 260 GLU A CA 1
ATOM 2031 C C . GLU A 1 260 ? -13.373 13.198 10.524 1.00 79.62 260 GLU A C 1
ATOM 2033 O O . GLU A 1 260 ? -13.403 11.994 10.279 1.00 79.62 260 GLU A O 1
ATOM 2038 N N . ASP A 1 261 ? -13.088 14.111 9.593 1.00 82.38 261 ASP A N 1
ATOM 2039 C CA . ASP A 1 261 ? -12.877 13.821 8.170 1.00 82.38 261 ASP A CA 1
ATOM 2040 C C . ASP A 1 261 ? -11.615 13.021 7.853 1.00 82.38 261 ASP A C 1
ATOM 2042 O O . ASP A 1 261 ? -11.489 12.486 6.748 1.00 82.38 261 ASP A O 1
ATOM 2046 N N . ILE A 1 262 ? -10.692 12.927 8.806 1.00 88.50 262 ILE A N 1
ATOM 2047 C CA . ILE A 1 262 ? -9.439 12.211 8.625 1.00 88.50 262 ILE A CA 1
ATOM 2048 C C . ILE A 1 262 ? -9.640 10.730 8.955 1.00 88.50 262 ILE A C 1
ATOM 2050 O O . ILE A 1 262 ? -10.141 10.366 10.024 1.00 88.50 262 ILE A O 1
ATOM 2054 N N . TYR A 1 263 ? -9.216 9.882 8.019 1.00 86.38 263 TYR A N 1
ATOM 2055 C CA . TYR A 1 263 ? -9.146 8.432 8.165 1.00 86.38 263 TYR A CA 1
ATOM 2056 C C . TYR A 1 263 ? -7.817 7.988 8.776 1.00 86.38 263 TYR A C 1
ATOM 2058 O O . TYR A 1 263 ? -7.800 7.129 9.660 1.00 86.38 263 TYR A O 1
ATOM 2066 N N . ALA A 1 264 ? -6.707 8.556 8.302 1.00 89.44 264 ALA A N 1
ATOM 2067 C CA . ALA A 1 264 ? -5.362 8.216 8.750 1.00 89.44 264 ALA A CA 1
ATOM 2068 C C . ALA A 1 264 ? -4.436 9.435 8.707 1.00 89.44 264 ALA A C 1
ATOM 2070 O O . ALA A 1 264 ? -4.525 10.267 7.804 1.00 89.44 264 ALA A O 1
ATOM 2071 N N . ILE A 1 265 ? -3.529 9.498 9.670 1.00 94.00 265 ILE A N 1
ATOM 2072 C CA . ILE A 1 265 ? -2.385 10.395 9.749 1.00 94.00 265 ILE A CA 1
ATOM 2073 C C . ILE A 1 265 ? -1.164 9.501 9.892 1.00 94.00 265 ILE A C 1
ATOM 2075 O O . ILE A 1 265 ? -1.143 8.617 10.741 1.00 94.00 265 ILE A O 1
ATOM 2079 N N . SER A 1 266 ? -0.152 9.736 9.071 1.00 93.12 266 SER A N 1
ATOM 2080 C CA . SER A 1 266 ? 0.997 8.839 8.997 1.00 93.12 266 SER A CA 1
ATOM 2081 C C . SER A 1 266 ? 2.203 9.491 8.342 1.00 93.12 266 SER A C 1
ATOM 2083 O O . SER A 1 266 ? 2.029 10.456 7.593 1.00 93.12 266 SER A O 1
ATOM 2085 N N . PRO A 1 267 ? 3.413 8.943 8.518 1.00 93.50 267 PRO A N 1
ATOM 2086 C CA . PRO A 1 267 ? 4.535 9.259 7.648 1.00 93.50 267 PRO A CA 1
ATOM 2087 C C . PRO A 1 267 ? 4.183 9.049 6.181 1.00 93.5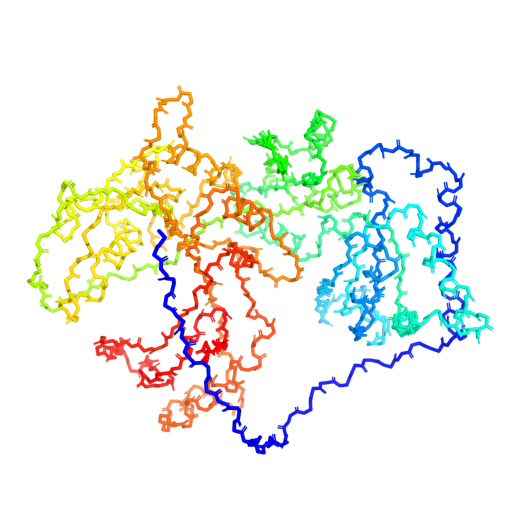0 267 PRO A C 1
ATOM 2089 O O . PRO A 1 267 ? 3.469 8.107 5.829 1.00 93.50 267 PRO A O 1
ATOM 2092 N N . ALA A 1 268 ? 4.713 9.917 5.326 1.00 92.94 268 ALA A N 1
ATOM 2093 C CA . ALA A 1 268 ? 4.473 9.838 3.897 1.00 92.94 268 ALA A CA 1
ATOM 2094 C C . ALA A 1 268 ? 4.826 8.457 3.324 1.00 92.94 268 ALA A C 1
ATOM 2096 O O . ALA A 1 268 ? 5.839 7.838 3.666 1.00 92.94 268 ALA A O 1
ATOM 2097 N N . SER A 1 269 ? 3.954 7.951 2.456 1.00 89.69 269 SER A N 1
ATOM 2098 C CA . SER A 1 269 ? 4.157 6.664 1.803 1.00 89.69 269 SER A CA 1
ATOM 2099 C C . SER A 1 269 ? 5.301 6.764 0.796 1.00 89.69 269 SER A C 1
ATOM 2101 O O . SER A 1 269 ? 5.260 7.567 -0.140 1.00 89.69 269 SER A O 1
ATOM 2103 N N . HIS A 1 270 ? 6.314 5.911 0.940 1.00 84.19 270 HIS A N 1
ATOM 2104 C CA . HIS A 1 270 ? 7.468 5.906 0.041 1.00 84.19 270 HIS A CA 1
ATOM 2105 C C . HIS A 1 270 ? 7.667 4.521 -0.568 1.00 84.19 270 HIS A C 1
ATOM 2107 O O . HIS A 1 270 ? 8.161 3.595 0.082 1.00 84.19 270 HIS A O 1
ATOM 2113 N N . ALA A 1 271 ? 7.269 4.385 -1.837 1.00 86.44 271 ALA A N 1
ATOM 2114 C CA . ALA A 1 271 ? 7.573 3.194 -2.615 1.00 86.44 271 ALA A CA 1
ATOM 2115 C C . ALA A 1 271 ? 9.076 3.103 -2.868 1.00 86.44 271 ALA A C 1
ATOM 2117 O O . ALA A 1 271 ? 9.722 4.109 -3.174 1.00 86.44 271 ALA A O 1
ATOM 2118 N N . GLN A 1 272 ? 9.610 1.892 -2.774 1.00 88.25 272 GLN A N 1
ATOM 2119 C CA . GLN A 1 272 ? 11.013 1.616 -3.033 1.00 88.25 272 GLN A CA 1
ATOM 2120 C C . GLN A 1 272 ? 11.225 0.240 -3.659 1.00 88.25 272 GLN A C 1
ATOM 2122 O O . GLN A 1 272 ? 10.388 -0.660 -3.528 1.00 88.25 272 GLN A O 1
ATOM 2127 N N . SER A 1 273 ? 12.389 0.075 -4.279 1.00 81.56 273 SER A N 1
ATOM 2128 C CA . SER A 1 273 ? 12.923 -1.217 -4.700 1.00 81.56 273 SER A CA 1
ATOM 2129 C C . SER A 1 273 ? 14.235 -1.522 -3.963 1.00 81.56 273 SER A C 1
ATOM 2131 O O . SER A 1 273 ? 14.959 -0.596 -3.579 1.00 81.56 273 SER A O 1
ATOM 2133 N N . PRO A 1 274 ? 14.580 -2.805 -3.752 1.00 79.25 274 PRO A N 1
ATOM 2134 C CA . PRO A 1 274 ? 15.811 -3.161 -3.060 1.00 79.25 274 PRO A CA 1
ATOM 2135 C C . PRO A 1 274 ? 17.059 -2.782 -3.878 1.00 79.25 274 PRO A C 1
ATOM 2137 O O . PRO A 1 274 ? 17.010 -2.782 -5.114 1.00 79.25 274 PRO A O 1
ATOM 2140 N N . PRO A 1 275 ? 18.205 -2.526 -3.215 1.00 74.38 275 PRO A N 1
ATOM 2141 C CA . PRO A 1 275 ? 19.489 -2.448 -3.898 1.00 74.38 275 PRO A CA 1
ATOM 2142 C C . PRO A 1 275 ? 19.741 -3.713 -4.713 1.00 74.38 275 PRO A C 1
ATOM 2144 O O . PRO A 1 275 ? 19.569 -4.832 -4.224 1.00 74.38 275 PRO A O 1
ATOM 2147 N N . MET A 1 276 ? 20.229 -3.531 -5.938 1.00 74.94 276 MET A N 1
ATOM 2148 C CA . MET A 1 276 ? 20.735 -4.628 -6.752 1.00 74.94 276 MET A CA 1
ATOM 2149 C C . MET A 1 276 ? 22.246 -4.531 -6.907 1.00 74.94 276 MET A C 1
ATOM 2151 O O . MET A 1 276 ? 22.792 -3.594 -7.503 1.00 74.94 276 MET A O 1
ATOM 2155 N N . GLU A 1 277 ? 22.918 -5.555 -6.395 1.00 69.88 277 GLU A N 1
ATOM 2156 C CA . GLU A 1 277 ? 24.327 -5.797 -6.660 1.00 69.88 277 GLU A CA 1
ATOM 2157 C C . GLU A 1 277 ? 24.542 -6.080 -8.154 1.00 69.88 277 GLU A C 1
ATOM 2159 O O . GLU A 1 277 ? 23.758 -6.817 -8.763 1.00 69.88 277 GLU A O 1
ATOM 2164 N N . PRO A 1 278 ? 25.603 -5.531 -8.771 1.00 64.56 278 PRO A N 1
ATOM 2165 C CA . PRO A 1 278 ? 25.891 -5.809 -10.165 1.00 64.56 278 PRO A CA 1
ATOM 2166 C C . PRO A 1 278 ? 26.224 -7.295 -10.322 1.00 64.56 278 PRO A C 1
ATOM 2168 O O . PRO A 1 278 ? 27.147 -7.827 -9.691 1.00 64.56 278 PRO A O 1
ATOM 2171 N N . ALA A 1 279 ? 25.474 -7.967 -11.191 1.00 63.22 279 ALA A N 1
ATOM 2172 C CA . ALA A 1 279 ? 25.850 -9.287 -11.658 1.00 63.22 279 ALA A CA 1
ATOM 2173 C C . ALA A 1 279 ? 27.109 -9.155 -12.525 1.00 63.22 279 ALA A C 1
ATOM 2175 O O . ALA A 1 279 ? 27.186 -8.296 -13.404 1.00 63.22 279 ALA A O 1
ATOM 2176 N N . ARG A 1 280 ? 28.098 -10.014 -12.281 1.00 62.91 280 ARG A N 1
ATOM 2177 C CA . ARG A 1 280 ? 29.229 -10.222 -13.190 1.00 62.91 280 ARG A CA 1
ATOM 2178 C C . ARG A 1 280 ? 29.029 -11.584 -13.840 1.00 62.91 280 ARG A C 1
ATOM 2180 O O . ARG A 1 280 ? 29.474 -12.574 -13.260 1.00 62.91 280 ARG A O 1
ATOM 2187 N N . PRO A 1 281 ? 28.262 -11.668 -14.938 1.00 64.69 281 PRO A N 1
ATOM 2188 C CA . PRO A 1 281 ? 28.142 -12.926 -15.651 1.00 64.69 281 PRO A CA 1
ATOM 2189 C C . PRO A 1 281 ? 29.521 -13.325 -16.188 1.00 64.69 281 PRO A C 1
ATOM 2191 O O . PRO A 1 281 ? 30.300 -12.462 -16.591 1.00 64.69 281 PRO A O 1
ATOM 2194 N N . GLU A 1 282 ? 29.823 -14.622 -16.156 1.00 64.81 282 GLU A N 1
ATOM 2195 C CA . GLU A 1 282 ? 31.054 -15.153 -16.756 1.00 64.81 282 GLU A CA 1
ATOM 2196 C C . GLU A 1 282 ? 30.993 -15.042 -18.286 1.00 64.81 282 GLU A C 1
ATOM 2198 O O . GLU A 1 282 ? 31.980 -14.654 -18.901 1.00 64.81 282 GLU A O 1
ATOM 2203 N N . ASP A 1 283 ? 29.801 -15.248 -18.865 1.00 67.62 283 ASP A N 1
ATOM 2204 C CA . ASP A 1 283 ? 29.524 -15.134 -20.297 1.00 67.62 283 ASP A CA 1
ATOM 2205 C C . ASP A 1 283 ? 28.254 -14.319 -20.579 1.00 67.62 283 ASP A C 1
ATOM 2207 O O . ASP A 1 283 ? 27.263 -14.381 -19.845 1.00 67.62 283 ASP A O 1
ATOM 2211 N N . ASN A 1 284 ? 28.249 -13.591 -21.699 1.00 67.94 284 ASN A N 1
ATOM 2212 C CA . ASN A 1 284 ? 27.035 -12.953 -22.207 1.00 67.94 284 ASN A CA 1
ATOM 2213 C C . ASN A 1 284 ? 26.144 -14.000 -22.897 1.00 67.94 284 ASN A C 1
ATOM 2215 O O . ASN A 1 284 ? 26.607 -14.669 -23.826 1.00 67.94 284 ASN A O 1
ATOM 2219 N N . PRO A 1 285 ? 24.860 -14.130 -22.516 1.00 71.88 285 PRO A N 1
ATOM 2220 C CA . PRO A 1 285 ? 23.981 -15.115 -23.126 1.00 71.88 285 PRO A CA 1
ATOM 2221 C C . PRO A 1 285 ? 23.710 -14.741 -24.590 1.00 71.88 285 PRO A C 1
ATOM 2223 O O . PRO A 1 285 ? 23.351 -13.605 -24.907 1.00 71.88 285 PRO A O 1
ATOM 2226 N N . THR A 1 286 ? 23.870 -15.705 -25.500 1.00 69.50 286 THR A N 1
ATOM 2227 C CA . THR A 1 286 ? 23.453 -15.542 -26.900 1.00 69.50 286 THR A CA 1
ATOM 2228 C C . THR A 1 286 ? 21.961 -15.829 -26.986 1.00 69.50 286 THR A C 1
ATOM 2230 O O . THR A 1 286 ? 21.545 -16.973 -26.824 1.00 69.50 286 THR A O 1
ATOM 2233 N N . ILE A 1 287 ? 21.150 -14.797 -27.215 1.00 76.19 287 ILE A N 1
ATOM 2234 C CA . ILE A 1 287 ? 19.687 -14.904 -27.164 1.00 76.19 287 ILE A CA 1
ATOM 2235 C C . ILE A 1 287 ? 19.015 -14.265 -28.374 1.00 76.19 287 ILE A C 1
ATOM 2237 O O . ILE A 1 287 ? 19.548 -13.347 -28.998 1.00 76.19 287 ILE A O 1
ATOM 2241 N N . ALA A 1 288 ? 17.814 -14.752 -28.687 1.00 83.69 288 ALA A N 1
ATOM 2242 C CA . ALA A 1 288 ? 17.001 -14.229 -29.775 1.00 83.69 288 ALA A CA 1
ATOM 2243 C C . ALA A 1 288 ? 16.656 -12.735 -29.569 1.00 83.69 288 ALA A C 1
ATOM 2245 O O . ALA A 1 288 ? 16.428 -12.299 -28.424 1.00 83.69 288 ALA A O 1
ATOM 2246 N N . PRO A 1 289 ? 16.598 -11.944 -30.659 1.00 87.62 289 PRO A N 1
ATOM 2247 C CA . PRO A 1 289 ? 16.171 -10.552 -30.597 1.00 87.62 289 PRO A CA 1
ATOM 2248 C C . PRO A 1 289 ? 14.695 -10.447 -30.197 1.00 87.62 289 PRO A C 1
ATOM 2250 O O . PRO A 1 289 ? 13.900 -11.352 -30.450 1.00 87.62 289 PRO A O 1
ATOM 2253 N N . LEU A 1 290 ? 14.331 -9.323 -29.581 1.00 93.19 290 LEU A N 1
ATOM 2254 C CA . LEU A 1 290 ? 12.939 -9.001 -29.266 1.00 93.19 290 LEU A CA 1
ATOM 2255 C C . LEU A 1 290 ? 12.246 -8.416 -30.500 1.00 93.19 290 LEU A C 1
ATOM 2257 O O . LEU A 1 290 ? 12.871 -7.742 -31.320 1.00 93.19 290 LEU A O 1
ATOM 2261 N N . ASN A 1 291 ? 10.946 -8.670 -30.626 1.00 93.56 291 ASN A N 1
ATOM 2262 C CA . ASN A 1 291 ? 10.143 -8.164 -31.731 1.00 93.56 291 ASN A CA 1
ATOM 2263 C C . ASN A 1 291 ? 9.692 -6.718 -31.458 1.00 93.56 291 ASN A C 1
ATOM 2265 O O . ASN A 1 291 ? 8.778 -6.493 -30.665 1.00 93.56 291 ASN A O 1
ATOM 2269 N N . ALA A 1 292 ? 10.303 -5.754 -32.153 1.00 95.12 292 ALA A N 1
ATOM 2270 C CA . ALA A 1 292 ? 9.988 -4.328 -32.025 1.00 95.12 292 ALA A CA 1
ATOM 2271 C C . ALA A 1 292 ? 8.553 -3.957 -32.436 1.00 95.12 292 ALA A C 1
ATOM 2273 O O . ALA A 1 292 ? 8.031 -2.950 -31.964 1.00 95.12 292 ALA A O 1
ATOM 2274 N N . GLU A 1 293 ? 7.906 -4.793 -33.250 1.00 95.31 293 GLU A N 1
ATOM 2275 C CA . GLU A 1 293 ? 6.542 -4.584 -33.746 1.00 95.31 293 GLU A CA 1
ATOM 2276 C C . GLU A 1 293 ? 5.489 -5.344 -32.925 1.00 95.31 293 GLU A C 1
ATOM 2278 O O . GLU A 1 293 ? 4.296 -5.276 -33.220 1.00 95.31 293 GLU A O 1
ATOM 2283 N N . ALA A 1 294 ? 5.894 -6.088 -31.888 1.00 96.12 294 ALA A N 1
ATOM 2284 C CA . ALA A 1 294 ? 4.942 -6.786 -31.031 1.00 96.12 294 ALA A CA 1
ATOM 2285 C C . ALA A 1 294 ? 4.036 -5.786 -30.281 1.00 96.12 294 ALA A C 1
ATOM 2287 O O . ALA A 1 294 ? 4.456 -4.669 -29.963 1.00 96.12 294 ALA A O 1
ATOM 2288 N N . PRO A 1 295 ? 2.785 -6.142 -29.957 1.00 96.81 295 PRO A N 1
ATOM 2289 C CA . PRO A 1 295 ? 1.918 -5.252 -29.194 1.00 96.81 295 PRO A CA 1
ATOM 2290 C C . PRO A 1 295 ? 2.439 -5.074 -27.762 1.00 96.81 295 PRO A C 1
ATOM 2292 O O . PRO A 1 295 ? 3.062 -5.977 -27.195 1.00 96.81 295 PRO A O 1
ATOM 2295 N N . ILE A 1 296 ? 2.157 -3.918 -27.161 1.00 98.31 296 ILE A N 1
ATOM 2296 C CA . ILE A 1 296 ? 2.417 -3.697 -25.737 1.00 98.31 296 ILE A CA 1
ATOM 2297 C C . ILE A 1 296 ? 1.339 -4.441 -24.945 1.00 98.31 296 ILE A C 1
ATOM 2299 O O . ILE A 1 296 ? 0.153 -4.166 -25.119 1.00 98.31 296 ILE A O 1
ATOM 2303 N N . LYS A 1 297 ? 1.740 -5.407 -24.110 1.00 97.88 297 LYS A N 1
ATOM 2304 C CA . LYS A 1 297 ? 0.804 -6.242 -23.324 1.00 97.88 297 LYS A CA 1
ATOM 2305 C C . LYS A 1 297 ? 0.964 -6.117 -21.813 1.00 97.88 297 LYS A C 1
ATOM 2307 O O . LYS A 1 297 ? 0.074 -6.554 -21.083 1.00 97.88 297 LYS A O 1
ATOM 2312 N N . ALA A 1 298 ? 2.048 -5.495 -21.356 1.00 98.12 298 ALA A N 1
ATOM 2313 C CA . ALA A 1 298 ? 2.283 -5.244 -19.944 1.00 98.12 298 ALA A CA 1
ATOM 2314 C C . ALA A 1 298 ? 2.800 -3.825 -19.691 1.00 98.12 298 ALA A C 1
ATOM 2316 O O . ALA A 1 298 ? 3.484 -3.243 -20.536 1.00 98.12 298 ALA A O 1
ATOM 2317 N N . VAL A 1 299 ? 2.498 -3.304 -18.505 1.00 98.69 299 VAL A N 1
ATOM 2318 C CA . VAL A 1 299 ? 3.049 -2.054 -17.976 1.00 98.69 299 VAL A CA 1
ATOM 2319 C C . VAL A 1 299 ? 3.959 -2.383 -16.793 1.00 98.69 299 VAL A C 1
ATOM 2321 O O . VAL A 1 299 ? 3.581 -3.147 -15.908 1.00 98.69 299 VAL A O 1
ATOM 2324 N N . LEU A 1 300 ? 5.162 -1.820 -16.779 1.00 98.50 300 LEU A N 1
ATOM 2325 C CA . LEU A 1 300 ? 6.124 -1.892 -15.687 1.00 98.50 300 LEU A CA 1
ATOM 2326 C C . LEU A 1 300 ? 6.187 -0.527 -15.000 1.00 98.50 300 LEU A C 1
ATOM 2328 O O . LEU A 1 300 ? 6.750 0.417 -15.559 1.00 98.50 300 LEU A O 1
ATOM 2332 N N . ILE A 1 301 ? 5.628 -0.440 -13.795 1.00 98.12 301 ILE A N 1
ATOM 2333 C CA . ILE A 1 301 ? 5.708 0.752 -12.946 1.00 98.12 301 ILE A CA 1
ATOM 2334 C C . ILE A 1 301 ? 6.811 0.494 -11.914 1.00 98.12 301 ILE A C 1
ATOM 2336 O O . ILE A 1 301 ? 6.631 -0.297 -10.989 1.00 98.12 301 ILE A O 1
ATOM 2340 N N . ASP A 1 302 ? 7.975 1.105 -12.126 1.00 95.88 302 ASP A N 1
ATOM 2341 C CA . ASP A 1 302 ? 9.218 0.833 -11.385 1.00 95.88 302 ASP A CA 1
ATOM 2342 C C . ASP A 1 302 ? 10.149 2.065 -11.462 1.00 95.88 302 ASP A C 1
ATOM 2344 O O . ASP A 1 302 ? 9.656 3.183 -11.587 1.00 95.88 302 ASP A O 1
ATOM 2348 N N . GLY A 1 303 ? 11.471 1.901 -11.401 1.00 95.06 303 GLY A N 1
ATOM 2349 C CA . GLY A 1 303 ? 12.441 2.895 -11.873 1.00 95.06 303 GLY A CA 1
ATOM 2350 C C . GLY A 1 303 ? 12.536 2.957 -13.403 1.00 95.06 303 GLY A C 1
ATOM 2351 O O . GLY A 1 303 ? 11.693 2.413 -14.130 1.00 95.06 303 GLY A O 1
ATOM 2352 N N . ALA A 1 304 ? 13.587 3.602 -13.908 1.00 95.38 304 ALA A N 1
ATOM 2353 C CA . ALA A 1 304 ? 13.816 3.723 -15.345 1.00 95.38 304 ALA A CA 1
ATOM 2354 C C . ALA A 1 304 ? 14.600 2.520 -15.884 1.00 95.38 304 ALA A C 1
ATOM 2356 O O . ALA A 1 304 ? 15.729 2.265 -15.475 1.00 95.38 304 ALA A O 1
ATOM 2357 N N . ALA A 1 305 ? 14.046 1.781 -16.844 1.00 95.62 305 ALA A N 1
ATOM 2358 C CA . ALA A 1 305 ? 14.769 0.719 -17.535 1.00 95.62 305 ALA A CA 1
ATOM 2359 C C . ALA A 1 305 ? 15.735 1.282 -18.593 1.00 95.62 305 ALA A C 1
ATOM 2361 O O . ALA A 1 305 ? 15.518 2.334 -19.196 1.00 95.62 305 ALA A O 1
ATOM 2362 N N . ILE A 1 306 ? 16.801 0.538 -18.894 1.00 95.56 306 ILE A N 1
ATOM 2363 C CA . ILE A 1 306 ? 17.698 0.846 -20.015 1.00 95.56 306 ILE A CA 1
ATOM 2364 C C . ILE A 1 306 ? 17.101 0.238 -21.291 1.00 95.56 306 ILE A C 1
ATOM 2366 O O . ILE A 1 306 ? 17.477 -0.856 -21.716 1.00 95.56 306 ILE A O 1
ATOM 2370 N N . ALA A 1 307 ? 16.163 0.941 -21.928 1.00 94.69 307 ALA A N 1
ATOM 2371 C CA . ALA A 1 307 ? 15.439 0.420 -23.095 1.00 94.69 307 ALA A CA 1
ATOM 2372 C C . ALA A 1 307 ? 16.350 0.031 -24.277 1.00 94.69 307 ALA A C 1
ATOM 2374 O O . ALA A 1 307 ? 16.057 -0.918 -25.003 1.00 94.69 307 ALA A O 1
ATOM 2375 N N . ASN A 1 308 ? 17.487 0.715 -24.452 1.00 93.81 308 ASN A N 1
ATOM 2376 C CA . ASN A 1 308 ? 18.464 0.404 -25.501 1.00 93.81 308 ASN A CA 1
ATOM 2377 C C . ASN A 1 308 ? 19.536 -0.619 -25.068 1.00 93.81 308 ASN A C 1
ATOM 2379 O O . ASN A 1 308 ? 20.527 -0.812 -25.772 1.00 93.81 308 ASN A O 1
ATOM 2383 N N . HIS A 1 309 ? 19.369 -1.274 -23.913 1.00 93.38 309 HIS A N 1
ATOM 2384 C CA . HIS A 1 309 ? 20.247 -2.366 -23.499 1.00 93.38 309 HIS A CA 1
ATOM 2385 C C . HIS A 1 309 ? 20.234 -3.468 -24.577 1.00 93.38 309 HIS A C 1
ATOM 2387 O O . HIS A 1 309 ? 19.153 -3.788 -25.078 1.00 93.38 309 HIS A O 1
ATOM 2393 N N . PRO A 1 310 ? 21.372 -4.097 -24.936 1.00 90.69 310 PRO A N 1
ATOM 2394 C CA . PRO A 1 310 ? 21.420 -5.087 -26.020 1.00 90.69 310 PRO A CA 1
ATOM 2395 C C . PRO A 1 310 ? 20.406 -6.229 -25.877 1.00 90.69 310 PRO A C 1
ATOM 2397 O O . PRO A 1 310 ? 19.877 -6.719 -26.870 1.00 90.69 310 PRO A O 1
ATOM 2400 N N . LEU A 1 311 ? 20.092 -6.616 -24.636 1.00 91.00 311 LEU A N 1
ATOM 2401 C CA . LEU A 1 311 ? 19.089 -7.643 -24.348 1.00 91.00 311 LEU A CA 1
ATOM 2402 C C . LEU A 1 311 ? 17.649 -7.101 -24.289 1.00 91.00 311 LEU A C 1
ATOM 2404 O O . LEU A 1 311 ? 16.729 -7.902 -24.300 1.00 91.00 311 LEU A O 1
ATOM 2408 N N . LEU A 1 312 ? 17.401 -5.794 -24.237 1.00 94.75 312 LEU A N 1
ATOM 2409 C CA . LEU A 1 312 ? 16.045 -5.226 -24.107 1.00 94.75 312 LEU A CA 1
ATOM 2410 C C . LEU A 1 312 ? 15.583 -4.431 -25.329 1.00 94.75 312 LEU A C 1
ATOM 2412 O O . LEU A 1 312 ? 14.381 -4.210 -25.489 1.00 94.75 312 LEU A O 1
ATOM 2416 N N . ARG A 1 313 ? 16.513 -4.028 -26.202 1.00 94.69 313 ARG A N 1
ATOM 2417 C CA . ARG A 1 313 ? 16.219 -3.225 -27.388 1.00 94.69 313 ARG A CA 1
ATOM 2418 C C . ARG A 1 313 ? 15.108 -3.867 -28.221 1.00 94.69 313 ARG A C 1
ATOM 2420 O O . ARG A 1 313 ? 15.206 -5.025 -28.620 1.00 94.69 313 ARG A O 1
ATOM 2427 N N . GLY A 1 314 ? 14.066 -3.081 -28.492 1.00 94.69 314 GLY A N 1
ATOM 2428 C CA . GLY A 1 314 ? 12.863 -3.505 -29.213 1.00 94.69 314 GLY A CA 1
ATOM 2429 C C . GLY A 1 314 ? 11.741 -4.045 -28.318 1.00 94.69 314 GLY A C 1
ATOM 2430 O O . GLY A 1 314 ? 10.602 -4.069 -28.756 1.00 94.69 314 GLY A O 1
ATOM 2431 N N . GLY A 1 315 ? 12.011 -4.431 -27.067 1.00 96.88 315 GLY A N 1
ATOM 2432 C CA . GLY A 1 315 ? 10.985 -4.936 -26.143 1.00 96.88 315 GLY A CA 1
ATOM 2433 C C . GLY A 1 315 ? 10.408 -3.906 -25.175 1.00 96.88 315 GLY A C 1
ATOM 2434 O O . GLY A 1 315 ? 9.296 -4.096 -24.692 1.00 96.88 315 GLY A O 1
ATOM 2435 N N . VAL A 1 316 ? 11.150 -2.837 -24.878 1.00 97.94 316 VAL A N 1
ATOM 2436 C CA . VAL A 1 316 ? 10.773 -1.828 -23.877 1.00 97.94 316 VAL A CA 1
ATOM 2437 C C . VAL A 1 316 ? 10.461 -0.505 -24.563 1.00 97.94 316 VAL A C 1
ATOM 2439 O O . VAL A 1 316 ? 11.286 0.018 -25.314 1.00 97.94 316 VAL A O 1
ATOM 2442 N N . VAL A 1 317 ? 9.280 0.035 -24.281 1.00 97.88 317 VAL A N 1
ATOM 2443 C CA . VAL A 1 317 ? 8.870 1.397 -24.632 1.00 97.88 317 VAL A CA 1
ATOM 2444 C C . VAL A 1 317 ? 8.901 2.229 -23.354 1.00 97.88 317 VAL A C 1
ATOM 2446 O O . VAL A 1 317 ? 8.302 1.830 -22.360 1.00 97.88 317 VAL A O 1
ATOM 2449 N N . MET A 1 318 ? 9.621 3.349 -23.367 1.00 96.81 318 MET A N 1
ATOM 2450 C CA . MET A 1 318 ? 9.715 4.257 -22.219 1.00 96.81 318 MET A CA 1
ATOM 2451 C C . MET A 1 318 ? 8.635 5.332 -22.296 1.00 96.81 318 MET A C 1
ATOM 2453 O O . MET A 1 318 ? 8.425 5.909 -23.363 1.00 96.81 318 MET A O 1
ATOM 2457 N N . GLU A 1 319 ? 8.006 5.629 -21.163 1.00 96.50 319 GLU A N 1
ATOM 2458 C CA . GLU A 1 319 ? 7.136 6.792 -20.984 1.00 96.50 319 GLU A CA 1
ATOM 2459 C C . GLU A 1 319 ? 7.453 7.478 -19.653 1.00 96.50 319 GLU A C 1
ATOM 2461 O O . GLU A 1 319 ? 7.059 7.018 -18.582 1.00 96.50 319 GLU A O 1
ATOM 2466 N N . ASP A 1 320 ? 8.185 8.590 -19.723 1.00 95.12 320 ASP A N 1
ATOM 2467 C CA . ASP A 1 320 ? 8.647 9.328 -18.546 1.00 95.12 320 ASP A CA 1
ATOM 2468 C C . ASP A 1 320 ? 7.628 10.377 -18.078 1.00 95.12 320 ASP A C 1
ATOM 2470 O O . ASP A 1 320 ? 7.871 11.581 -18.120 1.00 95.12 320 ASP A O 1
ATOM 2474 N N . LEU A 1 321 ? 6.456 9.904 -17.643 1.00 95.56 321 LEU A N 1
ATOM 2475 C CA . LEU A 1 321 ? 5.336 10.744 -17.187 1.00 95.56 321 LEU A CA 1
ATOM 2476 C C . LEU A 1 321 ? 5.707 11.699 -16.036 1.00 95.56 321 LEU A C 1
ATOM 2478 O O . LEU A 1 321 ? 5.070 12.737 -15.860 1.00 95.56 321 LEU A O 1
ATOM 2482 N N . PHE A 1 322 ? 6.705 11.336 -15.228 1.00 95.12 322 PHE A N 1
ATOM 2483 C CA . PHE A 1 322 ? 7.108 12.077 -14.030 1.00 95.12 322 PHE A CA 1
ATOM 2484 C C . PHE A 1 322 ? 8.474 12.763 -14.168 1.00 95.12 322 PHE A C 1
ATOM 2486 O O . PHE A 1 322 ? 8.982 13.293 -13.182 1.00 95.12 322 PHE A O 1
ATOM 2493 N N . GLU A 1 323 ? 9.058 12.771 -15.372 1.00 94.81 323 GLU A N 1
ATOM 2494 C CA . GLU A 1 323 ? 10.367 13.376 -15.666 1.00 94.81 323 GLU A CA 1
ATOM 2495 C C . GLU A 1 323 ? 11.519 12.816 -14.800 1.00 94.81 323 GLU A C 1
ATOM 2497 O O . GLU A 1 323 ? 12.475 13.516 -14.452 1.00 94.81 323 GLU A O 1
ATOM 2502 N N . HIS A 1 324 ? 11.436 11.540 -14.420 1.00 93.81 324 HIS A N 1
ATOM 2503 C CA . HIS A 1 324 ? 12.398 10.880 -13.540 1.00 93.81 324 HIS A CA 1
ATOM 2504 C C . HIS A 1 324 ? 13.571 10.246 -14.291 1.00 93.81 324 HIS A C 1
ATOM 2506 O O . HIS A 1 324 ? 14.620 10.006 -13.688 1.00 93.81 324 HIS A O 1
ATOM 2512 N N . GLU A 1 325 ? 13.450 9.991 -15.597 1.00 88.88 325 GLU A N 1
ATOM 2513 C CA . GLU A 1 325 ? 14.491 9.304 -16.360 1.00 88.88 325 GLU A CA 1
ATOM 2514 C C . GLU A 1 325 ? 15.824 10.067 -16.288 1.00 88.88 325 GLU A C 1
ATOM 2516 O O . GLU A 1 325 ? 16.881 9.478 -16.048 1.00 88.88 325 GLU A O 1
ATOM 2521 N N . ASN A 1 326 ? 15.779 11.392 -16.432 1.00 88.62 326 ASN A N 1
ATOM 2522 C CA . ASN A 1 326 ? 16.971 12.246 -16.424 1.00 88.62 326 ASN A CA 1
ATOM 2523 C C . ASN A 1 326 ? 17.572 12.467 -15.027 1.00 88.62 326 ASN A C 1
ATOM 2525 O O . ASN A 1 326 ? 18.690 12.971 -14.920 1.00 88.62 326 ASN A O 1
ATOM 2529 N N . LEU A 1 327 ? 16.854 12.090 -13.968 1.00 90.44 327 LEU A N 1
ATOM 2530 C CA . LEU A 1 327 ? 17.336 12.169 -12.587 1.00 90.44 327 LEU A CA 1
ATOM 2531 C C . LEU A 1 327 ? 18.177 10.942 -12.205 1.00 90.44 327 LEU A C 1
ATOM 2533 O O . LEU A 1 327 ? 18.993 11.014 -11.289 1.00 90.44 327 LEU A O 1
ATOM 2537 N N . ALA A 1 328 ? 18.001 9.835 -12.931 1.00 88.38 328 ALA A N 1
ATOM 2538 C CA . ALA A 1 328 ? 18.665 8.562 -12.700 1.00 88.38 328 ALA A CA 1
ATOM 2539 C C . ALA A 1 328 ? 19.859 8.360 -13.640 1.00 88.38 328 ALA A C 1
ATOM 2541 O O . ALA A 1 328 ? 19.710 8.257 -14.867 1.00 88.38 328 ALA A O 1
ATOM 2542 N N . ALA A 1 329 ? 21.054 8.201 -13.070 1.00 90.62 329 ALA A N 1
ATOM 2543 C CA . ALA A 1 329 ? 22.223 7.820 -13.848 1.00 90.62 329 ALA A CA 1
ATOM 2544 C C . ALA A 1 329 ? 22.081 6.386 -14.389 1.00 90.62 329 ALA A C 1
ATOM 2546 O O . ALA A 1 329 ? 21.557 5.492 -13.724 1.00 90.62 329 ALA A O 1
ATOM 2547 N N . VAL A 1 330 ? 22.574 6.139 -15.607 1.00 90.50 330 VAL A N 1
ATOM 2548 C CA . VAL A 1 330 ? 22.369 4.858 -16.312 1.00 90.50 330 VAL A CA 1
ATOM 2549 C C . VAL A 1 330 ? 22.870 3.655 -15.502 1.00 90.50 330 VAL A C 1
ATOM 2551 O O . VAL A 1 330 ? 22.245 2.600 -15.540 1.00 90.50 330 VAL A O 1
ATOM 2554 N N . GLN A 1 331 ? 23.960 3.790 -14.738 1.00 88.75 331 GLN A N 1
ATOM 2555 C CA . GLN A 1 331 ? 24.487 2.692 -13.917 1.00 88.75 331 GLN A CA 1
ATOM 2556 C C . GLN A 1 331 ? 23.603 2.306 -12.717 1.00 88.75 331 GLN A C 1
ATOM 2558 O O . GLN A 1 331 ? 23.806 1.229 -12.145 1.00 88.75 331 GLN A O 1
ATOM 2563 N N . ASP A 1 332 ? 22.665 3.175 -12.334 1.00 90.19 332 ASP A N 1
ATOM 2564 C CA . ASP A 1 332 ? 21.783 3.009 -11.174 1.00 90.19 332 ASP A CA 1
ATOM 2565 C C . ASP A 1 332 ? 20.404 2.454 -11.569 1.00 90.19 332 ASP A C 1
ATOM 2567 O O . ASP A 1 332 ? 19.732 1.847 -10.741 1.00 90.19 332 ASP A O 1
ATOM 2571 N N . ARG A 1 333 ? 20.058 2.511 -12.865 1.00 92.12 333 ARG A N 1
ATOM 2572 C CA . ARG A 1 333 ? 18.851 1.962 -13.524 1.00 92.12 333 ARG A CA 1
ATOM 2573 C C . ARG A 1 333 ? 18.780 0.425 -13.548 1.00 92.12 333 ARG A C 1
ATOM 2575 O O . ARG A 1 333 ? 18.505 -0.204 -14.574 1.00 92.12 333 ARG A O 1
ATOM 2582 N N . ARG A 1 334 ? 19.116 -0.230 -12.439 1.00 90.00 334 ARG A N 1
ATOM 2583 C CA . ARG A 1 334 ? 19.327 -1.685 -12.363 1.00 90.00 334 ARG A CA 1
ATOM 2584 C C . ARG A 1 334 ? 18.029 -2.449 -12.176 1.00 90.00 334 ARG A C 1
ATOM 2586 O O . ARG A 1 334 ? 17.810 -3.431 -12.882 1.00 90.00 334 ARG A O 1
ATOM 2593 N N . HIS A 1 335 ? 17.192 -2.004 -11.243 1.00 92.19 335 HIS A N 1
ATOM 2594 C CA . HIS A 1 335 ? 16.013 -2.752 -10.819 1.00 92.19 335 HIS A CA 1
ATOM 2595 C C . HIS A 1 335 ? 14.986 -2.880 -11.949 1.00 92.19 335 HIS A C 1
ATOM 2597 O O . HIS A 1 335 ? 14.704 -3.993 -12.396 1.00 92.19 335 HIS A O 1
ATOM 2603 N N . ALA A 1 336 ? 14.552 -1.757 -12.522 1.00 94.19 336 ALA A N 1
ATOM 2604 C CA . ALA A 1 336 ? 13.636 -1.748 -13.661 1.00 94.19 336 ALA A CA 1
ATOM 2605 C C . ALA A 1 336 ? 14.188 -2.503 -14.884 1.00 94.19 336 ALA A C 1
ATOM 2607 O O . ALA A 1 336 ? 13.456 -3.235 -15.548 1.00 94.19 336 ALA A O 1
ATOM 2608 N N . THR A 1 337 ? 15.494 -2.399 -15.160 1.00 94.88 337 THR A N 1
ATOM 2609 C CA . THR A 1 337 ? 16.153 -3.153 -16.244 1.00 94.88 337 THR A CA 1
ATOM 2610 C C . THR A 1 337 ? 16.104 -4.663 -15.994 1.00 94.88 337 THR A C 1
ATOM 2612 O O . THR A 1 337 ? 15.824 -5.434 -16.915 1.00 94.88 337 THR A O 1
ATOM 2615 N N . ALA A 1 338 ? 16.339 -5.102 -14.756 1.00 92.94 338 ALA A N 1
ATOM 2616 C CA . ALA A 1 338 ? 16.233 -6.507 -14.383 1.00 92.94 338 ALA A CA 1
ATOM 2617 C C . ALA A 1 338 ? 14.786 -7.009 -14.490 1.00 92.94 338 ALA A C 1
ATOM 2619 O O . ALA A 1 338 ? 14.559 -8.060 -15.090 1.00 92.94 338 ALA A O 1
ATOM 2620 N N . MET A 1 339 ? 13.809 -6.244 -13.992 1.00 95.25 339 MET A N 1
ATOM 2621 C CA . MET A 1 339 ? 12.386 -6.591 -14.093 1.00 95.25 339 MET A CA 1
ATOM 2622 C C . MET A 1 339 ? 11.931 -6.687 -15.550 1.00 95.25 339 MET A C 1
ATOM 2624 O O . MET A 1 339 ? 11.325 -7.684 -15.939 1.00 95.25 339 MET A O 1
ATOM 2628 N N . ALA A 1 340 ? 12.308 -5.720 -16.390 1.00 96.69 340 ALA A N 1
ATOM 2629 C CA . ALA A 1 340 ? 12.043 -5.758 -17.825 1.00 96.69 340 ALA A CA 1
ATOM 2630 C C . ALA A 1 340 ? 12.630 -7.017 -18.484 1.00 96.69 340 ALA A C 1
ATOM 2632 O O . ALA A 1 340 ? 11.961 -7.665 -19.290 1.00 96.69 340 ALA A O 1
ATOM 2633 N N . SER A 1 341 ? 13.858 -7.398 -18.114 1.00 94.50 341 SER A N 1
ATOM 2634 C CA . SER A 1 341 ? 14.492 -8.620 -18.614 1.00 94.50 341 SER A CA 1
ATOM 2635 C C . SER A 1 341 ? 13.734 -9.874 -18.189 1.00 94.50 341 SER A C 1
ATOM 2637 O O . SER A 1 341 ? 13.467 -10.721 -19.036 1.00 94.50 341 SER A O 1
ATOM 2639 N N . VAL A 1 342 ? 13.362 -9.993 -16.912 1.00 92.88 342 VAL A N 1
ATOM 2640 C CA . VAL A 1 342 ? 12.622 -11.157 -16.397 1.00 92.88 342 VAL A CA 1
ATOM 2641 C C . VAL A 1 342 ? 11.255 -11.276 -17.067 1.00 92.88 342 VAL A C 1
ATOM 2643 O O . VAL A 1 342 ? 10.893 -12.365 -17.501 1.00 92.88 342 VAL A O 1
ATOM 2646 N N . ILE A 1 343 ? 10.523 -10.171 -17.228 1.00 95.44 343 ILE A N 1
ATOM 2647 C CA . ILE A 1 343 ? 9.215 -10.176 -17.900 1.00 95.44 343 ILE A CA 1
ATOM 2648 C C . ILE A 1 343 ? 9.357 -10.624 -19.358 1.00 95.44 343 ILE A C 1
ATOM 2650 O O . ILE A 1 343 ? 8.599 -11.471 -19.824 1.00 95.44 343 ILE A O 1
ATOM 2654 N N . LEU A 1 344 ? 10.328 -10.070 -20.089 1.00 95.06 344 LEU A N 1
ATOM 2655 C CA . LEU A 1 344 ? 10.458 -10.319 -21.524 1.00 95.06 344 LEU A CA 1
ATOM 2656 C C . LEU A 1 344 ? 11.111 -11.668 -21.854 1.00 95.06 344 LEU A C 1
ATOM 2658 O O . LEU A 1 344 ? 10.865 -12.220 -22.929 1.00 95.06 344 LEU A O 1
ATOM 2662 N N . ARG A 1 345 ? 11.977 -12.180 -20.973 1.00 91.75 345 ARG A N 1
ATOM 2663 C CA . ARG A 1 345 ? 12.888 -13.295 -21.283 1.00 91.75 345 ARG A CA 1
ATOM 2664 C C . ARG A 1 345 ? 12.879 -14.435 -20.273 1.00 91.75 345 ARG A C 1
ATOM 2666 O O . ARG A 1 345 ? 13.388 -15.501 -20.600 1.00 91.75 345 ARG A O 1
ATOM 2673 N N . GLY A 1 346 ? 12.335 -14.232 -19.078 1.00 89.38 346 GLY A N 1
ATOM 2674 C CA . GLY A 1 346 ? 12.502 -15.170 -17.974 1.00 89.38 346 GLY A CA 1
ATOM 2675 C C . GLY A 1 346 ? 13.964 -15.284 -17.537 1.00 89.38 346 GLY A C 1
ATOM 2676 O O . GLY A 1 346 ? 14.723 -14.310 -17.577 1.00 89.38 346 GLY A O 1
ATOM 2677 N N . ASP A 1 347 ? 14.355 -16.482 -17.107 1.00 85.12 347 ASP A N 1
ATOM 2678 C CA . ASP A 1 347 ? 15.734 -16.777 -16.737 1.00 85.12 347 ASP A CA 1
ATOM 2679 C C . ASP A 1 347 ? 16.639 -16.845 -17.976 1.00 85.12 347 ASP A C 1
ATOM 2681 O O . ASP A 1 347 ? 16.453 -17.668 -18.874 1.00 85.12 347 ASP A O 1
ATOM 2685 N N . LEU A 1 348 ? 17.660 -15.987 -18.011 1.00 84.81 348 LEU A N 1
ATOM 2686 C CA . LEU A 1 348 ? 18.611 -15.920 -19.121 1.00 84.81 348 LEU A CA 1
ATOM 2687 C C . LEU A 1 348 ? 19.470 -17.190 -19.259 1.00 84.81 348 LEU A C 1
ATOM 2689 O O . LEU A 1 348 ? 20.033 -17.411 -20.331 1.00 84.81 348 LEU A O 1
ATOM 2693 N N . ARG A 1 349 ? 19.582 -18.013 -18.207 1.00 78.38 349 ARG A N 1
ATOM 2694 C CA . ARG A 1 349 ? 20.332 -19.284 -18.221 1.00 78.38 349 ARG A CA 1
ATOM 2695 C C . ARG A 1 349 ? 19.549 -20.418 -18.870 1.00 78.38 349 ARG A C 1
ATOM 2697 O O . ARG A 1 349 ? 20.156 -21.306 -19.460 1.00 78.38 349 ARG A O 1
ATOM 2704 N N . ASP A 1 350 ? 18.223 -20.358 -18.801 1.00 77.69 350 ASP A N 1
ATOM 2705 C CA . ASP A 1 350 ? 17.344 -21.404 -19.329 1.00 77.69 350 ASP A CA 1
ATOM 2706 C C . ASP A 1 350 ? 17.195 -21.318 -20.856 1.00 77.69 350 ASP A C 1
ATOM 2708 O O . ASP A 1 350 ? 16.637 -22.218 -21.484 1.00 77.69 350 ASP A O 1
ATOM 2712 N N . GLY A 1 351 ? 17.693 -20.239 -21.477 1.00 73.31 351 GLY A N 1
ATOM 2713 C CA . GLY A 1 351 ? 17.674 -20.062 -22.932 1.00 73.31 351 GLY A CA 1
ATOM 2714 C C . GLY A 1 351 ? 16.261 -20.027 -23.524 1.00 73.31 351 GLY A C 1
ATOM 2715 O O . GLY A 1 351 ? 16.075 -20.357 -24.696 1.00 73.31 351 GLY A O 1
ATOM 2716 N N . GLY A 1 352 ? 15.262 -19.664 -22.712 1.00 77.38 352 GLY A N 1
ATOM 2717 C CA . GLY A 1 352 ? 13.856 -19.639 -23.101 1.00 77.38 352 GLY A CA 1
ATOM 2718 C C . GLY A 1 352 ? 13.574 -18.725 -24.297 1.00 77.38 352 GLY A C 1
ATOM 2719 O O . GLY A 1 352 ? 14.287 -17.756 -24.568 1.00 77.38 352 GLY A O 1
ATOM 2720 N N . THR A 1 353 ? 12.497 -19.024 -25.026 1.00 84.50 353 THR A N 1
ATOM 2721 C CA . THR A 1 353 ? 12.008 -18.122 -26.078 1.00 84.50 353 THR A CA 1
ATOM 2722 C C . THR A 1 353 ? 11.405 -16.878 -25.420 1.00 84.50 353 THR A C 1
ATOM 2724 O O . THR A 1 353 ? 10.550 -17.037 -24.546 1.00 84.50 353 THR A O 1
ATOM 2727 N N . PRO A 1 354 ? 11.814 -15.655 -25.813 1.00 88.94 354 PRO A N 1
ATOM 2728 C CA . PRO A 1 354 ? 11.227 -14.445 -25.258 1.00 88.94 354 PRO A CA 1
ATOM 2729 C C . PRO A 1 354 ? 9.737 -14.362 -25.591 1.00 88.94 354 PRO A C 1
ATOM 2731 O O . PRO A 1 354 ? 9.284 -14.873 -26.621 1.00 88.94 354 PRO A O 1
ATOM 2734 N N . ILE A 1 355 ? 8.970 -13.684 -24.742 1.00 91.25 355 ILE A N 1
ATOM 2735 C CA . ILE A 1 355 ? 7.551 -13.461 -25.022 1.00 91.25 355 ILE A CA 1
ATOM 2736 C C . ILE A 1 355 ? 7.397 -12.603 -26.285 1.00 91.25 355 ILE A C 1
ATOM 2738 O O . ILE A 1 355 ? 8.160 -11.667 -26.525 1.00 91.25 355 ILE A O 1
ATOM 2742 N N . ASN A 1 356 ? 6.381 -12.894 -27.099 1.00 93.31 356 ASN A N 1
ATOM 2743 C CA . ASN A 1 356 ? 6.056 -12.079 -28.273 1.00 93.31 356 ASN A CA 1
ATOM 2744 C C . ASN A 1 356 ? 5.173 -10.883 -27.875 1.00 93.31 356 ASN A C 1
ATOM 2746 O O . ASN A 1 356 ? 4.018 -10.778 -28.288 1.00 93.31 356 ASN A O 1
ATOM 2750 N N . ALA A 1 357 ? 5.712 -10.019 -27.018 1.00 96.06 357 ALA A N 1
ATOM 2751 C CA . ALA A 1 357 ? 5.070 -8.806 -26.531 1.00 96.06 357 ALA A CA 1
ATOM 2752 C C . ALA A 1 357 ? 6.126 -7.752 -26.180 1.00 96.06 357 ALA A C 1
ATOM 2754 O O . ALA A 1 357 ? 7.279 -8.081 -25.903 1.00 96.06 357 ALA A O 1
ATOM 2755 N N . ARG A 1 358 ? 5.705 -6.488 -26.160 1.00 98.06 358 ARG A N 1
ATOM 2756 C CA . ARG A 1 358 ? 6.466 -5.379 -25.580 1.00 98.06 358 ARG A CA 1
ATOM 2757 C C . ARG A 1 358 ? 5.900 -4.990 -24.220 1.00 98.06 358 ARG A C 1
ATOM 2759 O O . ARG A 1 358 ? 4.751 -5.309 -23.895 1.00 98.06 358 ARG A O 1
ATOM 2766 N N . ILE A 1 359 ? 6.702 -4.258 -23.459 1.00 98.19 359 ILE A N 1
ATOM 2767 C CA . ILE A 1 359 ? 6.288 -3.620 -22.212 1.00 98.19 359 ILE A CA 1
ATOM 2768 C C . ILE A 1 359 ? 6.392 -2.100 -22.328 1.00 98.19 359 ILE A C 1
ATOM 2770 O O . ILE A 1 359 ? 7.304 -1.587 -22.978 1.00 98.19 359 ILE A O 1
ATOM 2774 N N . LEU A 1 360 ? 5.473 -1.396 -21.677 1.00 98.69 360 LEU A N 1
ATOM 2775 C CA . LEU A 1 360 ? 5.588 0.031 -21.393 1.00 98.69 360 LEU A CA 1
ATOM 2776 C C . LEU A 1 360 ? 6.220 0.185 -20.008 1.00 98.69 360 LEU A C 1
ATOM 2778 O O . LEU A 1 360 ? 5.665 -0.336 -19.047 1.00 98.69 360 LEU A O 1
ATOM 2782 N N . ASN A 1 361 ? 7.355 0.865 -19.878 1.00 98.44 361 ASN A N 1
ATOM 2783 C CA . ASN A 1 361 ? 7.929 1.203 -18.577 1.00 98.44 361 ASN A CA 1
ATOM 2784 C C . ASN A 1 361 ? 7.650 2.672 -18.247 1.00 98.44 361 ASN A C 1
ATOM 2786 O O . ASN A 1 361 ? 8.036 3.557 -19.010 1.00 98.44 361 ASN A O 1
ATOM 2790 N N . ILE A 1 362 ? 6.993 2.894 -17.106 1.00 98.00 362 ILE A N 1
ATOM 2791 C CA . ILE A 1 362 ? 6.729 4.215 -16.531 1.00 98.00 362 ILE A CA 1
ATOM 2792 C C . ILE A 1 362 ? 7.604 4.364 -15.276 1.00 98.00 362 ILE A C 1
ATOM 2794 O O . ILE A 1 362 ? 7.337 3.678 -14.281 1.00 98.00 362 ILE A O 1
ATOM 2798 N N . PRO A 1 363 ? 8.644 5.219 -15.302 1.00 97.00 363 PRO A N 1
ATOM 2799 C CA . PRO A 1 363 ? 9.521 5.464 -14.158 1.00 97.00 363 PRO A CA 1
ATOM 2800 C C . PRO A 1 363 ? 8.803 6.221 -13.026 1.00 97.00 363 PRO A C 1
ATOM 2802 O O . PRO A 1 363 ? 8.745 7.447 -12.993 1.00 97.00 363 PRO A O 1
ATOM 2805 N N . LEU A 1 364 ? 8.253 5.488 -12.062 1.00 96.75 364 LEU A N 1
ATOM 2806 C CA . LEU A 1 364 ? 7.693 6.034 -10.824 1.00 96.75 364 LEU A CA 1
ATOM 2807 C C . LEU A 1 364 ? 8.779 6.307 -9.773 1.00 96.75 364 LEU A C 1
ATOM 2809 O O . LEU A 1 364 ? 8.658 7.253 -8.994 1.00 96.75 364 LEU A O 1
ATOM 2813 N N . LEU A 1 365 ? 9.819 5.470 -9.736 1.00 95.56 365 LEU A N 1
ATOM 2814 C CA . LEU A 1 365 ? 10.941 5.608 -8.812 1.00 95.56 365 LEU A CA 1
ATOM 2815 C C . LEU A 1 365 ? 12.070 6.433 -9.437 1.00 95.56 365 LEU A C 1
ATOM 2817 O O . LEU A 1 365 ? 12.364 6.312 -10.624 1.00 95.56 365 LEU A O 1
ATOM 2821 N N . ILE A 1 366 ? 12.737 7.224 -8.603 1.00 93.88 366 ILE A N 1
ATOM 2822 C CA . ILE A 1 366 ? 13.991 7.899 -8.920 1.00 93.88 366 ILE A CA 1
ATOM 2823 C C . ILE A 1 366 ? 15.122 6.967 -8.477 1.00 93.88 366 ILE A C 1
ATOM 2825 O O . ILE A 1 366 ? 15.284 6.714 -7.278 1.00 93.88 366 ILE A O 1
ATOM 2829 N N . ASP A 1 367 ? 15.873 6.423 -9.437 1.00 89.69 367 ASP A N 1
ATOM 2830 C CA . ASP A 1 367 ? 17.017 5.552 -9.155 1.00 89.69 367 ASP A CA 1
ATOM 2831 C C . ASP A 1 367 ? 18.224 6.366 -8.657 1.00 89.69 367 ASP A C 1
ATOM 2833 O O . ASP A 1 367 ? 18.603 7.384 -9.239 1.00 89.69 367 ASP A O 1
ATOM 2837 N N . GLY A 1 368 ? 18.867 5.877 -7.600 1.00 86.12 368 GLY A N 1
ATOM 2838 C CA . GLY A 1 368 ? 20.092 6.420 -7.028 1.00 86.12 368 GLY A CA 1
ATOM 2839 C C . GLY A 1 368 ? 21.086 5.322 -6.649 1.00 86.12 368 GLY A C 1
ATOM 2840 O O . GLY A 1 368 ? 20.852 4.125 -6.842 1.00 86.12 368 GLY A O 1
ATOM 2841 N N . ALA A 1 369 ? 22.222 5.726 -6.079 1.00 78.75 369 ALA A N 1
ATOM 2842 C CA . ALA A 1 369 ? 23.277 4.799 -5.684 1.00 78.75 369 ALA A CA 1
ATOM 2843 C C . ALA A 1 369 ? 22.774 3.824 -4.601 1.00 78.75 369 ALA A C 1
ATOM 2845 O O . ALA A 1 369 ? 22.673 4.162 -3.420 1.00 78.75 369 ALA A O 1
ATOM 2846 N N . GLY A 1 370 ? 22.444 2.599 -5.017 1.00 73.00 370 GLY A N 1
ATOM 2847 C CA . GLY A 1 370 ? 22.005 1.523 -4.126 1.00 73.00 370 GLY A CA 1
ATOM 2848 C C . GLY A 1 370 ? 20.568 1.644 -3.604 1.00 73.00 370 GLY A C 1
ATOM 2849 O O . GLY A 1 370 ? 20.210 0.918 -2.683 1.00 73.00 370 GLY A O 1
ATOM 2850 N N . HIS A 1 371 ? 19.734 2.524 -4.154 1.00 76.81 371 HIS A N 1
ATOM 2851 C CA . HIS A 1 371 ? 18.310 2.584 -3.813 1.00 76.81 371 HIS A CA 1
ATOM 2852 C C . HIS A 1 371 ? 17.513 3.234 -4.943 1.00 76.81 371 HIS A C 1
ATOM 2854 O O . HIS A 1 371 ? 18.040 4.091 -5.640 1.00 76.81 371 HIS A O 1
ATOM 2860 N N . ALA A 1 372 ? 16.240 2.876 -5.092 1.00 87.12 372 ALA A N 1
ATOM 2861 C CA . ALA A 1 372 ? 15.295 3.637 -5.905 1.00 87.12 372 ALA A CA 1
ATOM 2862 C C . ALA A 1 372 ? 14.058 3.934 -5.062 1.00 87.12 372 ALA A C 1
ATOM 2864 O O . ALA A 1 372 ? 13.572 3.052 -4.347 1.00 87.12 372 ALA A O 1
ATOM 2865 N N . ARG A 1 373 ? 13.587 5.183 -5.093 1.00 91.62 373 ARG A N 1
ATOM 2866 C CA . ARG A 1 373 ? 12.467 5.651 -4.262 1.00 91.62 373 ARG A CA 1
ATOM 2867 C C . ARG A 1 373 ? 11.549 6.569 -5.054 1.00 91.62 373 ARG A C 1
ATOM 2869 O O . ARG A 1 373 ? 12.019 7.332 -5.891 1.00 91.62 373 ARG A O 1
ATOM 2876 N N . ALA A 1 374 ? 10.250 6.516 -4.783 1.00 92.69 374 ALA A N 1
ATOM 2877 C CA . ALA A 1 374 ? 9.315 7.495 -5.331 1.00 92.69 374 ALA A CA 1
ATOM 2878 C C . ALA A 1 374 ? 9.631 8.899 -4.790 1.00 92.69 374 ALA A C 1
ATOM 2880 O O . ALA A 1 374 ? 10.200 9.035 -3.704 1.00 92.69 374 ALA A O 1
ATOM 2881 N N . ASN A 1 375 ? 9.233 9.942 -5.524 1.00 92.81 375 ASN A N 1
ATOM 2882 C CA . ASN A 1 375 ? 9.372 11.318 -5.052 1.00 92.81 375 ASN A CA 1
ATOM 2883 C C . ASN A 1 375 ? 8.607 11.490 -3.725 1.00 92.81 375 ASN A C 1
ATOM 2885 O O . ASN A 1 375 ? 7.378 11.395 -3.721 1.00 92.81 375 ASN A O 1
ATOM 2889 N N . PRO A 1 376 ? 9.297 11.775 -2.606 1.00 90.44 376 PRO A N 1
ATOM 2890 C CA . PRO A 1 376 ? 8.660 11.790 -1.299 1.00 90.44 376 PRO A CA 1
ATOM 2891 C C . PRO A 1 376 ? 7.682 12.959 -1.137 1.00 90.44 376 PRO A C 1
ATOM 2893 O O . PRO A 1 376 ? 6.796 12.898 -0.295 1.00 90.44 376 PRO A O 1
ATOM 2896 N N . ARG A 1 377 ? 7.795 14.002 -1.972 1.00 94.56 377 ARG A N 1
ATOM 2897 C CA . ARG A 1 377 ? 6.915 15.182 -1.977 1.00 94.56 377 ARG A CA 1
ATOM 2898 C C . ARG A 1 377 ? 5.668 15.006 -2.845 1.00 94.56 377 ARG A C 1
ATOM 2900 O O . ARG A 1 377 ? 5.027 16.002 -3.179 1.00 94.56 377 ARG A O 1
ATOM 2907 N N . LYS A 1 378 ? 5.368 13.781 -3.277 1.00 96.38 378 LYS A N 1
ATOM 2908 C CA . LYS A 1 378 ? 4.197 13.451 -4.089 1.00 96.38 378 LYS A CA 1
ATOM 2909 C C . LYS A 1 378 ? 3.428 12.301 -3.465 1.00 96.38 378 LYS A C 1
ATOM 2911 O O . LYS A 1 378 ? 4.021 11.338 -2.990 1.00 96.38 378 LYS A O 1
ATOM 2916 N N . LEU A 1 379 ? 2.101 12.397 -3.487 1.00 97.00 379 LEU A N 1
ATOM 2917 C CA . LEU A 1 379 ? 1.231 11.337 -2.985 1.00 97.00 379 LEU A CA 1
ATOM 2918 C C . LEU A 1 379 ? 1.343 10.105 -3.891 1.00 97.00 379 LEU A C 1
ATOM 2920 O O . LEU A 1 379 ? 0.889 10.118 -5.034 1.00 97.00 379 LEU A O 1
ATOM 2924 N N . LEU A 1 380 ? 1.933 9.026 -3.372 1.00 96.38 380 LEU A N 1
ATOM 2925 C CA . LEU A 1 380 ? 2.228 7.810 -4.135 1.00 96.38 380 LEU A CA 1
ATOM 2926 C C . LEU A 1 380 ? 0.995 7.237 -4.850 1.00 96.38 380 LEU A C 1
ATOM 2928 O O . LEU A 1 380 ? 1.078 6.864 -6.020 1.00 96.38 380 LEU A O 1
ATOM 2932 N N . LEU A 1 381 ? -0.148 7.186 -4.159 1.00 96.31 381 LEU A N 1
ATOM 2933 C CA . LEU A 1 381 ? -1.398 6.664 -4.715 1.00 96.31 381 LEU A CA 1
ATOM 2934 C C . LEU A 1 381 ? -1.835 7.447 -5.956 1.00 96.31 381 LEU A C 1
ATOM 2936 O O . LEU A 1 381 ? -2.188 6.846 -6.971 1.00 96.31 381 LEU A O 1
ATOM 2940 N N . ASP A 1 382 ? -1.750 8.777 -5.898 1.00 96.88 382 ASP A N 1
ATOM 2941 C CA . ASP A 1 382 ? -2.066 9.658 -7.022 1.00 96.88 382 ASP A CA 1
ATOM 2942 C C . ASP A 1 382 ? -1.156 9.382 -8.219 1.00 96.88 382 ASP A C 1
ATOM 2944 O O . ASP A 1 382 ? -1.631 9.217 -9.342 1.00 96.88 382 ASP A O 1
ATOM 2948 N N . GLN A 1 383 ? 0.150 9.257 -7.974 1.00 97.50 383 GLN A N 1
ATOM 2949 C CA . GLN A 1 383 ? 1.124 8.975 -9.026 1.00 97.50 383 GLN A CA 1
ATOM 2950 C C . GLN A 1 383 ? 0.844 7.622 -9.698 1.00 97.50 383 GLN A C 1
ATOM 2952 O O . GLN A 1 383 ? 0.798 7.542 -10.924 1.00 97.50 383 GLN A O 1
ATOM 2957 N N . VAL A 1 384 ? 0.558 6.567 -8.928 1.00 97.88 384 VAL A N 1
ATOM 2958 C CA . VAL A 1 384 ? 0.174 5.261 -9.495 1.00 97.88 384 VAL A CA 1
ATOM 2959 C C . VAL A 1 384 ? -1.123 5.367 -10.299 1.00 97.88 384 VAL A C 1
ATOM 2961 O O . VAL A 1 384 ? -1.192 4.853 -11.416 1.00 97.88 384 VAL A O 1
ATOM 2964 N N . HIS A 1 385 ? -2.139 6.069 -9.790 1.00 97.75 385 HIS A N 1
ATOM 2965 C CA . HIS A 1 385 ? -3.393 6.258 -10.519 1.00 97.75 385 HIS A CA 1
ATOM 2966 C C . HIS A 1 385 ? -3.186 6.987 -11.853 1.00 97.75 385 HIS A C 1
ATOM 2968 O O . HIS A 1 385 ? -3.723 6.560 -12.877 1.00 97.75 385 HIS A O 1
ATOM 2974 N N . ARG A 1 386 ? -2.375 8.051 -11.855 1.00 97.31 386 ARG A N 1
ATOM 2975 C CA . ARG A 1 386 ? -2.012 8.805 -13.061 1.00 97.31 386 ARG A CA 1
ATOM 2976 C C . ARG A 1 386 ? -1.261 7.939 -14.067 1.00 97.31 386 ARG A C 1
ATOM 2978 O O . ARG A 1 386 ? -1.622 7.954 -15.239 1.00 97.31 386 ARG A O 1
ATOM 2985 N N . ALA A 1 387 ? -0.293 7.140 -13.616 1.00 97.81 387 ALA A N 1
ATOM 2986 C CA . ALA A 1 387 ? 0.430 6.201 -14.474 1.00 97.81 387 ALA A CA 1
ATOM 2987 C C . ALA A 1 387 ? -0.517 5.185 -15.136 1.00 97.81 387 ALA A C 1
ATOM 2989 O O . ALA A 1 387 ? -0.440 4.959 -16.342 1.00 97.81 387 ALA A O 1
ATOM 2990 N N . LEU A 1 388 ? -1.458 4.618 -14.372 1.00 98.06 388 LEU A N 1
ATOM 2991 C CA . LEU A 1 388 ? -2.453 3.673 -14.891 1.00 98.06 388 LEU A CA 1
ATOM 2992 C C . LEU A 1 388 ? -3.408 4.325 -15.894 1.00 98.06 388 LEU A C 1
ATOM 2994 O O . LEU A 1 388 ? -3.640 3.765 -16.967 1.00 98.06 388 LEU A O 1
ATOM 2998 N N . LYS A 1 389 ? -3.926 5.523 -15.587 1.00 97.31 389 LYS A N 1
ATOM 2999 C CA . LYS A 1 389 ? -4.770 6.286 -16.516 1.00 97.31 389 LYS A CA 1
ATOM 3000 C C . LYS A 1 389 ? -4.044 6.586 -17.820 1.00 97.31 389 LYS A C 1
ATOM 3002 O O . LYS A 1 389 ? -4.552 6.214 -18.877 1.00 97.31 389 LYS A O 1
ATOM 3007 N N . ARG A 1 390 ? -2.853 7.189 -17.744 1.00 97.38 390 ARG A N 1
ATOM 3008 C CA . ARG A 1 390 ? -2.039 7.544 -18.913 1.00 97.38 390 ARG A CA 1
ATOM 3009 C C . ARG A 1 390 ? -1.761 6.320 -19.789 1.00 97.38 390 ARG A C 1
ATOM 3011 O O . ARG A 1 390 ? -1.970 6.372 -21.001 1.00 97.38 390 ARG A O 1
ATOM 3018 N N . ALA A 1 391 ? -1.373 5.203 -19.172 1.00 98.06 391 ALA A N 1
ATOM 3019 C CA . ALA A 1 391 ? -1.064 3.968 -19.879 1.00 98.06 391 ALA A CA 1
ATOM 3020 C C . ALA A 1 391 ? -2.289 3.337 -20.557 1.00 98.06 391 ALA A C 1
ATOM 3022 O O . ALA A 1 391 ? -2.206 2.956 -21.722 1.00 98.06 391 ALA A O 1
ATOM 3023 N N . LEU A 1 392 ? -3.411 3.194 -19.845 1.00 98.06 392 LEU A N 1
ATOM 3024 C CA . LEU A 1 392 ? -4.503 2.303 -20.261 1.00 98.06 392 LEU A CA 1
ATOM 3025 C C . LEU A 1 392 ? -5.690 3.031 -20.895 1.00 98.06 392 LEU A C 1
ATOM 3027 O O . LEU A 1 392 ? -6.331 2.489 -21.793 1.00 98.06 392 LEU A O 1
ATOM 3031 N N . LEU A 1 393 ? -5.996 4.243 -20.432 1.00 96.94 393 LEU A N 1
ATOM 3032 C CA . LEU A 1 393 ? -7.185 4.999 -20.845 1.00 96.94 393 LEU A CA 1
ATOM 3033 C C . LEU A 1 393 ? -6.833 6.257 -21.646 1.00 96.94 393 LEU A C 1
ATOM 3035 O O . LEU A 1 393 ? -7.648 6.733 -22.436 1.00 96.94 393 LEU A O 1
ATOM 3039 N N . GLY A 1 394 ? -5.611 6.762 -21.477 1.00 95.44 394 GLY A N 1
ATOM 3040 C CA . GLY A 1 394 ? -5.232 8.096 -21.912 1.00 95.44 394 GLY A CA 1
ATOM 3041 C C . GLY A 1 394 ? -5.760 9.164 -20.958 1.00 95.44 394 GLY A C 1
ATOM 3042 O O . GLY A 1 394 ? -6.446 8.887 -19.970 1.00 95.44 394 GLY A O 1
ATOM 3043 N N . ASP A 1 395 ? -5.410 10.404 -21.252 1.00 91.94 395 ASP A N 1
ATOM 3044 C CA . ASP A 1 395 ? -5.782 11.578 -20.473 1.00 91.94 395 ASP A CA 1
ATOM 3045 C C . ASP A 1 395 ? -5.761 12.829 -21.369 1.00 91.94 395 ASP A C 1
ATOM 3047 O O . ASP A 1 395 ? -5.829 12.743 -22.597 1.00 91.94 395 ASP A O 1
ATOM 3051 N N . ASN A 1 396 ? -5.699 14.013 -20.758 1.00 88.19 396 ASN A N 1
ATOM 3052 C CA . ASN A 1 396 ? -5.668 15.277 -21.489 1.00 88.19 396 ASN A CA 1
ATOM 3053 C C . ASN A 1 396 ? -4.383 15.471 -22.316 1.00 88.19 396 ASN A C 1
ATOM 3055 O O . ASN A 1 396 ? -4.358 16.354 -23.171 1.00 88.19 396 ASN A O 1
ATOM 3059 N N . GLU A 1 397 ? -3.332 14.682 -22.073 1.00 85.56 397 GLU A N 1
ATOM 3060 C CA . GLU A 1 397 ? -2.065 14.750 -22.806 1.00 85.56 397 GLU A CA 1
ATOM 3061 C C . GLU A 1 397 ? -2.067 13.849 -24.049 1.00 85.56 397 GLU A C 1
ATOM 3063 O O . GLU A 1 397 ? -1.273 14.062 -24.967 1.00 85.56 397 GLU A O 1
ATOM 3068 N N . GLY A 1 398 ? -2.991 12.886 -24.143 1.00 91.12 398 GLY A N 1
ATOM 3069 C CA . GLY A 1 398 ? -3.184 12.106 -25.360 1.00 91.12 398 GLY A CA 1
ATOM 3070 C C . GLY A 1 398 ? -3.856 10.751 -25.170 1.00 91.12 398 GLY A C 1
ATOM 3071 O O . GLY A 1 398 ? -4.317 10.375 -24.092 1.00 91.12 398 GLY A O 1
ATOM 3072 N N . ALA A 1 399 ? -3.894 9.991 -26.268 1.00 95.50 399 ALA A N 1
ATOM 3073 C CA . ALA A 1 399 ? -4.396 8.622 -26.273 1.00 95.50 399 ALA A CA 1
ATOM 3074 C C . ALA A 1 399 ? -3.551 7.711 -25.370 1.00 95.50 399 ALA A C 1
ATOM 3076 O O . ALA A 1 399 ? -2.356 7.949 -25.182 1.00 95.50 399 ALA A O 1
ATOM 3077 N N . ALA A 1 400 ? -4.176 6.651 -24.854 1.00 97.44 400 ALA A N 1
ATOM 3078 C CA . ALA A 1 400 ? -3.520 5.618 -24.061 1.00 97.44 400 ALA A CA 1
ATOM 3079 C C . ALA A 1 400 ? -2.228 5.114 -24.724 1.00 97.44 400 ALA A C 1
ATOM 3081 O O . ALA A 1 400 ? -2.222 4.786 -25.914 1.00 97.44 400 ALA A O 1
ATOM 3082 N N . SER A 1 401 ? -1.153 5.012 -23.947 1.00 97.38 401 SER A N 1
ATOM 3083 C CA . SER A 1 401 ? 0.152 4.542 -24.438 1.00 97.38 401 SER A CA 1
ATOM 3084 C C . SER A 1 401 ? 0.223 3.021 -24.605 1.00 97.38 401 SER A C 1
ATOM 3086 O O . SER A 1 401 ? 1.005 2.509 -25.406 1.00 97.38 401 SER A O 1
ATOM 3088 N N . ALA A 1 402 ? -0.617 2.284 -23.882 1.00 97.81 402 ALA A N 1
ATOM 3089 C CA . ALA A 1 402 ? -0.713 0.830 -23.899 1.00 97.81 402 ALA A CA 1
ATOM 3090 C C . ALA A 1 402 ? -2.170 0.346 -23.702 1.00 97.81 402 ALA A C 1
ATOM 3092 O O . ALA A 1 402 ? -2.440 -0.414 -22.772 1.00 97.81 402 ALA A O 1
ATOM 3093 N N . PRO A 1 403 ? -3.122 0.717 -24.583 1.00 96.94 403 PRO A N 1
ATOM 3094 C CA . PRO A 1 403 ? -4.549 0.401 -24.415 1.00 96.94 403 PRO A CA 1
ATOM 3095 C C . PRO A 1 403 ? -4.865 -1.102 -24.432 1.00 96.94 403 PRO A C 1
ATOM 3097 O O . PRO A 1 403 ? -5.929 -1.521 -23.990 1.00 96.94 403 PRO A O 1
ATOM 3100 N N . GLU A 1 404 ? -3.961 -1.923 -24.971 1.00 96.44 404 GLU A N 1
ATOM 3101 C CA . GLU A 1 404 ? -4.109 -3.379 -25.020 1.00 96.44 404 GLU A CA 1
ATOM 3102 C C . GLU A 1 404 ? -3.344 -4.117 -23.909 1.00 96.44 404 GLU A C 1
ATOM 3104 O O . GLU A 1 404 ? -3.287 -5.355 -23.925 1.00 96.44 404 GLU A O 1
ATOM 3109 N N . ALA A 1 405 ? -2.710 -3.386 -22.985 1.00 97.94 405 ALA A N 1
ATOM 3110 C CA . ALA A 1 405 ? -2.057 -3.991 -21.838 1.00 97.94 405 ALA A CA 1
ATOM 3111 C C . ALA A 1 405 ? -3.095 -4.481 -20.826 1.00 97.94 405 ALA A C 1
ATOM 3113 O O . ALA A 1 405 ? -4.072 -3.804 -20.527 1.00 97.94 405 ALA A O 1
ATOM 3114 N N . PHE A 1 406 ? -2.859 -5.678 -20.295 1.00 96.62 406 PHE A N 1
ATOM 3115 C CA . PHE A 1 406 ? -3.739 -6.316 -19.311 1.00 96.62 406 PHE A CA 1
ATOM 3116 C C . PHE A 1 406 ? -2.972 -6.820 -18.083 1.00 96.62 406 PHE A C 1
ATOM 3118 O O . PHE A 1 406 ? -3.575 -7.354 -17.157 1.00 96.62 406 PHE A O 1
ATOM 3125 N N . VAL A 1 407 ? -1.645 -6.652 -18.070 1.00 98.25 407 VAL A N 1
ATOM 3126 C CA . VAL A 1 407 ? -0.773 -6.970 -16.936 1.00 98.25 407 VAL A CA 1
ATOM 3127 C C . VAL A 1 407 ? -0.069 -5.700 -16.483 1.00 98.25 407 VAL A C 1
ATOM 3129 O O . VAL A 1 407 ? 0.504 -4.984 -17.303 1.00 98.25 407 VAL A O 1
ATOM 3132 N N . VAL A 1 408 ? -0.062 -5.440 -15.181 1.00 98.62 408 VAL A N 1
ATOM 3133 C CA . VAL A 1 408 ? 0.740 -4.373 -14.577 1.00 98.62 408 VAL A CA 1
ATOM 3134 C C . VAL A 1 408 ? 1.655 -4.995 -13.534 1.00 98.62 408 VAL A C 1
ATOM 3136 O O . VAL A 1 408 ? 1.189 -5.619 -12.584 1.00 98.62 408 VAL A O 1
ATOM 3139 N N . ASN A 1 409 ? 2.961 -4.834 -13.716 1.00 98.44 409 ASN A N 1
ATOM 3140 C CA . ASN A 1 409 ? 3.963 -5.300 -12.770 1.00 98.44 409 ASN A CA 1
ATOM 3141 C C . ASN A 1 409 ? 4.357 -4.173 -11.810 1.00 98.44 409 ASN A C 1
ATOM 3143 O O . ASN A 1 409 ? 4.805 -3.110 -12.246 1.00 98.44 409 ASN A O 1
ATOM 3147 N N . LEU A 1 410 ? 4.235 -4.458 -10.514 1.00 96.50 410 LEU A N 1
ATOM 3148 C CA . LEU A 1 410 ? 4.635 -3.617 -9.393 1.00 96.50 410 LEU A CA 1
ATOM 3149 C C . LEU A 1 410 ? 5.648 -4.391 -8.545 1.00 96.50 410 LEU A C 1
ATOM 3151 O O . LEU A 1 410 ? 5.309 -5.041 -7.555 1.00 96.50 410 LEU A O 1
ATOM 3155 N N . SER A 1 411 ? 6.918 -4.309 -8.929 1.00 92.88 411 SER A N 1
ATOM 3156 C CA . SER A 1 411 ? 8.034 -4.863 -8.148 1.00 92.88 411 SER A CA 1
ATOM 3157 C C . SER A 1 411 ? 8.544 -3.861 -7.106 1.00 92.88 411 SER A C 1
ATOM 3159 O O . SER A 1 411 ? 9.731 -3.801 -6.800 1.00 92.88 411 SER A O 1
ATOM 3161 N N . ILE A 1 412 ? 7.622 -3.076 -6.555 1.00 89.88 412 ILE A N 1
ATOM 3162 C CA . ILE A 1 412 ? 7.863 -2.005 -5.594 1.00 89.88 412 ILE A CA 1
ATOM 3163 C C . ILE A 1 412 ? 7.017 -2.265 -4.348 1.00 89.88 412 ILE A C 1
ATOM 3165 O O . ILE A 1 412 ? 5.919 -2.811 -4.447 1.00 89.88 412 ILE A O 1
ATOM 3169 N N . GLY A 1 413 ? 7.518 -1.863 -3.184 1.00 89.56 413 GLY A N 1
ATOM 3170 C CA . GLY A 1 413 ? 6.781 -1.939 -1.922 1.00 89.56 413 GLY A CA 1
ATOM 3171 C C . GLY A 1 413 ? 6.860 -0.627 -1.156 1.00 89.56 413 GLY A C 1
ATOM 3172 O O . GLY A 1 413 ? 7.825 0.125 -1.302 1.00 89.56 413 GLY A O 1
ATOM 3173 N N . VAL A 1 414 ? 5.850 -0.348 -0.340 1.00 90.38 414 VAL A N 1
ATOM 3174 C CA . VAL A 1 414 ? 5.809 0.809 0.556 1.00 90.38 414 VAL A CA 1
ATOM 3175 C C . VAL A 1 414 ? 6.490 0.421 1.863 1.00 90.38 414 VAL A C 1
ATOM 3177 O O . VAL A 1 414 ? 5.955 -0.353 2.652 1.00 90.38 414 VAL A O 1
ATOM 3180 N N . ALA A 1 415 ? 7.704 0.935 2.061 1.00 80.31 415 ALA A N 1
ATOM 3181 C CA . ALA A 1 415 ? 8.636 0.486 3.099 1.00 80.31 415 ALA A CA 1
ATOM 3182 C C . ALA A 1 415 ? 8.061 0.514 4.519 1.00 80.31 415 ALA A C 1
ATOM 3184 O O . ALA A 1 415 ? 8.359 -0.347 5.337 1.00 80.31 415 ALA A O 1
ATOM 3185 N N . ASN A 1 416 ? 7.257 1.536 4.790 1.00 82.38 416 ASN A N 1
ATOM 3186 C CA . ASN A 1 416 ? 6.713 1.864 6.094 1.00 82.38 416 ASN A CA 1
ATOM 3187 C C . ASN A 1 416 ? 5.307 1.306 6.334 1.00 82.38 416 ASN A C 1
ATOM 3189 O O . ASN A 1 416 ? 4.657 1.690 7.299 1.00 82.38 416 ASN A O 1
ATOM 3193 N N . ARG A 1 417 ? 4.799 0.446 5.445 1.00 85.88 417 ARG A N 1
ATOM 3194 C CA . ARG A 1 417 ? 3.427 -0.063 5.515 1.00 85.88 417 ARG A CA 1
ATOM 3195 C C . ARG A 1 417 ? 3.412 -1.577 5.488 1.00 85.88 417 ARG A C 1
ATOM 3197 O O . ARG A 1 417 ? 3.287 -2.190 4.431 1.00 85.88 417 ARG A O 1
ATOM 3204 N N . VAL A 1 418 ? 3.523 -2.156 6.676 1.00 84.44 418 VAL A N 1
ATOM 3205 C CA . VAL A 1 418 ? 3.323 -3.584 6.917 1.00 84.44 418 VAL A CA 1
ATOM 3206 C C . VAL A 1 418 ? 1.828 -3.858 7.083 1.00 84.44 418 VAL A C 1
ATOM 3208 O O . VAL A 1 418 ? 1.100 -3.096 7.718 1.00 84.44 418 VAL A O 1
ATOM 3211 N N . TYR A 1 419 ? 1.345 -4.944 6.490 1.00 83.00 419 TYR A N 1
ATOM 3212 C CA . TYR A 1 419 ? -0.051 -5.340 6.577 1.00 83.00 419 TYR A CA 1
ATOM 3213 C C . TYR A 1 419 ? -0.402 -5.806 7.996 1.00 83.00 419 TYR A C 1
ATOM 3215 O O . TYR A 1 419 ? -0.118 -6.938 8.383 1.00 83.00 419 TYR A O 1
ATOM 3223 N N . ALA A 1 420 ? -1.095 -4.943 8.737 1.00 74.69 420 ALA A N 1
ATOM 3224 C CA . ALA A 1 420 ? -1.622 -5.209 10.076 1.00 74.69 420 ALA A CA 1
ATOM 3225 C C . ALA A 1 420 ? -3.153 -5.371 10.053 1.00 74.69 420 ALA A C 1
ATOM 3227 O O . ALA A 1 420 ? -3.891 -4.769 10.832 1.00 74.69 420 ALA A O 1
ATOM 3228 N N . ASN A 1 421 ? -3.659 -6.156 9.095 1.00 69.12 421 ASN A N 1
ATOM 3229 C CA . ASN A 1 421 ? -5.091 -6.343 8.839 1.00 69.12 421 ASN A CA 1
ATOM 3230 C C . ASN A 1 421 ? -5.865 -5.085 8.399 1.00 69.12 421 ASN A C 1
ATOM 3232 O O . ASN A 1 421 ? -7.085 -5.153 8.277 1.00 69.12 421 ASN A O 1
ATOM 3236 N N . ARG A 1 422 ? -5.193 -3.970 8.082 1.00 77.75 422 ARG A N 1
ATOM 3237 C CA . ARG A 1 422 ? -5.775 -2.771 7.449 1.00 77.75 422 ARG A CA 1
ATOM 3238 C C . ARG A 1 422 ? -5.324 -2.707 5.987 1.00 77.75 422 ARG A C 1
ATOM 3240 O O . ARG A 1 422 ? -4.128 -2.666 5.722 1.00 77.75 422 ARG A O 1
ATOM 3247 N N . ILE A 1 423 ? -6.270 -2.704 5.045 1.00 83.81 423 ILE A N 1
ATOM 3248 C CA . ILE A 1 423 ? -5.964 -2.574 3.609 1.00 83.81 423 ILE A CA 1
ATOM 3249 C C . ILE A 1 423 ? -5.548 -1.127 3.322 1.00 83.81 423 ILE A C 1
ATOM 3251 O O . ILE A 1 423 ? -6.303 -0.202 3.640 1.00 83.81 423 ILE A O 1
ATOM 3255 N N . SER A 1 424 ? -4.370 -0.926 2.724 1.00 89.81 424 SER A N 1
ATOM 3256 C CA . SER A 1 424 ? -3.873 0.409 2.378 1.00 89.81 424 SER A CA 1
ATOM 3257 C C . SER A 1 424 ? -4.697 1.064 1.267 1.00 89.81 424 SER A C 1
ATOM 3259 O O . SER A 1 424 ? -5.328 0.391 0.446 1.00 89.81 424 SER A O 1
ATOM 3261 N N . GLY A 1 425 ? -4.653 2.399 1.190 1.00 91.38 425 GLY A N 1
ATOM 3262 C CA . GLY A 1 425 ? -5.268 3.137 0.086 1.00 91.38 425 GLY A CA 1
ATOM 3263 C C . GLY A 1 425 ? -4.768 2.661 -1.282 1.00 91.38 425 GLY A C 1
ATOM 3264 O O . GLY A 1 425 ? -5.568 2.495 -2.202 1.00 91.38 425 GLY A O 1
ATOM 3265 N N . LEU A 1 426 ? -3.465 2.375 -1.405 1.00 95.19 426 LEU A N 1
ATOM 3266 C CA . LEU A 1 426 ? -2.882 1.903 -2.657 1.00 95.19 426 LEU A CA 1
ATOM 3267 C C . LEU A 1 426 ? -3.421 0.517 -3.035 1.00 95.19 426 LEU A C 1
ATOM 3269 O O . LEU A 1 426 ? -3.816 0.333 -4.180 1.00 95.19 426 LEU A O 1
ATOM 3273 N N . ALA A 1 427 ? -3.522 -0.427 -2.094 1.00 95.06 427 ALA A N 1
ATOM 3274 C CA . ALA A 1 427 ? -4.143 -1.726 -2.358 1.00 95.06 427 ALA A CA 1
ATOM 3275 C C . ALA A 1 427 ? -5.613 -1.587 -2.795 1.00 95.06 427 ALA A C 1
ATOM 3277 O O . ALA A 1 427 ? -5.997 -2.188 -3.796 1.00 95.06 427 ALA A O 1
ATOM 3278 N N . ARG A 1 428 ? -6.402 -0.710 -2.147 1.00 94.38 428 ARG A N 1
ATOM 3279 C CA . ARG A 1 428 ? -7.786 -0.413 -2.575 1.00 94.38 428 ARG A CA 1
ATOM 3280 C C . ARG A 1 428 ? -7.860 0.150 -3.995 1.00 94.38 428 ARG A C 1
ATOM 3282 O O . ARG A 1 428 ? -8.766 -0.210 -4.742 1.00 94.38 428 ARG A O 1
ATOM 3289 N N . LEU A 1 429 ? -6.927 1.032 -4.369 1.00 96.81 429 LEU A N 1
ATOM 3290 C CA . LEU A 1 429 ? -6.839 1.557 -5.734 1.00 96.81 429 LEU A CA 1
ATOM 3291 C C . LEU A 1 429 ? -6.613 0.414 -6.730 1.00 96.81 429 LEU A C 1
ATOM 3293 O O . LEU A 1 429 ? -7.313 0.340 -7.739 1.00 96.81 429 LEU A O 1
ATOM 3297 N N . LEU A 1 430 ? -5.653 -0.474 -6.455 1.00 97.75 430 LEU A N 1
ATOM 3298 C CA . LEU A 1 430 ? -5.360 -1.608 -7.334 1.00 97.75 430 LEU A CA 1
ATOM 3299 C C . LEU A 1 430 ? -6.548 -2.572 -7.428 1.00 97.75 430 LEU A C 1
ATOM 3301 O O . LEU A 1 430 ? -6.880 -3.009 -8.527 1.00 97.75 430 LEU A O 1
ATOM 3305 N N . ASP A 1 431 ? -7.224 -2.849 -6.311 1.00 96.69 431 ASP A N 1
ATOM 3306 C CA . ASP A 1 431 ? -8.429 -3.681 -6.273 1.00 96.69 431 ASP A CA 1
ATOM 3307 C C . ASP A 1 431 ? -9.538 -3.127 -7.171 1.00 96.69 431 ASP A C 1
ATOM 3309 O O . ASP A 1 431 ? -10.118 -3.876 -7.964 1.00 96.69 431 ASP A O 1
ATOM 3313 N N . TRP A 1 432 ? -9.788 -1.817 -7.088 1.00 96.56 432 TRP A N 1
ATOM 3314 C CA . TRP A 1 432 ? -10.761 -1.134 -7.937 1.00 96.56 432 TRP A CA 1
ATOM 3315 C C . TRP A 1 432 ? -10.354 -1.172 -9.413 1.00 96.56 432 TRP A C 1
ATOM 3317 O O . TRP A 1 432 ? -11.181 -1.496 -10.263 1.00 96.56 432 TRP A O 1
ATOM 3327 N N . TRP A 1 433 ? -9.083 -0.912 -9.742 1.00 97.81 433 TRP A N 1
ATOM 3328 C CA . TRP A 1 433 ? -8.600 -1.005 -11.125 1.00 97.81 433 TRP A CA 1
ATOM 3329 C C . TRP A 1 433 ? -8.733 -2.418 -11.696 1.00 97.81 433 TRP A C 1
ATOM 3331 O O . TRP A 1 433 ? -9.116 -2.578 -12.856 1.00 97.81 433 TRP A O 1
ATOM 3341 N N . ALA A 1 434 ? -8.424 -3.438 -10.896 1.00 97.81 434 ALA A N 1
ATOM 3342 C CA . ALA A 1 434 ? -8.513 -4.831 -11.308 1.00 97.81 434 ALA A CA 1
ATOM 3343 C C . ALA A 1 434 ? -9.961 -5.205 -11.643 1.00 97.81 434 ALA A C 1
ATOM 3345 O O . ALA A 1 434 ? -10.226 -5.746 -12.717 1.00 97.81 434 ALA A O 1
ATOM 3346 N N . GLU A 1 435 ? -10.903 -4.852 -10.764 1.00 96.38 435 GLU A N 1
ATOM 3347 C CA . GLU A 1 435 ? -12.329 -5.116 -10.964 1.00 96.38 435 GLU A CA 1
ATOM 3348 C C . GLU A 1 435 ? -12.908 -4.303 -12.131 1.00 96.38 435 GLU A C 1
ATOM 3350 O O . GLU A 1 435 ? -13.573 -4.855 -13.010 1.00 96.38 435 GLU A O 1
ATOM 3355 N N . LYS A 1 436 ? -12.642 -2.992 -12.166 1.00 96.31 436 LYS A N 1
ATOM 3356 C CA . LYS A 1 436 ? -13.251 -2.063 -13.126 1.00 96.31 436 LYS A CA 1
ATOM 3357 C C . LYS A 1 436 ? -12.711 -2.238 -14.544 1.00 96.31 436 LYS A C 1
ATOM 3359 O O . LYS A 1 436 ? -13.473 -2.106 -15.502 1.00 96.31 436 LYS A O 1
ATOM 3364 N N . HIS A 1 437 ? -11.412 -2.510 -14.680 1.00 95.94 437 HIS A N 1
ATOM 3365 C CA . HIS A 1 437 ? -10.709 -2.505 -15.967 1.00 95.94 437 HIS A CA 1
ATOM 3366 C C . HIS A 1 437 ? -10.149 -3.874 -16.381 1.00 95.94 437 HIS A C 1
ATOM 3368 O O . HIS A 1 437 ? -9.598 -3.989 -17.473 1.00 95.94 437 HIS A O 1
ATOM 3374 N N . GLY A 1 438 ? -10.312 -4.922 -15.565 1.00 96.00 438 GLY A N 1
ATOM 3375 C CA . GLY A 1 438 ? -9.873 -6.280 -15.909 1.00 96.00 438 GLY A CA 1
ATOM 3376 C C . GLY A 1 438 ? -8.352 -6.433 -15.972 1.00 96.00 438 GLY A C 1
ATOM 3377 O O . GLY A 1 438 ? -7.840 -7.190 -16.797 1.00 96.00 438 GLY A O 1
ATOM 3378 N N . ILE A 1 439 ? -7.632 -5.689 -15.130 1.00 97.62 439 ILE A N 1
ATOM 3379 C CA . ILE A 1 439 ? -6.168 -5.663 -15.093 1.00 97.62 439 ILE A CA 1
ATOM 3380 C C . ILE A 1 439 ? -5.639 -6.690 -14.092 1.00 97.62 439 ILE A C 1
ATOM 3382 O O . ILE A 1 439 ? -6.067 -6.728 -12.941 1.00 97.62 439 ILE A O 1
ATOM 3386 N N . LEU A 1 440 ? -4.658 -7.489 -14.515 1.00 98.12 440 LEU A N 1
ATOM 3387 C CA . LEU A 1 440 ? -3.892 -8.358 -13.629 1.00 98.12 440 LEU A CA 1
ATOM 3388 C C . LEU A 1 440 ? -2.698 -7.593 -13.051 1.00 98.12 440 LEU A C 1
ATOM 3390 O O . LEU A 1 440 ? -1.704 -7.362 -13.743 1.00 98.12 440 LEU A O 1
ATOM 3394 N N . PHE A 1 441 ? -2.769 -7.253 -11.768 1.00 98.56 441 PHE A N 1
ATOM 3395 C CA . PHE A 1 441 ? -1.615 -6.739 -11.035 1.00 98.56 441 PHE A CA 1
ATOM 3396 C C . PHE A 1 441 ? -0.726 -7.887 -10.562 1.00 98.56 441 PHE A C 1
ATOM 3398 O O . PHE A 1 441 ? -1.202 -8.811 -9.908 1.00 98.56 441 PHE A O 1
ATOM 3405 N N . VAL A 1 442 ? 0.568 -7.815 -10.865 1.00 98.12 442 VAL A N 1
ATOM 3406 C CA . VAL A 1 442 ? 1.603 -8.704 -10.324 1.00 98.12 442 VAL A CA 1
ATOM 3407 C C . VAL A 1 442 ? 2.428 -7.886 -9.341 1.00 98.12 442 VAL A C 1
ATOM 3409 O O . VAL A 1 442 ? 3.099 -6.938 -9.744 1.00 98.12 442 VAL A O 1
ATOM 3412 N N . ILE A 1 443 ? 2.333 -8.213 -8.053 1.00 96.56 443 ILE A N 1
ATOM 3413 C CA . ILE A 1 443 ? 2.815 -7.368 -6.956 1.00 96.56 443 ILE A CA 1
ATOM 3414 C C . ILE A 1 443 ? 3.845 -8.145 -6.141 1.00 96.56 443 ILE A C 1
ATOM 3416 O O . ILE A 1 443 ? 3.590 -9.273 -5.718 1.00 96.56 443 ILE A O 1
ATOM 3420 N N . ALA A 1 444 ? 5.015 -7.559 -5.900 1.00 93.62 444 ALA A N 1
ATOM 3421 C CA . ALA A 1 444 ? 5.995 -8.160 -5.000 1.00 93.62 444 ALA A CA 1
ATOM 3422 C C . ALA A 1 444 ? 5.480 -8.142 -3.552 1.00 93.62 444 ALA A C 1
ATOM 3424 O O . ALA A 1 444 ? 5.043 -7.110 -3.058 1.00 93.62 444 ALA A O 1
ATOM 3425 N N . ALA A 1 445 ? 5.594 -9.264 -2.837 1.00 92.06 445 ALA A N 1
ATOM 3426 C CA . ALA A 1 445 ? 5.126 -9.380 -1.450 1.00 92.06 445 ALA A CA 1
ATOM 3427 C C . ALA A 1 445 ? 5.915 -8.524 -0.434 1.00 92.06 445 ALA A C 1
ATOM 3429 O O . ALA A 1 445 ? 5.479 -8.339 0.704 1.00 92.06 445 ALA A O 1
ATOM 3430 N N . GLY A 1 446 ? 7.083 -8.031 -0.850 1.00 90.06 446 GLY A N 1
ATOM 3431 C CA . GLY A 1 446 ? 8.021 -7.272 -0.035 1.00 90.06 446 GLY A CA 1
ATOM 3432 C C . GLY A 1 446 ? 9.146 -8.127 0.557 1.00 90.06 446 GLY A C 1
ATOM 3433 O O . GLY A 1 446 ? 9.048 -9.355 0.681 1.00 90.06 446 GLY A O 1
ATOM 3434 N N . ASN A 1 447 ? 10.236 -7.444 0.907 1.00 88.12 447 ASN A N 1
ATOM 3435 C CA . ASN A 1 447 ? 11.419 -8.027 1.531 1.00 88.12 447 ASN A CA 1
ATOM 3436 C C . ASN A 1 447 ? 11.694 -7.335 2.867 1.00 88.12 447 ASN A C 1
ATOM 3438 O O . ASN A 1 447 ? 11.473 -6.133 2.992 1.00 88.12 447 ASN A O 1
ATOM 3442 N N . THR A 1 448 ? 12.228 -8.083 3.827 1.00 84.75 448 THR A N 1
ATOM 3443 C CA . THR A 1 448 ? 12.693 -7.551 5.110 1.00 84.75 448 THR A CA 1
ATOM 3444 C C . THR A 1 448 ? 14.214 -7.494 5.162 1.00 84.75 448 THR A C 1
ATOM 3446 O O . THR A 1 448 ? 14.907 -8.387 4.666 1.00 84.75 448 THR A O 1
ATOM 3449 N N . THR A 1 449 ? 14.730 -6.431 5.774 1.00 81.25 449 THR A N 1
ATOM 3450 C CA . THR A 1 449 ? 16.145 -6.285 6.137 1.00 81.25 449 THR A CA 1
ATOM 3451 C C . THR A 1 449 ? 16.421 -6.722 7.574 1.00 81.25 449 THR A C 1
ATOM 3453 O O . THR A 1 449 ? 17.569 -6.680 8.010 1.00 81.25 449 THR A O 1
ATOM 3456 N N . GLU A 1 450 ? 15.392 -7.132 8.319 1.00 83.56 450 GLU A N 1
ATOM 3457 C CA . GLU A 1 450 ? 15.548 -7.583 9.696 1.00 83.56 450 GLU A CA 1
ATOM 3458 C C . GLU A 1 450 ? 16.352 -8.886 9.768 1.00 83.56 450 GLU A C 1
ATOM 3460 O O . GLU A 1 450 ? 16.064 -9.844 9.030 1.00 83.56 450 GLU A O 1
ATOM 3465 N N . PRO A 1 451 ? 17.321 -8.973 10.697 1.00 85.75 451 PRO A N 1
ATOM 3466 C CA . PRO A 1 451 ? 18.035 -10.210 10.955 1.00 85.75 451 PRO A CA 1
ATOM 3467 C C . PRO A 1 451 ? 17.079 -11.359 11.290 1.00 85.75 451 PRO A C 1
ATOM 3469 O O . PRO A 1 451 ? 16.147 -11.220 12.082 1.00 85.75 451 PRO A O 1
ATOM 3472 N N . LEU A 1 452 ? 17.334 -12.534 10.715 1.00 86.38 452 LEU A N 1
ATOM 3473 C CA . LEU A 1 452 ? 16.665 -13.761 11.134 1.00 86.38 452 LEU A CA 1
ATOM 3474 C C . LEU A 1 452 ? 17.391 -14.326 12.360 1.00 86.38 452 LEU A C 1
ATOM 3476 O O . LEU A 1 452 ? 18.490 -14.866 12.239 1.00 86.38 452 LEU A O 1
ATOM 3480 N N . LEU A 1 453 ? 16.785 -14.199 13.540 1.00 87.50 453 LEU A N 1
ATOM 3481 C CA . LEU A 1 453 ? 17.401 -14.634 14.793 1.00 87.50 453 LEU A CA 1
ATOM 3482 C C . LEU A 1 453 ? 17.253 -16.149 14.993 1.00 87.50 453 LEU A C 1
ATOM 3484 O O . LEU A 1 453 ? 16.167 -16.653 15.278 1.00 87.50 453 LEU A O 1
ATOM 3488 N N . VAL A 1 454 ? 18.362 -16.884 14.891 1.00 87.56 454 VAL A N 1
ATOM 3489 C CA . VAL A 1 454 ? 18.431 -18.307 15.258 1.00 87.56 454 VAL A CA 1
ATOM 3490 C C . VAL A 1 454 ? 18.759 -18.415 16.748 1.00 87.56 454 VAL A C 1
ATOM 3492 O O . VAL A 1 454 ? 19.861 -18.089 17.179 1.00 87.56 454 VAL A O 1
ATOM 3495 N N . ARG A 1 455 ? 17.794 -18.861 17.557 1.00 85.62 455 ARG A N 1
ATOM 3496 C CA . ARG A 1 455 ? 17.957 -18.963 19.016 1.00 85.62 455 ARG A CA 1
ATOM 3497 C C . ARG A 1 455 ? 18.753 -20.208 19.416 1.00 85.62 455 ARG A C 1
ATOM 3499 O O . ARG A 1 455 ? 18.594 -21.274 18.824 1.00 85.62 455 ARG A O 1
ATOM 3506 N N . GLY A 1 456 ? 19.545 -20.082 20.482 1.00 85.88 456 GLY A N 1
ATOM 3507 C CA . GLY A 1 456 ? 20.238 -21.206 21.126 1.00 85.88 456 GLY A CA 1
ATOM 3508 C C . GLY A 1 456 ? 21.539 -21.655 20.451 1.00 85.88 456 GLY A C 1
ATOM 3509 O O . GLY A 1 456 ? 22.086 -22.678 20.850 1.00 85.88 456 GLY A O 1
ATOM 3510 N N . LEU A 1 457 ? 22.032 -20.909 19.460 1.00 87.19 457 LEU A N 1
ATOM 3511 C CA . LEU A 1 457 ? 23.301 -21.158 18.776 1.00 87.19 457 LEU A CA 1
ATOM 3512 C C . LEU A 1 457 ? 24.040 -19.836 18.564 1.00 87.19 457 LEU A C 1
ATOM 3514 O O . LEU A 1 457 ? 23.414 -18.821 18.265 1.00 87.19 457 LEU A O 1
ATOM 3518 N N . ASP A 1 458 ? 25.365 -19.858 18.689 1.00 88.12 458 ASP A N 1
ATOM 3519 C CA . ASP A 1 458 ? 26.210 -18.788 18.163 1.00 88.12 458 ASP A CA 1
ATOM 3520 C C . ASP A 1 458 ? 26.538 -19.030 16.677 1.00 88.12 458 ASP A C 1
ATOM 3522 O O . ASP A 1 458 ? 26.208 -20.074 16.102 1.00 88.12 458 ASP A O 1
ATOM 3526 N N . ALA A 1 459 ? 27.174 -18.046 16.038 1.00 84.19 459 ALA A N 1
ATOM 3527 C CA . ALA A 1 459 ? 27.498 -18.112 14.616 1.00 84.19 459 ALA A CA 1
ATOM 3528 C C . ALA A 1 459 ? 28.425 -19.292 14.273 1.00 84.19 459 ALA A C 1
ATOM 3530 O O . ALA A 1 459 ? 28.195 -19.974 13.278 1.00 84.19 459 ALA A O 1
ATOM 3531 N N . VAL A 1 460 ? 29.425 -19.577 15.114 1.00 86.44 460 VAL A N 1
ATOM 3532 C CA . VAL A 1 460 ? 30.411 -20.644 14.870 1.00 86.44 460 VAL A CA 1
ATOM 3533 C C . VAL A 1 460 ? 29.747 -22.016 14.962 1.00 86.44 460 VAL A C 1
ATOM 3535 O O . VAL A 1 460 ? 29.956 -22.873 14.104 1.00 86.44 460 VAL A O 1
ATOM 3538 N N . ALA A 1 461 ? 28.909 -22.220 15.978 1.00 88.56 461 ALA A N 1
ATOM 3539 C CA . ALA A 1 461 ? 28.146 -23.444 16.163 1.00 88.56 461 ALA A CA 1
ATOM 3540 C C . ALA A 1 461 ? 27.170 -23.671 15.005 1.00 88.56 461 ALA A C 1
ATOM 3542 O O . ALA A 1 461 ? 27.045 -24.796 14.527 1.00 88.56 461 ALA A O 1
ATOM 3543 N N . PHE A 1 462 ? 26.513 -22.613 14.524 1.00 86.81 462 PHE A N 1
ATOM 3544 C CA . PHE A 1 462 ? 25.597 -22.694 13.390 1.00 86.81 462 PHE A CA 1
ATOM 3545 C C . PHE A 1 462 ? 26.317 -22.982 12.063 1.00 86.81 462 PHE A C 1
ATOM 3547 O O . PHE A 1 462 ? 25.847 -23.802 11.272 1.00 86.81 462 PHE A O 1
ATOM 3554 N N . GLU A 1 463 ? 27.473 -22.362 11.821 1.00 84.38 463 GLU A N 1
ATOM 3555 C CA . GLU A 1 463 ? 28.305 -22.623 10.640 1.00 84.38 463 GLU A CA 1
ATOM 3556 C C . GLU A 1 463 ? 28.818 -24.069 10.601 1.00 84.38 463 GLU A C 1
ATOM 3558 O O . GLU A 1 463 ? 28.845 -24.678 9.530 1.00 84.38 463 GLU A O 1
ATOM 3563 N N . ALA A 1 464 ? 29.151 -24.643 11.762 1.00 87.12 464 ALA A N 1
ATOM 3564 C CA . ALA A 1 464 ? 29.636 -26.016 11.891 1.00 87.12 464 ALA A CA 1
ATOM 3565 C C . ALA A 1 464 ? 28.565 -27.099 11.648 1.00 87.12 464 ALA A C 1
ATOM 3567 O O . ALA A 1 464 ? 28.915 -28.269 11.477 1.00 87.12 464 ALA A O 1
ATOM 3568 N N . LEU A 1 465 ? 27.274 -26.740 11.633 1.00 88.38 465 LEU A N 1
ATOM 3569 C CA . LEU A 1 465 ? 26.190 -27.677 11.329 1.00 88.38 465 LEU A CA 1
ATOM 3570 C C . LEU A 1 465 ? 26.279 -28.190 9.884 1.00 88.38 465 LEU A C 1
ATOM 3572 O O . LEU A 1 465 ? 26.842 -27.551 8.994 1.00 88.38 465 LEU A O 1
ATOM 3576 N N . ASP A 1 466 ? 25.664 -29.337 9.613 1.00 86.88 466 ASP A N 1
ATOM 3577 C CA . ASP A 1 466 ? 25.424 -29.744 8.231 1.00 86.88 466 ASP A CA 1
ATOM 3578 C C . ASP A 1 466 ? 24.278 -28.930 7.593 1.00 86.88 466 ASP A C 1
ATOM 3580 O O . ASP A 1 466 ? 23.581 -28.144 8.242 1.00 86.88 466 ASP A O 1
ATOM 3584 N N . ALA A 1 467 ? 24.086 -29.096 6.283 1.00 81.62 467 ALA A N 1
ATOM 3585 C CA . ALA A 1 467 ? 23.069 -28.353 5.542 1.00 81.62 467 ALA A CA 1
ATOM 3586 C C . ALA A 1 467 ? 21.632 -28.628 6.028 1.00 81.62 467 ALA A C 1
ATOM 3588 O O . ALA A 1 467 ? 20.804 -27.718 6.004 1.00 81.62 467 ALA A O 1
ATOM 3589 N N . ASN A 1 468 ? 21.331 -29.846 6.489 1.00 84.56 468 ASN A N 1
ATOM 3590 C CA . ASN A 1 468 ? 19.985 -30.214 6.927 1.00 84.56 468 ASN A CA 1
ATOM 3591 C C . ASN A 1 468 ? 19.657 -29.593 8.287 1.00 84.56 468 ASN A C 1
ATOM 3593 O O . ASN A 1 468 ? 18.563 -29.055 8.469 1.00 84.56 468 ASN A O 1
ATOM 3597 N N . GLU A 1 469 ? 20.598 -29.618 9.231 1.00 88.69 469 GLU A N 1
ATOM 3598 C CA . GLU A 1 469 ? 20.389 -28.987 10.535 1.00 88.69 469 GLU A CA 1
ATOM 3599 C C . GLU A 1 469 ? 20.351 -27.455 10.412 1.00 88.69 469 GLU A C 1
ATOM 3601 O O . GLU A 1 469 ? 19.469 -26.831 11.007 1.00 88.69 469 GLU A O 1
ATOM 3606 N N . ARG A 1 470 ? 21.184 -26.831 9.558 1.00 87.12 470 ARG A N 1
ATOM 3607 C CA . ARG A 1 470 ? 21.046 -25.388 9.258 1.00 87.12 470 ARG A CA 1
ATOM 3608 C C . ARG A 1 470 ? 19.668 -25.045 8.700 1.00 87.12 470 ARG A C 1
ATOM 3610 O O . ARG A 1 470 ? 19.036 -24.104 9.182 1.00 87.12 470 ARG A O 1
ATOM 3617 N N . ALA A 1 471 ? 19.181 -25.820 7.730 1.00 85.12 471 ALA A N 1
ATOM 3618 C CA . ALA A 1 471 ? 17.860 -25.628 7.138 1.00 85.12 471 ALA A CA 1
ATOM 3619 C C . ALA A 1 471 ? 16.744 -25.720 8.188 1.00 85.12 471 ALA A C 1
ATOM 3621 O O . ALA A 1 471 ? 15.833 -24.893 8.207 1.00 85.12 471 ALA A O 1
ATOM 3622 N N . LYS A 1 472 ? 16.830 -26.693 9.097 1.00 88.00 472 LYS A N 1
ATOM 3623 C CA . LYS A 1 472 ? 15.869 -26.879 10.189 1.00 88.00 472 LYS A CA 1
ATOM 3624 C C . LYS A 1 472 ? 15.869 -25.702 11.165 1.00 88.00 472 LYS A C 1
ATOM 3626 O O . LYS A 1 472 ? 14.800 -25.193 11.492 1.00 88.00 472 LYS A O 1
ATOM 3631 N N . HIS A 1 473 ? 17.041 -25.240 11.596 1.00 89.56 473 HIS A N 1
ATOM 3632 C CA . HIS A 1 473 ? 17.159 -24.079 12.480 1.00 89.56 473 HIS A CA 1
ATOM 3633 C C . HIS A 1 473 ? 16.658 -22.789 11.812 1.00 89.56 473 HIS A C 1
ATOM 3635 O O . HIS A 1 473 ? 15.915 -22.032 12.435 1.00 89.56 473 HIS A O 1
ATOM 3641 N N . ALA A 1 474 ? 16.978 -22.575 10.532 1.00 87.25 474 ALA A N 1
ATOM 3642 C CA . ALA A 1 474 ? 16.457 -21.448 9.761 1.00 87.25 474 ALA A CA 1
ATOM 3643 C C . ALA A 1 474 ? 14.928 -21.516 9.598 1.00 87.25 474 ALA A C 1
ATOM 3645 O O . ALA A 1 474 ? 14.249 -20.507 9.761 1.00 87.25 474 ALA A O 1
ATOM 3646 N N . ALA A 1 475 ? 14.365 -22.700 9.336 1.00 86.75 475 ALA A N 1
ATOM 3647 C CA . ALA A 1 475 ? 12.918 -22.889 9.231 1.00 86.75 475 ALA A CA 1
ATOM 3648 C C . ALA A 1 475 ? 12.193 -22.608 10.558 1.00 86.75 475 ALA A C 1
ATOM 3650 O O . ALA A 1 475 ? 11.143 -21.968 10.559 1.00 86.75 475 ALA A O 1
ATOM 3651 N N . LEU A 1 476 ? 12.754 -23.043 11.691 1.00 87.88 476 LEU A N 1
ATOM 3652 C CA . LEU A 1 476 ? 12.210 -22.730 13.017 1.00 87.88 476 LEU A CA 1
ATOM 3653 C C . LEU A 1 476 ? 12.278 -21.229 13.319 1.00 87.88 476 LEU A C 1
ATOM 3655 O O . LEU A 1 476 ? 11.302 -20.669 13.809 1.00 87.88 476 LEU A O 1
ATOM 3659 N N . ALA A 1 477 ? 13.386 -20.570 12.973 1.00 88.31 477 ALA A N 1
ATOM 3660 C CA . ALA A 1 477 ? 13.515 -19.123 13.118 1.00 88.31 477 ALA A CA 1
ATOM 3661 C C . ALA A 1 477 ? 12.511 -18.363 12.233 1.00 88.31 477 ALA A C 1
ATOM 3663 O O . ALA A 1 477 ? 11.928 -17.377 12.672 1.00 88.31 477 ALA A O 1
ATOM 3664 N N . LEU A 1 478 ? 12.248 -18.837 11.009 1.00 86.69 478 LEU A N 1
ATOM 3665 C CA . LEU A 1 478 ? 11.219 -18.254 10.139 1.00 86.69 478 LEU A CA 1
ATOM 3666 C C . LEU A 1 478 ? 9.813 -18.424 10.717 1.00 86.69 478 LEU A C 1
ATOM 3668 O O . LEU A 1 478 ? 9.005 -17.508 10.607 1.00 86.69 478 LEU A O 1
ATOM 3672 N N . LEU A 1 479 ? 9.517 -19.568 11.341 1.00 84.38 479 LEU A N 1
ATOM 3673 C CA . LEU A 1 479 ? 8.242 -19.795 12.025 1.00 84.38 479 LEU A CA 1
ATOM 3674 C C . LEU A 1 479 ? 8.062 -18.860 13.231 1.00 84.38 479 LEU A C 1
ATOM 3676 O O . LEU A 1 479 ? 6.962 -18.350 13.425 1.00 84.38 479 LEU A O 1
ATOM 3680 N N . ASP A 1 480 ? 9.129 -18.612 13.997 1.00 82.94 480 ASP A N 1
ATOM 3681 C CA . ASP A 1 480 ? 9.147 -17.661 15.124 1.00 82.94 480 ASP A CA 1
ATOM 3682 C C . ASP A 1 480 ? 8.996 -16.203 14.658 1.00 82.94 480 ASP A C 1
ATOM 3684 O O . ASP A 1 480 ? 8.338 -15.391 15.304 1.00 82.94 480 ASP A O 1
ATOM 3688 N N . ALA A 1 481 ? 9.586 -15.867 13.508 1.00 83.38 481 ALA A N 1
ATOM 3689 C CA . ALA A 1 481 ? 9.527 -14.530 12.923 1.00 83.38 481 ALA A CA 1
ATOM 3690 C C . ALA A 1 481 ? 8.254 -14.263 12.102 1.00 83.38 481 ALA A C 1
ATOM 3692 O O . ALA A 1 481 ? 7.971 -13.108 11.797 1.00 83.38 481 ALA A O 1
ATOM 3693 N N . ALA A 1 482 ? 7.487 -15.297 11.739 1.00 78.44 482 ALA A N 1
ATOM 3694 C CA . ALA A 1 482 ? 6.332 -15.181 10.848 1.00 78.44 482 ALA A CA 1
ATOM 3695 C C . ALA A 1 482 ? 5.302 -14.106 11.262 1.00 78.44 482 ALA A C 1
ATOM 3697 O O . ALA A 1 482 ? 4.828 -13.413 10.365 1.00 78.44 482 ALA A O 1
ATOM 3698 N N . PRO A 1 483 ? 4.970 -13.903 12.556 1.00 70.75 483 PRO A N 1
ATOM 3699 C CA . PRO A 1 483 ? 4.039 -12.845 12.959 1.00 70.75 483 PRO A CA 1
ATOM 3700 C C . PRO A 1 483 ? 4.524 -11.430 12.611 1.00 70.75 483 PRO A C 1
ATOM 3702 O O . PRO A 1 483 ? 3.712 -10.589 12.248 1.00 70.75 483 PRO A O 1
ATOM 3705 N N . ARG A 1 484 ? 5.843 -11.192 12.656 1.00 72.69 484 ARG A N 1
ATOM 3706 C CA . ARG A 1 484 ? 6.479 -9.892 12.364 1.00 72.69 484 ARG A CA 1
ATOM 3707 C C . ARG A 1 484 ? 6.827 -9.706 10.884 1.00 72.69 484 ARG A C 1
ATOM 3709 O O . ARG A 1 484 ? 7.311 -8.660 10.473 1.00 72.69 484 ARG A O 1
ATOM 3716 N N . ARG A 1 485 ? 6.597 -10.727 10.055 1.00 80.44 485 ARG A N 1
ATOM 3717 C CA . ARG A 1 485 ? 6.907 -10.722 8.619 1.00 80.44 485 ARG A CA 1
ATOM 3718 C C . ARG A 1 485 ? 5.613 -10.807 7.818 1.00 80.44 485 ARG A C 1
ATOM 3720 O O . ARG A 1 485 ? 5.309 -11.814 7.188 1.00 80.44 485 ARG A O 1
ATOM 3727 N N . ALA A 1 486 ? 4.814 -9.749 7.897 1.00 83.81 486 ALA A N 1
ATOM 3728 C CA . ALA A 1 486 ? 3.611 -9.596 7.087 1.00 83.81 486 ALA A CA 1
ATOM 3729 C C . ALA A 1 486 ? 3.919 -8.887 5.756 1.00 83.81 486 ALA A C 1
ATOM 3731 O O . ALA A 1 486 ? 5.008 -8.360 5.553 1.00 83.81 486 ALA A O 1
ATOM 3732 N N . LEU A 1 487 ? 2.964 -8.918 4.824 1.00 90.19 487 LEU A N 1
ATOM 3733 C CA . LEU A 1 487 ? 3.086 -8.307 3.494 1.00 90.19 487 LEU A CA 1
ATOM 3734 C C . LEU A 1 487 ? 3.355 -6.795 3.589 1.00 90.19 487 LEU A C 1
ATOM 3736 O O . LEU A 1 487 ? 2.826 -6.152 4.490 1.00 90.19 487 LEU A O 1
ATOM 3740 N N . LEU A 1 488 ? 4.115 -6.218 2.650 1.00 90.94 488 LEU A N 1
ATOM 3741 C CA . LEU A 1 488 ? 4.167 -4.754 2.491 1.00 90.94 488 LEU A CA 1
ATOM 3742 C C . LEU A 1 488 ? 3.092 -4.270 1.534 1.00 90.94 488 LEU A C 1
ATOM 3744 O O . LEU A 1 488 ? 2.806 -4.937 0.540 1.00 90.94 488 LEU A O 1
ATOM 3748 N N . ALA A 1 489 ? 2.589 -3.059 1.760 1.00 91.75 489 ALA A N 1
ATOM 3749 C CA . ALA A 1 489 ? 1.699 -2.431 0.800 1.00 91.75 489 ALA A CA 1
ATOM 3750 C C . ALA A 1 489 ? 2.360 -2.259 -0.578 1.00 91.75 489 ALA A C 1
ATOM 3752 O O . ALA A 1 489 ? 3.542 -1.909 -0.651 1.00 91.75 489 ALA A O 1
ATOM 3753 N N . PRO A 1 490 ? 1.623 -2.483 -1.685 1.00 94.81 490 PRO A N 1
ATOM 3754 C CA . PRO A 1 490 ? 0.194 -2.826 -1.764 1.00 94.81 490 PRO A CA 1
ATOM 3755 C C . PRO A 1 490 ? -0.088 -4.334 -1.932 1.00 94.81 490 PRO A C 1
ATOM 3757 O O . PRO A 1 490 ? -1.074 -4.714 -2.564 1.00 94.81 490 PRO A O 1
ATOM 3760 N N . ALA A 1 491 ? 0.788 -5.216 -1.448 1.00 94.19 491 ALA A N 1
ATOM 3761 C CA . ALA A 1 491 ? 0.684 -6.658 -1.672 1.00 94.19 491 ALA A CA 1
ATOM 3762 C C . ALA A 1 491 ? -0.490 -7.336 -0.938 1.00 94.19 491 ALA A C 1
ATOM 3764 O O . ALA A 1 491 ? -0.786 -8.502 -1.191 1.00 94.19 491 ALA A O 1
ATOM 3765 N N . GLU A 1 492 ? -1.178 -6.629 -0.048 1.00 92.44 492 GLU A N 1
ATOM 3766 C CA . GLU A 1 492 ? -2.449 -7.030 0.560 1.00 92.44 492 GLU A CA 1
ATOM 3767 C C . GLU A 1 492 ? -3.673 -6.819 -0.352 1.00 92.44 492 GLU A C 1
ATOM 3769 O O . GLU A 1 492 ? -4.791 -7.127 0.058 1.00 92.44 492 GLU A O 1
ATOM 3774 N N . CYS A 1 493 ? -3.471 -6.311 -1.574 1.00 93.00 493 CYS A N 1
ATOM 3775 C CA . CYS A 1 493 ? -4.479 -6.249 -2.637 1.00 93.00 493 CYS A CA 1
ATOM 3776 C C . CYS A 1 493 ? -5.166 -7.614 -2.835 1.00 93.00 493 CYS A C 1
ATOM 3778 O O . CYS A 1 493 ? -4.505 -8.647 -2.961 1.00 93.00 493 CYS A O 1
ATOM 3780 N N . ILE A 1 494 ? -6.499 -7.621 -2.870 1.00 92.00 494 ILE A N 1
ATOM 3781 C CA . ILE A 1 494 ? -7.326 -8.837 -2.906 1.00 92.00 494 ILE A CA 1
ATOM 3782 C C . ILE A 1 494 ? -7.415 -9.411 -4.328 1.00 92.00 494 ILE A C 1
ATOM 3784 O O . ILE A 1 494 ? -7.376 -10.628 -4.517 1.00 92.00 494 ILE A O 1
ATOM 3788 N N . ASN A 1 495 ? -7.536 -8.538 -5.325 1.00 94.56 495 ASN A N 1
ATOM 3789 C CA . ASN A 1 495 ? -7.696 -8.857 -6.743 1.00 94.56 495 ASN A CA 1
ATOM 3790 C C . ASN A 1 495 ? -6.349 -8.889 -7.497 1.00 94.56 495 ASN A C 1
ATOM 3792 O O . ASN A 1 495 ? -6.328 -9.002 -8.724 1.00 94.56 495 ASN A O 1
ATOM 3796 N N . GLY A 1 496 ? -5.226 -8.783 -6.781 1.00 94.31 496 GLY A N 1
ATOM 3797 C CA . GLY A 1 496 ? -3.870 -8.871 -7.322 1.00 94.31 496 GLY A CA 1
ATOM 3798 C C . GLY A 1 496 ? -3.224 -10.248 -7.138 1.00 94.31 496 GLY A C 1
ATOM 3799 O O . GLY A 1 496 ? -3.637 -11.060 -6.311 1.00 94.31 496 GLY A O 1
ATOM 3800 N N . LEU A 1 497 ? -2.165 -10.512 -7.906 1.00 96.62 497 LEU A N 1
ATOM 3801 C CA . LEU A 1 497 ? -1.271 -11.647 -7.698 1.00 96.62 497 LEU A CA 1
ATOM 3802 C C . LEU A 1 497 ? -0.064 -11.208 -6.868 1.00 96.62 497 LEU A C 1
ATOM 3804 O O . LEU A 1 497 ? 0.880 -10.615 -7.392 1.00 96.62 497 LEU A O 1
ATOM 3808 N N . THR A 1 498 ? -0.077 -11.559 -5.587 1.00 95.12 498 THR A N 1
ATOM 3809 C CA . THR A 1 498 ? 1.046 -11.314 -4.679 1.00 95.12 498 THR A CA 1
ATOM 3810 C C . THR A 1 498 ? 2.104 -12.404 -4.801 1.00 95.12 498 THR A C 1
ATOM 3812 O O . THR A 1 498 ? 1.833 -13.590 -4.600 1.00 95.12 498 THR A O 1
ATOM 3815 N N . VAL A 1 499 ? 3.330 -11.998 -5.125 1.00 93.44 499 VAL A N 1
ATOM 3816 C CA . VAL A 1 499 ? 4.448 -12.885 -5.452 1.00 93.44 499 VAL A CA 1
ATOM 3817 C C . VAL A 1 499 ? 5.516 -12.808 -4.362 1.00 93.44 499 VAL A C 1
ATOM 3819 O O . VAL A 1 499 ? 6.192 -11.792 -4.195 1.00 93.44 499 VAL A O 1
ATOM 3822 N N . GLY A 1 500 ? 5.671 -13.901 -3.613 1.00 90.31 500 GLY A N 1
ATOM 3823 C CA . GLY A 1 500 ? 6.810 -14.124 -2.717 1.00 90.31 500 GLY A CA 1
ATOM 3824 C C . GLY A 1 500 ? 8.018 -14.707 -3.455 1.00 90.31 500 GLY A C 1
ATOM 3825 O O . GLY A 1 500 ? 7.911 -15.147 -4.600 1.00 90.31 500 GLY A O 1
ATOM 3826 N N . ALA A 1 501 ? 9.171 -14.752 -2.789 1.00 86.44 501 ALA A N 1
ATOM 3827 C CA . ALA A 1 501 ? 10.393 -15.309 -3.366 1.00 86.44 501 ALA A CA 1
ATOM 3828 C C . ALA A 1 501 ? 10.723 -16.695 -2.798 1.00 86.44 501 ALA A C 1
ATOM 3830 O O . ALA A 1 501 ? 10.523 -16.975 -1.613 1.00 86.44 501 ALA A O 1
ATOM 3831 N N . THR A 1 502 ? 11.302 -17.551 -3.639 1.00 84.75 502 THR A N 1
ATOM 3832 C CA . THR A 1 502 ? 11.909 -18.813 -3.200 1.00 84.75 502 THR A CA 1
ATOM 3833 C C . THR A 1 502 ? 13.424 -18.684 -3.191 1.00 84.75 502 THR A C 1
ATOM 3835 O O . THR A 1 502 ? 14.002 -17.864 -3.898 1.00 84.75 502 THR A O 1
ATOM 3838 N N . ALA A 1 503 ? 14.065 -19.521 -2.393 1.00 73.12 503 ALA A N 1
ATOM 3839 C CA . ALA A 1 503 ? 15.506 -19.630 -2.268 1.00 73.12 503 ALA A CA 1
ATOM 3840 C C . ALA A 1 503 ? 16.123 -20.526 -3.374 1.00 73.12 503 ALA A C 1
ATOM 3842 O O . ALA A 1 503 ? 17.272 -20.947 -3.286 1.00 73.12 503 ALA A O 1
ATOM 3843 N N . THR A 1 504 ? 15.342 -20.868 -4.405 1.00 72.44 504 THR A N 1
ATOM 3844 C CA . THR A 1 504 ? 15.797 -21.687 -5.535 1.00 72.44 504 THR A CA 1
ATOM 3845 C C . THR A 1 504 ? 16.408 -20.780 -6.592 1.00 72.44 504 THR A C 1
ATOM 3847 O O . THR A 1 504 ? 15.793 -19.794 -6.994 1.00 72.44 504 THR A O 1
ATOM 3850 N N . SER A 1 505 ? 17.598 -21.126 -7.075 1.00 67.69 505 SER A N 1
ATOM 3851 C CA . SER A 1 505 ? 18.236 -20.420 -8.181 1.00 67.69 505 SER A CA 1
ATOM 3852 C C . SER A 1 505 ? 18.832 -21.416 -9.169 1.00 67.69 505 SER A C 1
ATOM 3854 O O . SER A 1 505 ? 19.443 -22.403 -8.770 1.00 67.69 505 SER A O 1
ATOM 3856 N N . SER A 1 506 ? 18.669 -21.136 -10.460 1.00 65.00 506 SER A N 1
ATOM 3857 C CA . SER A 1 506 ? 19.462 -21.736 -11.540 1.00 65.00 506 SER A CA 1
ATOM 3858 C C . SER A 1 506 ? 20.916 -21.236 -11.515 1.00 65.00 506 SER A C 1
ATOM 3860 O O . SER A 1 506 ? 21.791 -21.795 -12.182 1.00 65.00 506 SER A O 1
ATOM 3862 N N . ALA A 1 507 ? 21.192 -20.165 -10.759 1.00 62.47 507 ALA A N 1
ATOM 3863 C CA . ALA A 1 507 ? 22.539 -19.701 -10.522 1.00 62.47 507 ALA A CA 1
ATOM 3864 C C . ALA A 1 507 ? 23.266 -20.628 -9.548 1.00 62.47 507 ALA A C 1
ATOM 3866 O O . ALA A 1 507 ? 22.695 -20.979 -8.514 1.00 62.47 507 ALA A O 1
ATOM 3867 N N . PRO A 1 508 ? 24.532 -21.001 -9.829 1.00 56.88 508 PRO A N 1
ATOM 3868 C CA . PRO A 1 508 ? 25.329 -21.695 -8.836 1.00 56.88 508 PRO A CA 1
ATOM 3869 C C . PRO A 1 508 ? 25.380 -20.820 -7.584 1.00 56.88 508 PRO A C 1
ATOM 3871 O O . PRO A 1 508 ? 25.557 -19.600 -7.684 1.00 56.88 508 PRO A O 1
ATOM 3874 N N . ALA A 1 509 ? 25.204 -21.441 -6.415 1.00 55.75 509 ALA A N 1
ATOM 3875 C CA . ALA A 1 509 ? 25.445 -20.772 -5.150 1.00 55.75 509 ALA A CA 1
ATOM 3876 C C . ALA A 1 509 ? 26.871 -20.220 -5.210 1.00 55.75 509 ALA A C 1
ATOM 3878 O O . ALA A 1 509 ? 27.830 -20.985 -5.269 1.00 55.75 509 ALA A O 1
ATOM 3879 N N . ASN A 1 510 ? 27.000 -18.898 -5.292 1.00 52.56 510 ASN A N 1
ATOM 3880 C CA . ASN A 1 510 ? 28.292 -18.241 -5.381 1.00 52.56 510 ASN A CA 1
ATOM 3881 C C . ASN A 1 510 ? 28.546 -17.578 -4.025 1.00 52.56 510 ASN A C 1
ATOM 3883 O O . ASN A 1 510 ? 28.201 -16.403 -3.854 1.00 52.56 510 ASN A O 1
ATOM 3887 N N . PRO A 1 511 ? 29.016 -18.335 -3.014 1.00 53.50 511 PRO A N 1
ATOM 3888 C CA . PRO A 1 511 ? 29.260 -17.787 -1.693 1.00 53.50 511 PRO A CA 1
ATOM 3889 C C . PRO A 1 511 ? 30.331 -16.702 -1.818 1.00 53.50 511 PRO A C 1
ATOM 3891 O O . PRO A 1 511 ? 31.506 -16.974 -2.070 1.00 53.50 511 PRO A O 1
ATOM 3894 N N . ARG A 1 512 ? 29.913 -15.438 -1.686 1.00 52.91 512 ARG A N 1
ATOM 3895 C CA . ARG A 1 512 ? 30.817 -14.286 -1.625 1.00 52.91 512 ARG A CA 1
ATOM 3896 C C . ARG A 1 512 ? 31.499 -14.275 -0.250 1.00 52.91 512 ARG A C 1
ATOM 3898 O O . ARG A 1 512 ? 31.173 -13.454 0.595 1.00 52.91 512 ARG A O 1
ATOM 3905 N N . GLY A 1 513 ? 32.429 -15.204 -0.029 1.00 56.41 513 GLY A N 1
ATOM 3906 C CA . GLY A 1 513 ? 33.215 -15.328 1.204 1.00 56.41 513 GLY A CA 1
ATOM 3907 C C . GLY A 1 513 ? 32.873 -16.558 2.050 1.00 56.41 513 GLY A C 1
ATOM 3908 O O . GLY A 1 513 ? 31.852 -17.209 1.846 1.00 56.41 513 GLY A O 1
ATOM 3909 N N . SER A 1 514 ? 33.748 -16.878 3.009 1.00 56.69 514 SER A N 1
ATOM 3910 C CA . SER A 1 514 ? 33.641 -18.068 3.869 1.00 56.69 514 SER A CA 1
ATOM 3911 C C . SER A 1 514 ? 32.450 -18.046 4.834 1.00 56.69 514 SER A C 1
ATOM 3913 O O . SER A 1 514 ? 32.069 -19.099 5.326 1.00 56.69 514 SER A O 1
ATOM 3915 N N . SER A 1 515 ? 31.863 -16.872 5.086 1.00 60.66 515 SER A N 1
ATOM 3916 C CA . SER A 1 515 ? 30.736 -16.653 6.007 1.00 60.66 515 SER A CA 1
ATOM 3917 C C . SER A 1 515 ? 29.384 -16.455 5.306 1.00 60.66 515 SER A C 1
ATOM 3919 O O . SER A 1 515 ? 28.385 -16.156 5.956 1.00 60.66 515 SER A O 1
ATOM 3921 N N . VAL A 1 516 ? 29.322 -16.603 3.977 1.00 68.12 516 VAL A N 1
ATOM 3922 C CA . VAL A 1 516 ? 28.071 -16.497 3.213 1.00 68.12 516 VAL A CA 1
ATOM 3923 C C . VAL A 1 516 ? 27.640 -17.893 2.795 1.00 68.12 516 VAL A C 1
ATOM 3925 O O . VAL A 1 516 ? 28.250 -18.502 1.922 1.00 68.12 516 VAL A O 1
ATOM 3928 N N . PHE A 1 517 ? 26.567 -18.400 3.390 1.00 68.69 517 PHE A N 1
ATOM 3929 C CA . PHE A 1 517 ? 26.013 -19.709 3.061 1.00 68.69 517 PHE A CA 1
ATOM 3930 C C . PHE A 1 517 ? 24.505 -19.622 2.836 1.00 68.69 517 PHE A C 1
ATOM 3932 O O . PHE A 1 517 ? 23.809 -18.761 3.372 1.00 68.69 517 PHE A O 1
ATOM 3939 N N . HIS A 1 518 ? 23.990 -20.543 2.026 1.00 72.38 518 HIS A N 1
ATOM 3940 C CA . HIS A 1 518 ? 22.564 -20.652 1.775 1.00 72.38 518 HIS A CA 1
ATOM 3941 C C . HIS A 1 518 ? 21.933 -21.601 2.808 1.00 72.38 518 HIS A C 1
ATOM 3943 O O . HIS A 1 518 ? 22.294 -22.780 2.827 1.00 72.38 518 HIS A O 1
ATOM 3949 N N . PRO A 1 519 ? 20.976 -21.156 3.645 1.00 73.31 519 PRO A N 1
ATOM 3950 C CA . PRO A 1 519 ? 20.453 -21.981 4.739 1.00 73.31 519 PRO A CA 1
ATOM 3951 C C . PRO A 1 519 ? 19.740 -23.245 4.245 1.00 73.31 519 PRO A C 1
ATOM 3953 O O . PRO A 1 519 ? 19.737 -24.249 4.943 1.00 73.31 519 PRO A O 1
ATOM 3956 N N . PHE A 1 520 ? 19.187 -23.213 3.029 1.00 76.00 520 PHE A N 1
ATOM 3957 C CA . PHE A 1 520 ? 18.469 -24.336 2.410 1.00 76.00 520 PHE A CA 1
ATOM 3958 C C . PHE A 1 520 ? 19.209 -24.994 1.234 1.00 76.00 520 PHE A C 1
ATOM 3960 O O . PHE A 1 520 ? 18.583 -25.696 0.445 1.00 76.00 520 PHE A O 1
ATOM 3967 N N . ASP A 1 521 ? 20.505 -24.706 1.050 1.00 70.69 521 ASP A N 1
ATOM 3968 C CA . ASP A 1 521 ? 21.329 -25.294 -0.027 1.00 70.69 521 ASP A CA 1
ATOM 3969 C C . ASP A 1 521 ? 20.692 -25.223 -1.444 1.00 70.69 521 ASP A C 1
ATOM 3971 O O . ASP A 1 521 ? 20.707 -26.180 -2.214 1.00 70.69 521 ASP A O 1
ATOM 3975 N N . GLY A 1 522 ? 20.031 -24.105 -1.771 1.00 63.00 522 GLY A N 1
ATOM 3976 C CA . GLY A 1 522 ? 19.363 -23.879 -3.060 1.00 63.00 522 GLY A CA 1
ATOM 3977 C C . GLY A 1 522 ? 18.107 -24.720 -3.340 1.00 63.00 522 GLY A C 1
ATOM 3978 O O . GLY A 1 522 ? 17.606 -24.692 -4.463 1.00 63.00 522 GLY A O 1
ATOM 3979 N N . ARG A 1 523 ? 17.576 -25.478 -2.368 1.00 63.41 523 ARG A N 1
ATOM 3980 C CA . ARG A 1 523 ? 16.434 -26.386 -2.582 1.00 63.41 523 ARG A CA 1
ATOM 3981 C C . ARG A 1 523 ? 15.116 -25.794 -2.088 1.00 63.41 523 ARG A C 1
ATOM 3983 O O . ARG A 1 523 ? 14.923 -25.681 -0.885 1.00 63.41 523 ARG A O 1
ATOM 3990 N N . GLY A 1 524 ? 14.185 -25.517 -3.008 1.00 66.38 524 GLY A N 1
ATOM 3991 C CA . GLY A 1 524 ? 12.723 -25.590 -2.815 1.00 66.38 524 GLY A CA 1
ATOM 3992 C C . GLY A 1 524 ? 12.121 -24.960 -1.551 1.00 66.38 524 GLY A C 1
ATOM 3993 O O . GLY A 1 524 ? 11.090 -25.437 -1.082 1.00 66.38 524 GLY A O 1
ATOM 3994 N N . ALA A 1 525 ? 12.753 -23.930 -0.989 1.00 74.94 525 ALA A N 1
ATOM 3995 C CA . ALA A 1 525 ? 12.359 -23.293 0.264 1.00 74.94 525 ALA A CA 1
ATOM 3996 C C . ALA A 1 525 ? 11.968 -21.825 0.034 1.00 74.94 525 ALA A C 1
ATOM 3998 O O . ALA A 1 525 ? 12.419 -21.224 -0.946 1.00 74.94 525 ALA A O 1
ATOM 3999 N N . PRO A 1 526 ? 11.154 -21.217 0.914 1.00 78.12 526 PRO A N 1
ATOM 4000 C CA . PRO A 1 526 ? 10.942 -19.774 0.909 1.00 78.12 526 PRO A CA 1
ATOM 4001 C C . PRO A 1 526 ? 12.268 -19.023 1.072 1.00 78.12 526 PRO A C 1
ATOM 4003 O O . PRO A 1 526 ? 13.171 -19.470 1.782 1.00 78.12 526 PRO A O 1
ATOM 4006 N N . SER A 1 527 ? 12.392 -17.875 0.413 1.00 83.12 527 SER A N 1
ATOM 4007 C CA . SER A 1 527 ? 13.522 -16.976 0.637 1.00 83.12 527 SER A CA 1
ATOM 4008 C C . SER A 1 527 ? 13.477 -16.422 2.063 1.00 83.12 527 SER A C 1
ATOM 4010 O O . SER A 1 527 ? 12.438 -15.936 2.504 1.00 83.12 527 SER A O 1
ATOM 4012 N N . ILE A 1 528 ? 14.615 -16.436 2.768 1.00 83.00 528 ILE A N 1
ATOM 4013 C CA . ILE A 1 528 ? 14.711 -15.935 4.150 1.00 83.00 528 ILE A CA 1
ATOM 4014 C C . ILE A 1 528 ? 14.518 -14.422 4.277 1.00 83.00 528 ILE A C 1
ATOM 4016 O O . ILE A 1 528 ? 14.380 -13.933 5.392 1.00 83.00 528 ILE A O 1
ATOM 4020 N N . ILE A 1 529 ? 14.551 -13.678 3.172 1.00 85.06 529 ILE A N 1
ATOM 4021 C CA . ILE A 1 529 ? 14.312 -12.228 3.164 1.00 85.06 529 ILE A CA 1
ATOM 4022 C C . ILE A 1 529 ? 12.916 -11.875 2.653 1.00 85.06 529 ILE A C 1
ATOM 4024 O O . ILE A 1 529 ? 12.511 -10.727 2.782 1.00 85.06 529 ILE A O 1
ATOM 4028 N N . SER A 1 530 ? 12.177 -12.829 2.077 1.00 85.38 530 SER A N 1
ATOM 4029 C CA . SER A 1 530 ? 10.814 -12.570 1.615 1.00 85.38 530 SER A CA 1
ATOM 4030 C C . SER A 1 530 ? 9.883 -12.485 2.816 1.00 85.38 530 SER A C 1
ATOM 4032 O O . SER A 1 530 ? 9.954 -13.318 3.722 1.00 85.38 530 SER A O 1
ATOM 4034 N N . LEU A 1 531 ? 9.018 -11.475 2.826 1.00 80.06 531 LEU A N 1
ATOM 4035 C CA . LEU A 1 531 ? 8.083 -11.262 3.924 1.00 80.06 531 LEU A CA 1
ATOM 4036 C C . LEU A 1 531 ? 7.074 -12.391 4.111 1.00 80.06 531 LEU A C 1
ATOM 4038 O O . LEU A 1 531 ? 6.923 -12.810 5.251 1.00 80.06 531 LEU A O 1
ATOM 4042 N N . PRO A 1 532 ? 6.462 -12.999 3.076 1.00 70.00 532 PRO A N 1
ATOM 4043 C CA . PRO A 1 532 ? 5.778 -14.269 3.269 1.00 70.00 532 PRO A CA 1
ATOM 4044 C C . PRO A 1 532 ? 6.809 -15.351 3.636 1.00 70.00 532 PRO A C 1
ATOM 4046 O O . PRO A 1 532 ? 7.318 -16.075 2.781 1.00 70.00 532 PRO A O 1
ATOM 4049 N N . ALA A 1 533 ? 7.096 -15.474 4.938 1.00 49.69 533 ALA A N 1
ATOM 4050 C CA . ALA A 1 533 ? 8.056 -16.416 5.520 1.00 49.69 533 ALA A CA 1
ATOM 4051 C C . ALA A 1 533 ? 7.694 -17.877 5.203 1.00 49.69 533 ALA A C 1
ATOM 4053 O O . ALA A 1 533 ? 8.535 -18.776 5.243 1.00 49.69 533 ALA A O 1
ATOM 4054 N N . LEU A 1 534 ? 6.429 -18.108 4.850 1.00 48.59 534 LEU A N 1
ATOM 4055 C CA . LEU A 1 534 ? 5.905 -19.360 4.346 1.00 48.59 534 LEU A CA 1
ATOM 4056 C C . LEU A 1 534 ? 5.095 -19.064 3.088 1.00 48.59 534 LEU A C 1
ATOM 4058 O O . LEU A 1 534 ? 4.006 -18.496 3.161 1.00 48.59 534 LEU A O 1
ATOM 4062 N N . ALA A 1 535 ? 5.576 -19.523 1.935 1.00 38.19 535 ALA A N 1
ATOM 4063 C CA . ALA A 1 535 ? 4.687 -19.709 0.803 1.00 38.19 535 ALA A CA 1
ATOM 4064 C C . ALA A 1 535 ? 3.580 -20.676 1.253 1.00 38.19 535 ALA A C 1
ATOM 4066 O O . ALA A 1 535 ? 3.839 -21.851 1.531 1.00 38.19 535 ALA A O 1
ATOM 4067 N N . HIS A 1 536 ? 2.331 -20.212 1.330 1.00 32.69 536 HIS A N 1
ATOM 4068 C CA . HIS A 1 536 ? 1.214 -21.125 1.126 1.00 32.69 536 HIS A CA 1
ATOM 4069 C C . HIS A 1 536 ? 1.338 -21.588 -0.318 1.00 32.69 536 HIS A C 1
ATOM 4071 O O . HIS A 1 536 ? 0.840 -20.935 -1.228 1.00 32.69 536 HIS A O 1
ATOM 4077 N N . GLY A 1 537 ? 2.108 -22.658 -0.533 1.00 26.72 537 GLY A N 1
ATOM 4078 C CA . GLY A 1 537 ? 2.249 -23.260 -1.845 1.00 26.72 537 GLY A CA 1
ATOM 4079 C C . GLY A 1 537 ? 0.852 -23.481 -2.401 1.00 26.72 537 GLY A C 1
ATOM 4080 O O . GLY A 1 537 ? 0.050 -24.188 -1.782 1.00 26.72 537 GLY A O 1
ATOM 4081 N N . ALA A 1 538 ? 0.558 -22.829 -3.526 1.00 25.45 538 ALA A N 1
ATOM 4082 C CA . ALA A 1 538 ? -0.568 -23.192 -4.361 1.00 25.45 538 ALA A CA 1
ATOM 4083 C C . ALA A 1 538 ? -0.451 -24.704 -4.604 1.00 25.45 538 ALA A C 1
ATOM 4085 O O . ALA A 1 538 ? 0.563 -25.180 -5.118 1.00 25.45 538 ALA A O 1
ATOM 4086 N N . ARG A 1 539 ? -1.426 -25.446 -4.077 1.00 25.03 539 ARG A N 1
ATOM 4087 C CA . ARG A 1 539 ? -1.505 -26.904 -4.159 1.00 25.03 539 ARG A CA 1
ATOM 4088 C C . ARG A 1 539 ? -2.187 -27.329 -5.441 1.00 25.03 539 ARG A C 1
ATOM 4090 O O . ARG A 1 539 ? -3.239 -26.725 -5.747 1.00 25.03 539 ARG A O 1
#

Foldseek 3Di:
DDDDDDDDDDDDDDDDDDDDDDDDPDQADFADLVRLLVVAPVLLCVVVCVVVCVQPDPVLLQFLQQKKKFFFSDDFPCQQVLLVVLPFPDKFKFAADDDDPPDDPPPPPDSLLDGGIIIITSDGPSSSVSLSVVVVCLSVVHDDPPPNCSSNVSSRGTNDMDGDFLCQQQPPLQLVVLVCVLPPCLQAWFKKKWWFDFSDADDDCVVVQVQCVVLQWHWLDWDWDDDVVTTTTMTMTTHRSVSSVVSSVQCSVGPNRGDRRTRHMGGFFKKKAFFDDDDDDPDDQDADDAALPFAAAEEEAEADAPCPDRQRPSAEDEDAPPVQNVLADNVQNPPSNVVSNCQQPNDSVVRDHGDRHHYYYYHQWRGDDRMTIGDRSYRSLRSVVVSCCQQQQNDPVDGHVRVNYQEYEASIFGPSAFCRRDADPNLVSVLCCCVVPVHAYEHEQDWDPDDQDQPPDDLVRLLPDDLVVLLVSLLVSLVVCLVVLGGTPPLVRPSYHYDFDQLADPDQPDQPDPSRDDSNNRDDAGDSGTSNSDPPPPD

Sequence (539 aa):
MPAHPHVPLRPPRPAADRMAGAGRPRPPAPFTPDEQKARLTRLEALDAAIAAGLMQADPEGLAPDRIVVFETNASVTNILKAAKLAGFQHFQELAADEADDEDDDDAPASERERPTALYIGLPNEAAVKKLVQYYRNWKDGRDQPRKLGPFNDLFKRLIDVRLWGPRDRLTEDDLEMLRAQAKGAPNDPVLLEVELWPMRRPRDTAPLVTAAQALGAKLVDQSRIDEQDFWYQALLFEILIDHAAAVIEGLRDGPLGQAEDIYAISPASHAQSPPMEPARPEDNPTIAPLNAEAPIKAVLIDGAAIANHPLLRGGVVMEDLFEHENLAAVQDRRHATAMASVILRGDLRDGGTPINARILNIPLLIDGAGHARANPRKLLLDQVHRALKRALLGDNEGAASAPEAFVVNLSIGVANRVYANRISGLARLLDWWAEKHGILFVIAAGNTTEPLLVRGLDAVAFEALDANERAKHAALALLDAAPRRALLAPAECINGLTVGATATSSAPANPRGSSVFHPFDGRGAPSIISLPALAHGAR

Secondary structure (DSSP, 8-state):
-PPPPPPPPPPPPPPPP-----PPPPPPPPPPHHHHHHHTTHHHHHHHHIIIIIT---TT---GGGPEEEEESS--TTHHHHHHHHT-SEEEEEEPP---TTS-TT--SSGGG---EEEEEE--HHHHHHHHHHHHHHHTTPPPSTT-THHHHHHHHEEEEEES-HHHHS-HHHHHHHHHHHHH-TTSPEEEEEEEPTTS-----HHHHHHHHHTTEEEEEEEEEEETTEEEEEEEEEE-HHHHHHHHHHHTTSTTTT-TTEEEEEEPP-EEE---PPP--SS----PPP-TTSPEEEEEEES---TTSTTTTTTEEE--TTS-GGGS-TTTTHHHHHHHHHHHHS-TTTTPPPPS-EEEEEE-EEEETTEEEE-TTS-HHHHHHHHHHHHHT-BTTBS-SSTT--EEEE--EETT-B-SS---HHHHHHHHHHHHH--EEEEE--B--S----TT--HHHHHTS-HHHHHHHHHHHHHHHGGG-PPBTTTT-SSSEEE--BS--SS----SSTT---TTTTSS-B-TTBSSSS-----

pLDDT: mean 80.44, std 18.22, range [24.81, 98.69]

Radius of gyration: 26.02 Å; chains: 1; bounding box: 65×66×70 Å